Protein AF-0000000080306985 (afdb_homodimer)

Foldseek 3Di:
DDDDDDDDPDPDDPPDDPPPDPPDDPPPPPCPVPPVPCVLFAEEEEEELADSPVQVVVVVVVCVVPVPGDYHYHYHYNQADLVSLLVVLLVCLVSVYAYEYEFLAPVNVVSNVVSNVVSVHHYHYDCHVVQVVVCVVVVHHDPRDDPNPDDDDPQNVLLVVLLVLAVVQEANPDVVCVQVFQAEEEEAPPLCQSVLSNVVSNNRGNYHYYHQDPPDDTDPSVVVDPQLRYEYEAEDLVQLLVRQQVVCVVVVHDCPPLSNDSVSSVSSRVSSVVVCVVRVSHHYDYCYVHDSVVVNVVSVVSVVVVVVVVVVVVVVD/DDDDDDAPDDPPDPPDPPPPDPPDPPPPPPCPVPPVPVVLFAEEEQEELADSVVQVVVVVVVCVVPVPGDYHYHYHYNQADLVSLLVVLLVCLVSVYAYEYEFLAPVNVVSNVVSNVVSVHHYHYDCHVVQVVVCVVVVHHDPRDDPNPDDDDPLNVLLVVLLVLAVVQEANPDVVCVQVFQAEEEEAPPLCQSVLSNVVSNNRGNYHYYHQDPPDDTDPSVVVDPQLRYEYEAEDLVQLLVRQQVVCVVVVHDCPPLSNDSVSSVSSRVSSVVVCVVRVSHHYDYCYVHDSVVVNVVSVVSVVVVVVVVVVVVVVD

InterPro domains:
  IPR005177 Bifunctional kinase-pyrophosphorylase [NF003742] (39-308)
  IPR005177 Bifunctional kinase-pyrophosphorylase [PF03618] (44-300)
  IPR005177 Bifunctional kinase-pyrophosphorylase [PTHR31756] (35-315)
  IPR026565 Putative pyruvate, phosphate dikinase regulatory protein [MF_00921] (42-305)
  IPR027417 P-loop containing nucleoside triphosphate hydrolase [SSF52540] (83-305)

Secondary structure (DSSP, 8-state):
-----------------------------------------EEEEEEESS--HHHHHHHHHHHTT-TTS-EEEEEE----SHHHHHHHHHHHHHHT-EEEEE---HHHHHHHHHHHHHTT--EEESSHHHHHHHHHHHT-------GGGSPPPHHHHHHHHHHHHHHHTGGGS-GGGGGG-SEEEEE-TTSSHHHHHHHHHTTT--EEEEE--TT-PPPGGGGGS-GGGEEEEE--HHHHHHHHHHHHHHHT--TTSGGG-HHHHHHHHHHHHHHHHH-TTSEEEE-TT--HHHHHHHHHHHHHHHHHHHHHHHHH-/-----------------------------------------EEEEEEESS--HHHHHHHHHHHTT-TTS-EEEEEE----SHHHHHHHHHHHHHHT-EEEEE---HHHHHHHHHHHHHTT--EEESSHHHHHHHHHHHT-------GGGSPPPHHHHHHHHHHHHHHHTGGGS-GGGGGG-SEEEEE-TTSSHHHHHHHHHTTT--EEEEE--TT-PPPGGGGGS-GGGEEEEE--HHHHHHHHHHHHHHHT--TTSGGG-HHHHHHHHHHHHHHHHH-TTSEEEE-TT--HHHHHHHHHHHHHHHHHHHHHHHHH-

Radius of gyration: 35.48 Å; Cα contacts (8 Å, |Δi|>4): 913; chains: 2; bounding box: 152×94×137 Å

Solvent-accessible surface area (backbone atoms only — not comparable to full-atom values): 35718 Å² total; per-residue (Å²): 135,86,82,82,86,87,83,83,80,80,80,78,79,77,77,78,76,75,76,75,78,80,74,79,75,74,72,66,78,72,70,68,62,72,68,64,78,70,74,77,59,51,38,37,36,32,38,10,37,30,68,34,61,62,46,46,48,50,50,54,60,44,48,64,31,38,79,88,56,72,61,49,78,42,83,43,53,59,43,80,47,69,67,52,45,48,52,55,41,48,52,29,32,76,68,68,19,38,35,36,28,36,54,65,36,67,69,56,44,53,49,45,53,55,49,24,59,75,45,69,34,56,71,44,74,64,44,50,65,56,41,53,52,48,24,63,73,69,69,46,77,64,66,51,59,47,69,74,78,50,80,84,49,71,68,54,54,43,18,45,50,9,32,47,44,15,52,62,20,50,74,46,74,39,64,78,50,55,78,71,32,64,31,35,41,34,30,45,88,86,53,53,56,65,48,35,32,50,53,44,2,66,73,43,36,28,24,25,34,40,68,51,46,76,96,51,81,74,67,71,63,64,76,72,48,62,45,89,33,34,37,36,37,42,63,49,68,69,59,47,43,52,55,40,42,54,49,26,58,75,70,69,41,68,66,83,40,65,81,42,32,67,69,50,46,48,50,40,52,52,49,50,49,55,56,47,66,77,38,75,71,38,50,70,45,74,49,61,93,51,56,55,66,51,56,48,42,55,52,52,52,52,54,51,52,51,52,50,51,50,50,51,53,59,70,71,101,139,82,89,77,81,87,83,79,73,85,79,77,75,78,75,79,75,72,71,74,75,78,73,77,75,73,72,67,76,72,68,68,62,72,67,63,79,72,74,78,59,51,36,37,37,32,38,10,36,28,68,36,60,60,46,44,47,50,51,54,60,44,48,65,29,39,80,89,56,70,62,49,78,43,84,42,55,58,44,79,47,70,68,53,45,48,53,54,42,49,52,28,34,77,68,67,19,38,37,36,29,37,52,64,36,67,68,57,44,51,50,44,52,54,49,24,59,74,44,67,34,56,72,44,72,66,44,49,64,56,41,54,51,48,24,64,72,70,68,46,76,65,66,51,59,45,68,76,77,48,80,84,49,71,68,53,52,43,18,46,50,10,32,48,44,18,53,61,21,50,73,46,72,41,64,80,50,55,78,71,32,64,31,36,40,33,30,46,88,86,54,52,56,66,47,34,31,49,54,45,2,68,72,43,36,28,24,27,33,39,69,51,46,78,96,52,81,73,65,71,63,62,75,72,48,63,47,90,33,34,36,37,36,43,63,49,69,69,58,47,43,52,54,38,43,53,48,26,56,74,69,70,41,67,66,82,39,65,81,42,33,67,69,51,48,48,50,40,52,51,50,49,47,55,57,46,65,76,38,76,70,38,48,70,45,72,48,61,93,51,55,56,64,52,56,47,43,54,53,50,51,52,54,51,52,50,52,50,52,50,50,51,52,57,70,72,101

Sequence (634 aa):
MRRREPGCFLSRGRPGFVVPSRCGECREPSGRGRQKSTMDGHQIFVVSDSTGETAERVVRAALLQFPHHRVRVRLFTRVRDRDAVAEVLRKAGEAGAMVVFTLVSPELRESFHEIAQQEKVETVDVIGQLIHKVATYVEASPLNQPSATMPLSEEYFRRVEAIEFAVKSDDGKEPRNLRKADLVLVGVSRTSKTPLSTYLAGRGLRVANVPLVLGVSTPAELEDIPSERVVGLTIGIDQLLEIRKARLVQLGMPADTAYGLREHVRSELEYAESIFSRHPDWMVIDVSGRAIEETATIILESIKDREEKRFQQEMSLMRRREPGCFLSRGRPGFVVPSRCGECREPSGRGRQKSTMDGHQIFVVSDSTGETAERVVRAALLQFPHHRVRVRLFTRVRDRDAVAEVLRKAGEAGAMVVFTLVSPELRESFHEIAQQEKVETVDVIGQLIHKVATYVEASPLNQPSATMPLSEEYFRRVEAIEFAVKSDDGKEPRNLRKADLVLVGVSRTSKTPLSTYLAGRGLRVANVPLVLGVSTPAELEDIPSERVVGLTIGIDQLLEIRKARLVQLGMPADTAYGLREHVRSELEYAESIFSRHPDWMVIDVSGRAIEETATIILESIKDREEKRFQQEMSL

Nearest PDB structures (foldseek):
  5d0n-assembly1_A  TM=8.984E-01  e=8.514E-26  Zea mays
  4ru1-assembly3_C  TM=2.817E-01  e=1.064E-03  Acidothermus cellulolyticus 11B
  1jqa-assembly1_A  TM=5.621E-01  e=1.316E+00  Geobacillus stearothermophilus
  1edz-assembly1_A  TM=2.549E-01  e=7.282E-02  Saccharomyces cerevisiae
  5d0n-assembly1_A  TM=8.987E-01  e=7.107E-26  Zea mays

pLDDT: mean 85.28, std 24.12, range [16.62, 98.81]

Organism: NCBI:txid927083

Structure (mmCIF, N/CA/C/O backbone):
data_AF-0000000080306985-model_v1
#
loop_
_entity.id
_entity.type
_entity.pdbx_description
1 polymer 'Putative pyruvate, phosphate dikinase regulatory protein'
#
loop_
_atom_site.group_PDB
_atom_site.id
_atom_site.type_symbol
_atom_site.label_atom_id
_atom_site.label_alt_id
_atom_site.label_comp_id
_atom_site.label_asym_id
_atom_site.label_entity_id
_atom_site.label_seq_id
_atom_site.pdbx_PDB_ins_code
_atom_site.Cartn_x
_atom_site.Cartn_y
_atom_site.Cartn_z
_atom_site.occupancy
_atom_site.B_iso_or_equiv
_atom_site.auth_seq_id
_atom_site.auth_comp_id
_atom_site.auth_asym_id
_atom_site.auth_atom_id
_atom_site.pdbx_PDB_model_num
ATOM 1 N N . MET A 1 1 ? 65.062 -52.406 59.656 1 18.03 1 MET A N 1
ATOM 2 C CA . MET A 1 1 ? 66.062 -53.406 59.312 1 18.03 1 MET A CA 1
ATOM 3 C C . MET A 1 1 ? 65.812 -53.938 57.875 1 18.03 1 MET A C 1
ATOM 5 O O . MET A 1 1 ? 66.75 -54.219 57.156 1 18.03 1 MET A O 1
ATOM 9 N N . ARG A 1 2 ? 64.5 -54.5 57.625 1 16.67 2 ARG A N 1
ATOM 10 C CA . ARG A 1 2 ? 64.562 -55.75 56.906 1 16.67 2 ARG A CA 1
ATOM 11 C C . ARG A 1 2 ? 64.938 -55.562 55.469 1 16.67 2 ARG A C 1
ATOM 13 O O . ARG A 1 2 ? 64.875 -54.469 54.906 1 16.67 2 ARG A O 1
ATOM 20 N N . ARG A 1 3 ? 65 -56.656 54.562 1 16.91 3 ARG A N 1
ATOM 21 C CA . ARG A 1 3 ? 65.875 -57.375 53.625 1 16.91 3 ARG A CA 1
ATOM 22 C C . ARG A 1 3 ? 65.5 -57.031 52.188 1 16.91 3 ARG A C 1
ATOM 24 O O . ARG A 1 3 ? 66.25 -57.344 51.281 1 16.91 3 ARG A O 1
ATOM 31 N N . ARG A 1 4 ? 64.188 -56.562 51.75 1 19.38 4 ARG A N 1
ATOM 32 C CA . ARG A 1 4 ? 63.5 -57.406 50.781 1 19.38 4 ARG A CA 1
ATOM 33 C C . ARG A 1 4 ? 64.188 -57.406 49.438 1 19.38 4 ARG A C 1
ATOM 35 O O . ARG A 1 4 ? 64.688 -56.375 49 1 19.38 4 ARG A O 1
ATOM 42 N N . GLU A 1 5 ? 64.125 -58.469 48.812 1 18.7 5 GLU A N 1
ATOM 43 C CA . GLU A 1 5 ? 64.938 -59.125 47.781 1 18.7 5 GLU A CA 1
ATOM 44 C C . GLU A 1 5 ? 64.875 -58.375 46.469 1 18.7 5 GLU A C 1
ATOM 46 O O . GLU A 1 5 ? 63.969 -57.531 46.25 1 18.7 5 GLU A O 1
ATOM 51 N N . PRO A 1 6 ? 65.125 -59.094 45.25 1 22.31 6 PRO A N 1
ATOM 52 C CA . PRO A 1 6 ? 66.188 -59.188 44.281 1 22.31 6 PRO A CA 1
ATOM 53 C C . PRO A 1 6 ? 65.812 -58.594 42.906 1 22.31 6 PRO A C 1
ATOM 55 O O . PRO A 1 6 ? 66.562 -57.812 42.312 1 22.31 6 PRO A O 1
ATOM 58 N N . GLY A 1 7 ? 64.625 -59.219 42.25 1 19.44 7 GLY A N 1
ATOM 59 C CA . GLY A 1 7 ? 64.75 -59.969 41 1 19.44 7 GLY A CA 1
ATOM 60 C C . GLY A 1 7 ? 64.625 -59.094 39.75 1 19.44 7 GLY A C 1
ATOM 61 O O . GLY A 1 7 ? 64.188 -57.938 39.844 1 19.44 7 GLY A O 1
ATOM 62 N N . CYS A 1 8 ? 64.938 -59.594 38.406 1 20.17 8 CYS A N 1
ATOM 63 C CA . CYS A 1 8 ? 65.625 -59.219 37.156 1 20.17 8 CYS A CA 1
ATOM 64 C C . CYS A 1 8 ? 64.625 -58.656 36.188 1 20.17 8 CYS A C 1
ATOM 66 O O . CYS A 1 8 ? 64.938 -58.281 35.062 1 20.17 8 CYS A O 1
ATOM 68 N N . PHE A 1 9 ? 63.312 -58.125 36.531 1 21.38 9 PHE A N 1
ATOM 69 C CA . PHE A 1 9 ? 62.219 -58.406 35.594 1 21.38 9 PHE A CA 1
ATOM 70 C C . PHE A 1 9 ? 62.531 -57.844 34.219 1 21.38 9 PHE A C 1
ATOM 72 O O . PHE A 1 9 ? 63.031 -56.719 34.125 1 21.38 9 PHE A O 1
ATOM 79 N N . LEU A 1 10 ? 62.469 -58.719 33.125 1 19.22 10 LEU A N 1
ATOM 80 C CA . LEU A 1 10 ? 62.844 -58.812 31.719 1 19.22 10 LEU A CA 1
ATOM 81 C C . LEU A 1 10 ? 62.156 -57.719 30.891 1 19.22 10 LEU A C 1
ATOM 83 O O . LEU A 1 10 ? 60.938 -57.625 30.875 1 19.22 10 LEU A O 1
ATOM 87 N N . SER A 1 11 ? 62.719 -56.469 30.766 1 19.2 11 SER A N 1
ATOM 88 C CA . SER A 1 11 ? 62.219 -55.25 30.125 1 19.2 11 SER A CA 1
ATOM 89 C C . SER A 1 11 ? 62.062 -55.438 28.625 1 19.2 11 SER A C 1
ATOM 91 O O . SER A 1 11 ? 63.031 -55.719 27.906 1 19.2 11 SER A O 1
ATOM 93 N N . ARG A 1 12 ? 60.938 -56.281 28.297 1 21.08 12 ARG A N 1
ATOM 94 C CA . ARG A 1 12 ? 60.594 -56.688 26.953 1 21.08 12 ARG A CA 1
ATOM 95 C C . ARG A 1 12 ? 60.812 -55.562 25.938 1 21.08 12 ARG A C 1
ATOM 97 O O . ARG A 1 12 ? 60.75 -54.406 26.297 1 21.08 12 ARG A O 1
ATOM 104 N N . GLY A 1 13 ? 61.281 -55.969 24.688 1 18.88 13 GLY A N 1
ATOM 105 C CA . GLY A 1 13 ? 62.094 -55.531 23.562 1 18.88 13 GLY A CA 1
ATOM 106 C C . GLY A 1 13 ? 61.406 -54.469 22.719 1 18.88 13 GLY A C 1
ATOM 107 O O . GLY A 1 13 ? 60.188 -54.531 22.484 1 18.88 13 GLY A O 1
ATOM 108 N N . ARG A 1 14 ? 61.75 -53.219 22.797 1 20.59 14 ARG A N 1
ATOM 109 C CA . ARG A 1 14 ? 61.281 -51.938 22.266 1 20.59 14 ARG A CA 1
ATOM 110 C C . ARG A 1 14 ? 61.344 -51.938 20.75 1 20.59 14 ARG A C 1
ATOM 112 O O . ARG A 1 14 ? 62.406 -51.812 20.156 1 20.59 14 ARG A O 1
ATOM 119 N N . PRO A 1 15 ? 60.594 -52.969 20.078 1 22.94 15 PRO A N 1
ATOM 120 C CA . PRO A 1 15 ? 60.938 -53.062 18.656 1 22.94 15 PRO A CA 1
ATOM 121 C C . PRO A 1 15 ? 60.844 -51.719 17.953 1 22.94 15 PRO A C 1
ATOM 123 O O . PRO A 1 15 ? 60.062 -50.875 18.328 1 22.94 15 PRO A O 1
ATOM 126 N N . GLY A 1 16 ? 61.969 -51.125 17.547 1 20.33 16 GLY A N 1
ATOM 127 C CA . GLY A 1 16 ? 62.25 -49.844 16.938 1 20.33 16 GLY A CA 1
ATOM 128 C C . GLY A 1 16 ? 61.531 -49.656 15.609 1 20.33 16 GLY A C 1
ATOM 129 O O . GLY A 1 16 ? 61.562 -50.531 14.75 1 20.33 16 GLY A O 1
ATOM 130 N N . PHE A 1 17 ? 60.375 -49 15.672 1 21.3 17 PHE A N 1
ATOM 131 C CA . PHE A 1 17 ? 59.344 -48.594 14.734 1 21.3 17 PHE A CA 1
ATOM 132 C C . PHE A 1 17 ? 59.969 -47.906 13.516 1 21.3 17 PHE A C 1
ATOM 134 O O . PHE A 1 17 ? 60.719 -46.938 13.664 1 21.3 17 PHE A O 1
ATOM 141 N N . VAL A 1 18 ? 60.281 -48.75 12.555 1 21.12 18 VAL A N 1
ATOM 142 C CA . VAL A 1 18 ? 60.906 -48.406 11.281 1 21.12 18 VAL A CA 1
ATOM 143 C C . VAL A 1 18 ? 60.156 -47.188 10.68 1 21.12 18 VAL A C 1
ATOM 145 O O . VAL A 1 18 ? 58.938 -47.156 10.656 1 21.12 18 VAL A O 1
ATOM 148 N N . VAL A 1 19 ? 60.812 -46.094 10.594 1 22.16 19 VAL A N 1
ATOM 149 C CA . VAL A 1 19 ? 60.406 -44.75 10.164 1 22.16 19 VAL A CA 1
ATOM 150 C C . VAL A 1 19 ? 60.094 -44.781 8.664 1 22.16 19 VAL A C 1
ATOM 152 O O . VAL A 1 19 ? 60.969 -45.062 7.852 1 22.16 19 VAL A O 1
ATOM 155 N N . PRO A 1 20 ? 59.031 -45.5 8.289 1 21.25 20 PRO A N 1
ATOM 156 C CA . PRO A 1 20 ? 58.875 -45.625 6.836 1 21.25 20 PRO A CA 1
ATOM 157 C C . PRO A 1 20 ? 59.125 -44.281 6.109 1 21.25 20 PRO A C 1
ATOM 159 O O . PRO A 1 20 ? 59 -43.219 6.707 1 21.25 20 PRO A O 1
ATOM 162 N N . SER A 1 21 ? 59.781 -44.438 4.996 1 20.78 21 SER A N 1
ATOM 163 C CA . SER A 1 21 ? 60.312 -43.5 3.994 1 20.78 21 SER A CA 1
ATOM 164 C C . SER A 1 21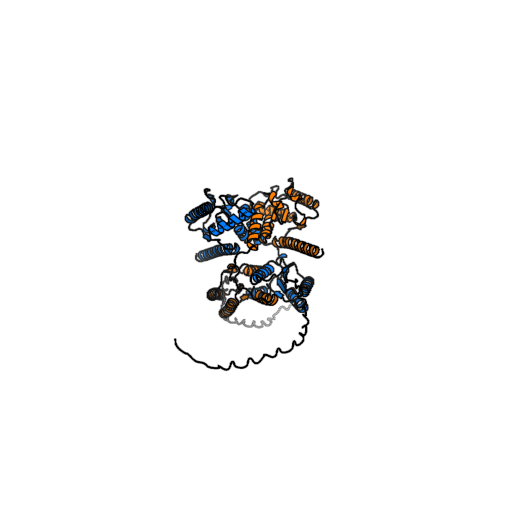 ? 59.25 -42.5 3.547 1 20.78 21 SER A C 1
ATOM 166 O O . SER A 1 21 ? 58.031 -42.812 3.617 1 20.78 21 SER A O 1
ATOM 168 N N . ARG A 1 22 ? 59.656 -41.219 3.408 1 22.86 22 ARG A N 1
ATOM 169 C CA . ARG A 1 22 ? 59.125 -39.875 3.074 1 22.86 22 ARG A CA 1
ATOM 170 C C . ARG A 1 22 ? 58.5 -39.875 1.691 1 22.86 22 ARG A C 1
ATOM 172 O O . ARG A 1 22 ? 59.188 -39.75 0.679 1 22.86 22 ARG A O 1
ATOM 179 N N . CYS A 1 23 ? 57.781 -40.969 1.356 1 20.58 23 CYS A N 1
ATOM 180 C CA . CYS A 1 23 ? 57.375 -40.906 -0.038 1 20.58 23 CYS A CA 1
ATOM 181 C C . CYS A 1 23 ? 56.844 -39.531 -0.38 1 20.58 23 CYS A C 1
ATOM 183 O O . CYS A 1 23 ? 56.25 -38.844 0.463 1 20.58 23 CYS A O 1
ATOM 185 N N . GLY A 1 24 ? 57.406 -38.906 -1.482 1 23.36 24 GLY A N 1
ATOM 186 C CA . GLY A 1 24 ? 57.281 -37.625 -2.189 1 23.36 24 GLY A CA 1
ATOM 187 C C . GLY A 1 24 ? 55.844 -37.219 -2.402 1 23.36 24 GLY A C 1
ATOM 188 O O . GLY A 1 24 ? 55 -38 -2.795 1 23.36 24 GLY A O 1
ATOM 189 N N . GLU A 1 25 ? 55.406 -36.281 -1.606 1 23.97 25 GLU A N 1
ATOM 190 C CA . GLU A 1 25 ? 54.125 -35.625 -1.547 1 23.97 25 GLU A CA 1
ATOM 191 C C . GLU A 1 25 ? 53.688 -35.125 -2.92 1 23.97 25 GLU A C 1
ATOM 193 O O . GLU A 1 25 ? 54.375 -34.281 -3.525 1 23.97 25 GLU A O 1
ATOM 198 N N . CYS A 1 26 ? 53.25 -36 -3.814 1 23.91 26 CYS A N 1
ATOM 199 C CA . CYS A 1 26 ? 52.656 -35.469 -5.039 1 23.91 26 CYS A CA 1
ATOM 200 C C . CYS A 1 26 ? 51.781 -34.25 -4.746 1 23.91 26 CYS A C 1
ATOM 202 O O . CYS A 1 26 ? 50.906 -34.312 -3.871 1 23.91 26 CYS A O 1
ATOM 204 N N . ARG A 1 27 ? 52.312 -33.094 -5 1 23.97 27 ARG A N 1
ATOM 205 C CA . ARG A 1 27 ? 51.656 -31.797 -4.996 1 23.97 27 ARG A CA 1
ATOM 206 C C . ARG A 1 27 ? 50.312 -31.875 -5.711 1 23.97 27 ARG A C 1
ATOM 208 O O . ARG A 1 27 ? 50.25 -32.156 -6.906 1 23.97 27 ARG A O 1
ATOM 215 N N . GLU A 1 28 ? 49.438 -32.531 -5.098 1 24.92 28 GLU A N 1
ATOM 216 C CA . GLU A 1 28 ? 48.125 -32.469 -5.766 1 24.92 28 GLU A CA 1
ATOM 217 C C . GLU A 1 28 ? 47.844 -31.062 -6.238 1 24.92 28 GLU A C 1
ATOM 219 O O . GLU A 1 28 ? 48.062 -30.094 -5.504 1 24.92 28 GLU A O 1
ATOM 224 N N . PRO A 1 29 ? 47.938 -30.859 -7.617 1 29.94 29 PRO A N 1
ATOM 225 C CA . PRO A 1 29 ? 47.625 -29.531 -8.164 1 29.94 29 PRO A CA 1
ATOM 226 C C . PRO A 1 29 ? 46.438 -28.891 -7.465 1 29.94 29 PRO A C 1
ATOM 228 O O . PRO A 1 29 ? 45.469 -29.578 -7.086 1 29.94 29 PRO A O 1
ATOM 231 N N . SER A 1 30 ? 46.844 -28.031 -6.57 1 28.12 30 SER A N 1
ATOM 232 C CA . SER A 1 30 ? 45.875 -27.141 -5.953 1 28.12 30 SER A CA 1
ATOM 233 C C . SER A 1 30 ? 44.938 -26.547 -6.988 1 28.12 30 SER A C 1
ATOM 235 O O . SER A 1 30 ? 45.312 -25.703 -7.801 1 28.12 30 SER A O 1
ATOM 237 N N . GLY A 1 31 ? 44.375 -27.391 -7.828 1 25.81 31 GLY A N 1
ATOM 238 C CA . GLY A 1 31 ? 43.375 -26.766 -8.672 1 25.81 31 GLY A CA 1
ATOM 239 C C . GLY A 1 31 ? 42.594 -25.688 -7.953 1 25.81 31 GLY A C 1
ATOM 240 O O . GLY A 1 31 ? 41.844 -25.984 -7.02 1 25.81 31 GLY A O 1
ATOM 241 N N . ARG A 1 32 ? 43.281 -24.578 -7.645 1 27.25 32 ARG A N 1
ATOM 242 C CA . ARG A 1 32 ? 42.531 -23.375 -7.27 1 27.25 32 ARG A CA 1
ATOM 243 C C . ARG A 1 32 ? 41.25 -23.25 -8.094 1 27.25 32 ARG A C 1
ATOM 245 O O . ARG A 1 32 ? 41.312 -22.938 -9.281 1 27.25 32 ARG A O 1
ATOM 252 N N . GLY A 1 33 ? 40.562 -24.297 -8.125 1 26.39 33 GLY A N 1
ATOM 253 C CA . GLY A 1 33 ? 39.281 -23.969 -8.734 1 26.39 33 GLY A CA 1
ATOM 254 C C . GLY A 1 33 ? 38.844 -22.547 -8.492 1 26.39 33 GLY A C 1
ATOM 255 O O . GLY A 1 33 ? 39 -22.016 -7.379 1 26.39 33 GLY A O 1
ATOM 256 N N . ARG A 1 34 ? 39.125 -21.672 -9.477 1 29.09 34 ARG A N 1
ATOM 257 C CA . ARG A 1 34 ? 38.562 -20.328 -9.516 1 29.09 34 ARG A CA 1
ATOM 258 C C . ARG A 1 34 ? 37.25 -20.266 -8.758 1 29.09 34 ARG A C 1
ATOM 260 O O . ARG A 1 34 ? 36.312 -20.984 -9.094 1 29.09 34 ARG A O 1
ATOM 267 N N . GLN A 1 35 ? 37.406 -20.328 -7.496 1 25.56 35 GLN A N 1
ATOM 268 C CA . GLN A 1 35 ? 36.25 -19.719 -6.852 1 25.56 35 GLN A CA 1
ATOM 269 C C . GLN A 1 35 ? 35.719 -18.547 -7.672 1 25.56 35 GLN A C 1
ATOM 271 O O . GLN A 1 35 ? 36.375 -17.516 -7.793 1 25.56 35 GLN A O 1
ATOM 276 N N . LYS A 1 36 ? 35.375 -18.828 -8.922 1 31.41 36 LYS A N 1
ATOM 277 C CA . LYS A 1 36 ? 34.594 -17.75 -9.516 1 31.41 36 LYS A CA 1
ATOM 278 C C . LYS A 1 36 ? 34.031 -16.828 -8.445 1 31.41 36 LYS A C 1
ATOM 280 O O . LYS A 1 36 ? 33.375 -17.312 -7.516 1 31.41 36 LYS A O 1
ATOM 285 N N . SER A 1 37 ? 34.75 -15.977 -7.836 1 34.5 37 SER A N 1
ATOM 286 C CA . SER A 1 37 ? 34.188 -14.781 -7.211 1 34.5 37 SER A CA 1
ATOM 287 C C . SER A 1 37 ? 32.75 -14.555 -7.652 1 34.5 37 SER A C 1
ATOM 289 O O . SER A 1 37 ? 32.5 -14.008 -8.727 1 34.5 37 SER A O 1
ATOM 291 N N . THR A 1 38 ? 31.984 -15.477 -7.789 1 37.12 38 THR A N 1
ATOM 292 C CA . THR A 1 38 ? 30.562 -15.492 -8.156 1 37.12 38 THR A CA 1
ATOM 293 C C . THR A 1 38 ? 29.828 -14.32 -7.527 1 37.12 38 THR A C 1
ATOM 295 O O . THR A 1 38 ? 29.391 -14.398 -6.375 1 37.12 38 THR A O 1
ATOM 298 N N . MET A 1 39 ? 30.281 -13.281 -7.469 1 40.25 39 MET A N 1
ATOM 299 C CA . MET A 1 39 ? 29.656 -11.977 -7.258 1 40.25 39 MET A CA 1
ATOM 300 C C . MET A 1 39 ? 28.188 -12 -7.684 1 40.25 39 MET A C 1
ATOM 302 O O . MET A 1 39 ? 27.5 -10.984 -7.594 1 40.25 39 MET A O 1
ATOM 306 N N . ASP A 1 40 ? 27.781 -12.719 -8.852 1 53.12 40 ASP A N 1
ATOM 307 C CA . ASP A 1 40 ? 26.547 -12.609 -9.609 1 53.12 40 ASP A CA 1
ATOM 308 C C . ASP A 1 40 ? 25.344 -13.086 -8.789 1 53.12 40 ASP A C 1
ATOM 310 O O . ASP A 1 40 ? 25.125 -14.289 -8.648 1 53.12 40 ASP A O 1
ATOM 314 N N . GLY A 1 41 ? 25.062 -12.5 -7.742 1 77.5 41 GLY A N 1
ATOM 315 C CA . GLY A 1 41 ? 23.969 -12.773 -6.828 1 77.5 41 GLY A CA 1
ATOM 316 C C . GLY A 1 41 ? 22.688 -13.148 -7.535 1 77.5 41 GLY A C 1
ATOM 317 O O . GLY A 1 41 ? 22.562 -12.984 -8.75 1 77.5 41 GLY A O 1
ATOM 318 N N . HIS A 1 42 ? 21.906 -14.047 -7.023 1 94.69 42 HIS A N 1
ATOM 319 C CA . HIS A 1 42 ? 20.625 -14.492 -7.535 1 94.69 42 HIS A CA 1
ATOM 320 C C . HIS A 1 42 ? 19.734 -13.305 -7.895 1 94.69 42 HIS A C 1
ATOM 322 O O . HIS A 1 42 ? 19.719 -12.297 -7.18 1 94.69 42 HIS A O 1
ATOM 328 N N . GLN A 1 43 ? 19.188 -13.383 -9.141 1 97.31 43 GLN A N 1
ATOM 329 C CA . GLN A 1 43 ? 18.266 -12.328 -9.578 1 97.31 43 GLN A CA 1
ATOM 330 C C . GLN A 1 43 ? 16.891 -12.891 -9.914 1 97.31 43 GLN A C 1
ATOM 332 O O . GLN A 1 43 ? 16.781 -13.969 -10.5 1 97.31 43 GLN A O 1
ATOM 337 N N . ILE A 1 44 ? 15.945 -12.172 -9.516 1 98.44 44 ILE A N 1
ATOM 338 C CA . ILE A 1 44 ? 14.578 -12.453 -9.945 1 98.44 44 ILE A CA 1
ATOM 339 C C . ILE A 1 44 ? 14.039 -11.273 -10.758 1 98.44 44 ILE A C 1
ATOM 341 O O . ILE A 1 44 ? 14.031 -10.141 -10.281 1 98.44 44 ILE A O 1
ATOM 345 N N . PHE A 1 45 ? 13.695 -11.539 -12.008 1 98.62 45 PHE A N 1
ATOM 346 C CA . PHE A 1 45 ? 13.008 -10.555 -12.828 1 98.62 45 PHE A CA 1
ATOM 347 C C . PHE A 1 45 ? 11.5 -10.625 -12.602 1 98.62 45 PHE A C 1
ATOM 349 O O . PHE A 1 45 ? 10.898 -11.695 -12.703 1 98.62 45 PHE A O 1
ATOM 356 N N . VAL A 1 46 ? 10.953 -9.531 -12.234 1 98.69 46 VAL A N 1
ATOM 357 C CA . VAL A 1 46 ? 9.508 -9.391 -12.156 1 98.69 46 VAL A CA 1
ATOM 358 C C . VAL A 1 46 ? 8.984 -8.734 -13.43 1 98.69 46 VAL A C 1
ATOM 360 O O . VAL A 1 46 ? 9.336 -7.594 -13.742 1 98.69 46 VAL A O 1
ATOM 363 N N . VAL A 1 47 ? 8.125 -9.469 -14.172 1 98.81 47 VAL A N 1
ATOM 364 C CA . VAL A 1 47 ? 7.645 -9.008 -15.469 1 98.81 47 VAL A CA 1
ATOM 365 C C . VAL A 1 47 ? 6.129 -8.82 -15.422 1 98.81 47 VAL A C 1
ATOM 367 O O . VAL A 1 47 ? 5.402 -9.711 -14.969 1 98.81 47 VAL A O 1
ATOM 370 N N . SER A 1 48 ? 5.66 -7.68 -15.898 1 98.62 48 SER A N 1
ATOM 371 C CA . SER A 1 48 ? 4.23 -7.395 -15.844 1 98.62 48 SER A CA 1
ATOM 372 C C . SER A 1 48 ? 3.791 -6.559 -17.047 1 98.62 48 SER A C 1
ATOM 374 O O . SER A 1 48 ? 4.582 -5.789 -17.594 1 98.62 48 SER A O 1
ATOM 376 N N . ASP A 1 49 ? 2.6 -6.715 -17.453 1 98.38 49 ASP A N 1
ATOM 377 C CA . ASP A 1 49 ? 2.021 -5.887 -18.5 1 98.38 49 ASP A CA 1
ATOM 378 C C . ASP A 1 49 ? 1.472 -4.582 -17.938 1 98.38 49 ASP A C 1
ATOM 380 O O . ASP A 1 49 ? 0.979 -3.73 -18.672 1 98.38 49 ASP A O 1
ATOM 384 N N . SER A 1 50 ? 1.551 -4.383 -16.641 1 97.19 50 SER A N 1
ATOM 385 C CA . SER A 1 50 ? 1.094 -3.174 -15.969 1 97.19 50 SER A CA 1
ATOM 386 C C . SER A 1 50 ? 2.188 -2.588 -15.078 1 97.19 50 SER A C 1
ATOM 388 O O . SER A 1 50 ? 3.303 -2.338 -15.539 1 97.19 50 SER A O 1
ATOM 390 N N . THR A 1 51 ? 1.947 -2.395 -13.789 1 96.06 51 THR A N 1
ATOM 391 C CA . THR A 1 51 ? 2.916 -1.758 -12.898 1 96.06 51 THR A CA 1
ATOM 392 C C . THR A 1 51 ? 3.84 -2.799 -12.273 1 96.06 51 THR A C 1
ATOM 394 O O . THR A 1 51 ? 4.914 -2.461 -11.773 1 96.06 51 THR A O 1
ATOM 397 N N . GLY A 1 52 ? 3.434 -4.055 -12.188 1 97.06 52 GLY A N 1
ATOM 398 C CA . GLY A 1 52 ? 4.246 -5.113 -11.609 1 97.06 52 GLY A CA 1
ATOM 399 C C . GLY A 1 52 ? 4.086 -5.242 -10.109 1 97.06 52 GLY A C 1
ATOM 400 O O . GLY A 1 52 ? 4.734 -6.082 -9.484 1 97.06 52 GLY A O 1
ATOM 401 N N . GLU A 1 53 ? 3.217 -4.496 -9.484 1 95.31 53 GLU A N 1
ATOM 402 C CA . GLU A 1 53 ? 3.066 -4.449 -8.031 1 95.31 53 GLU A CA 1
ATOM 403 C C . GLU A 1 53 ? 2.619 -5.801 -7.48 1 95.31 53 GLU A C 1
ATOM 405 O O . GLU A 1 53 ? 3.1 -6.238 -6.434 1 95.31 53 GLU A O 1
ATOM 410 N N . THR A 1 54 ? 1.695 -6.43 -8.148 1 97.12 54 THR A N 1
ATOM 411 C CA . THR A 1 54 ? 1.172 -7.715 -7.703 1 97.12 54 THR A CA 1
ATOM 412 C C . THR A 1 54 ? 2.273 -8.773 -7.684 1 97.12 54 THR A C 1
ATOM 414 O O . THR A 1 54 ? 2.512 -9.406 -6.652 1 97.12 54 THR A O 1
ATOM 417 N N . ALA A 1 55 ? 2.955 -8.906 -8.773 1 98.06 55 ALA A N 1
ATOM 418 C CA . ALA A 1 55 ? 4.023 -9.898 -8.852 1 98.06 55 ALA A CA 1
ATOM 419 C C . ALA A 1 55 ? 5.141 -9.586 -7.859 1 98.06 55 ALA A C 1
ATOM 421 O O . ALA A 1 55 ? 5.684 -10.492 -7.223 1 98.06 55 ALA A O 1
ATOM 422 N N . GLU A 1 56 ? 5.484 -8.336 -7.777 1 97.31 56 GLU A N 1
ATOM 423 C CA . GLU A 1 56 ? 6.547 -7.945 -6.859 1 97.31 56 GLU A CA 1
ATOM 424 C C . GLU A 1 56 ? 6.195 -8.312 -5.418 1 97.31 56 GLU A C 1
ATOM 426 O O . GLU A 1 56 ? 7.051 -8.766 -4.66 1 97.31 56 GLU A O 1
ATOM 431 N N . ARG A 1 57 ? 4.988 -8.062 -5.043 1 96.25 57 ARG A N 1
ATOM 432 C CA . ARG A 1 57 ? 4.543 -8.398 -3.693 1 96.25 57 ARG A CA 1
ATOM 433 C C . ARG A 1 57 ? 4.68 -9.891 -3.422 1 96.25 57 ARG A C 1
ATOM 435 O O . ARG A 1 57 ? 5.098 -10.289 -2.334 1 96.25 57 ARG A O 1
ATOM 442 N N . VAL A 1 58 ? 4.312 -10.695 -4.34 1 98.25 58 VAL A N 1
ATOM 443 C CA . VAL A 1 58 ? 4.418 -12.141 -4.199 1 98.25 58 VAL A CA 1
ATOM 444 C C . VAL A 1 58 ? 5.883 -12.547 -4.051 1 98.25 58 VAL A C 1
ATOM 446 O O . VAL A 1 58 ? 6.23 -13.344 -3.18 1 98.25 58 VAL A O 1
ATOM 449 N N . VAL A 1 59 ? 6.738 -11.945 -4.848 1 98.31 59 VAL A N 1
ATOM 450 C CA . VAL A 1 59 ? 8.164 -12.242 -4.824 1 98.31 59 VAL A CA 1
ATOM 451 C C . VAL A 1 59 ? 8.75 -11.867 -3.465 1 98.31 59 VAL A C 1
ATOM 453 O O . VAL A 1 59 ? 9.469 -12.656 -2.852 1 98.31 59 VAL A O 1
ATOM 456 N N . ARG A 1 60 ? 8.414 -10.695 -3.021 1 95.94 60 ARG A N 1
ATOM 457 C CA . ARG A 1 60 ? 8.953 -10.227 -1.749 1 95.94 60 ARG A CA 1
ATOM 458 C C . ARG A 1 60 ? 8.484 -11.109 -0.597 1 95.94 60 ARG A C 1
ATOM 460 O O . ARG A 1 60 ? 9.242 -11.391 0.328 1 95.94 60 ARG A O 1
ATOM 467 N N . ALA A 1 61 ? 7.219 -11.453 -0.629 1 96.44 61 ALA A N 1
ATOM 468 C CA . ALA A 1 61 ? 6.699 -12.359 0.391 1 96.44 61 ALA A CA 1
ATOM 469 C C . ALA A 1 61 ? 7.465 -13.68 0.39 1 96.44 61 ALA A C 1
ATOM 471 O O . ALA A 1 61 ? 7.824 -14.203 1.45 1 96.44 61 ALA A O 1
ATOM 472 N N . ALA A 1 62 ? 7.734 -14.25 -0.761 1 97.88 62 ALA A N 1
ATOM 473 C CA . ALA A 1 62 ? 8.469 -15.508 -0.877 1 97.88 62 ALA A CA 1
ATOM 474 C C . ALA A 1 62 ? 9.898 -15.359 -0.364 1 97.88 62 ALA A C 1
ATOM 476 O O . ALA A 1 62 ? 10.414 -16.25 0.326 1 97.88 62 ALA A O 1
ATOM 477 N N . LEU A 1 63 ? 10.539 -14.25 -0.662 1 96.81 63 LEU A N 1
ATOM 478 C CA . LEU A 1 63 ? 11.945 -14.047 -0.338 1 96.81 63 LEU A CA 1
ATOM 479 C C . LEU A 1 63 ? 12.141 -13.898 1.167 1 96.81 63 LEU A C 1
ATOM 481 O O . LEU A 1 63 ? 13.25 -14.094 1.674 1 96.81 63 LEU A O 1
ATOM 485 N N . LEU A 1 64 ? 11.094 -13.523 1.87 1 95.19 64 LEU A N 1
ATOM 486 C CA . LEU A 1 64 ? 11.18 -13.477 3.326 1 95.19 64 LEU A CA 1
ATOM 487 C C . LEU A 1 64 ? 11.539 -14.844 3.893 1 95.19 64 LEU A C 1
ATOM 489 O O . LEU A 1 64 ? 12.055 -14.945 5.008 1 95.19 64 LEU A O 1
ATOM 493 N N . GLN A 1 65 ? 11.258 -15.945 3.152 1 97.25 65 GLN A N 1
ATOM 494 C CA . GLN A 1 65 ? 11.531 -17.312 3.598 1 97.25 65 GLN A CA 1
ATOM 495 C C . GLN A 1 65 ? 13.008 -17.656 3.439 1 97.25 65 GLN A C 1
ATOM 497 O O . GLN A 1 65 ? 13.461 -18.703 3.908 1 97.25 65 GLN A O 1
ATOM 502 N N . PHE A 1 66 ? 13.836 -16.734 2.842 1 96.56 66 PHE A N 1
ATOM 503 C CA . PHE A 1 66 ? 15.25 -16.969 2.594 1 96.56 66 PHE A CA 1
ATOM 504 C C . PHE A 1 66 ? 16.078 -15.766 3.041 1 96.56 66 PHE A C 1
ATOM 506 O O . PHE A 1 66 ? 16.797 -15.164 2.236 1 96.56 66 PHE A O 1
ATOM 513 N N . PRO A 1 67 ? 16.094 -15.531 4.328 1 91.44 67 PRO A N 1
ATOM 514 C CA . PRO A 1 67 ? 16.672 -14.281 4.828 1 91.44 67 PRO A CA 1
ATOM 515 C C . PRO A 1 67 ? 18.188 -14.219 4.645 1 91.44 67 PRO A C 1
ATOM 517 O O . PRO A 1 67 ? 18.766 -13.133 4.633 1 91.44 67 PRO A O 1
ATOM 520 N N . HIS A 1 68 ? 18.859 -15.281 4.402 1 91.81 68 HIS A N 1
ATOM 521 C CA . HIS A 1 68 ? 20.312 -15.289 4.336 1 91.81 68 HIS A CA 1
ATOM 522 C C . HIS A 1 68 ? 20.797 -15.297 2.893 1 91.81 68 HIS A C 1
ATOM 524 O O . HIS A 1 68 ? 22 -15.461 2.639 1 91.81 68 HIS A O 1
ATOM 530 N N . HIS A 1 69 ? 19.922 -15.18 2.027 1 92 69 HIS A N 1
ATOM 531 C CA . HIS A 1 69 ? 20.281 -15.156 0.614 1 92 69 HIS A CA 1
ATOM 532 C C . HIS A 1 69 ? 19.906 -13.82 -0.026 1 92 69 HIS A C 1
ATOM 534 O O . HIS A 1 69 ? 18.734 -13.422 0.011 1 92 69 HIS A O 1
ATOM 540 N N . ARG A 1 70 ? 20.828 -13.211 -0.521 1 90.31 70 ARG A N 1
ATOM 541 C CA . ARG A 1 70 ? 20.594 -11.938 -1.192 1 90.31 70 ARG A CA 1
ATOM 542 C C . ARG A 1 70 ? 20.125 -12.156 -2.625 1 90.31 70 ARG A C 1
ATOM 544 O O . ARG A 1 70 ? 20.844 -12.742 -3.441 1 90.31 70 ARG A O 1
ATOM 551 N N . VAL A 1 71 ? 18.984 -11.82 -2.881 1 95.31 71 VAL A N 1
ATOM 552 C CA . VAL A 1 71 ? 18.406 -11.922 -4.219 1 95.31 71 VAL A CA 1
ATOM 553 C C . VAL A 1 71 ? 18.047 -10.531 -4.73 1 95.31 71 VAL A C 1
ATOM 555 O O . VAL A 1 71 ? 17.312 -9.789 -4.062 1 95.31 71 VAL A O 1
ATOM 558 N N . ARG A 1 72 ? 18.562 -10.141 -5.812 1 94.19 72 ARG A N 1
ATOM 559 C CA . ARG A 1 72 ? 18.234 -8.867 -6.43 1 94.19 72 ARG A CA 1
ATOM 560 C C . ARG A 1 72 ? 16.953 -8.984 -7.254 1 94.19 72 ARG A C 1
ATOM 562 O O . ARG A 1 72 ? 16.828 -9.875 -8.094 1 94.19 72 ARG A O 1
ATOM 569 N N . VAL A 1 73 ? 16.016 -8.094 -7.008 1 95.69 73 VAL A N 1
ATOM 570 C CA . VAL A 1 73 ? 14.758 -8.078 -7.738 1 95.69 73 VAL A CA 1
ATOM 571 C C . VAL A 1 73 ? 14.766 -6.949 -8.766 1 95.69 73 VAL A C 1
ATOM 573 O O . VAL A 1 73 ? 15.016 -5.793 -8.414 1 95.69 73 VAL A O 1
ATOM 576 N N . ARG A 1 74 ? 14.523 -7.285 -10 1 95.5 74 ARG A N 1
ATOM 577 C CA . ARG A 1 74 ? 14.438 -6.297 -11.078 1 95.5 74 ARG A CA 1
ATOM 578 C C . ARG A 1 74 ? 13.047 -6.277 -11.695 1 95.5 74 ARG A C 1
ATOM 580 O O . ARG A 1 74 ? 12.492 -7.328 -12.016 1 95.5 74 ARG A O 1
ATOM 587 N N . LEU A 1 75 ? 12.562 -5.074 -11.922 1 96.44 75 LEU A N 1
ATOM 588 C CA . LEU A 1 75 ? 11.195 -4.898 -12.414 1 96.44 75 LEU A CA 1
ATOM 589 C C . LEU A 1 75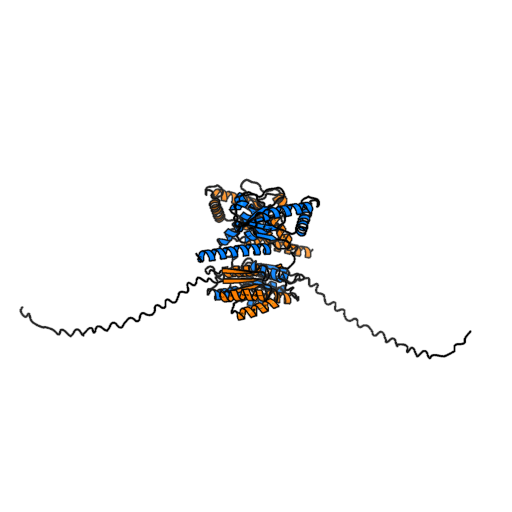 ? 11.203 -4.523 -13.891 1 96.44 75 LEU A C 1
ATOM 591 O O . LEU A 1 75 ? 11.961 -3.65 -14.312 1 96.44 75 LEU A O 1
ATOM 595 N N . PHE A 1 76 ? 10.422 -5.195 -14.664 1 97.88 76 PHE A N 1
ATOM 596 C CA . PHE A 1 76 ? 10.133 -4.895 -16.062 1 97.88 76 PHE A CA 1
ATOM 597 C C . PHE A 1 76 ? 8.633 -4.695 -16.281 1 97.88 76 PHE A C 1
ATOM 599 O O . PHE A 1 76 ? 7.871 -5.66 -16.297 1 97.88 76 PHE A O 1
ATOM 606 N N . THR A 1 77 ? 8.258 -3.459 -16.516 1 97.88 77 THR A N 1
ATOM 607 C CA . THR A 1 77 ? 6.844 -3.119 -16.547 1 97.88 77 THR A CA 1
ATOM 608 C C . THR A 1 77 ? 6.398 -2.785 -17.969 1 97.88 77 THR A C 1
ATOM 610 O O . THR A 1 77 ? 7.23 -2.611 -18.859 1 97.88 77 THR A O 1
ATOM 613 N N . ARG A 1 78 ? 5.09 -2.832 -18.188 1 97.06 78 ARG A N 1
ATOM 614 C CA . ARG A 1 78 ? 4.477 -2.475 -19.453 1 97.06 78 ARG A CA 1
ATOM 615 C C . ARG A 1 78 ? 4.984 -3.375 -20.578 1 97.06 78 ARG A C 1
ATOM 617 O O . ARG A 1 78 ? 5.297 -2.896 -21.672 1 97.06 78 ARG A O 1
ATOM 624 N N . VAL A 1 79 ? 5.219 -4.609 -20.25 1 98.38 79 VAL A N 1
ATOM 625 C CA . VAL A 1 79 ? 5.531 -5.621 -21.266 1 98.38 79 VAL A CA 1
ATOM 626 C C . VAL A 1 79 ? 4.246 -6.129 -21.906 1 98.38 79 VAL A C 1
ATOM 628 O O . VAL A 1 79 ? 3.525 -6.938 -21.312 1 98.38 79 VAL A O 1
ATOM 631 N N . ARG A 1 80 ? 4.016 -5.715 -23.172 1 97.94 80 ARG A N 1
ATOM 632 C CA . ARG A 1 80 ? 2.658 -5.91 -23.672 1 97.94 80 ARG A CA 1
ATOM 633 C C . ARG A 1 80 ? 2.668 -6.551 -25.047 1 97.94 80 ARG A C 1
ATOM 635 O O . ARG A 1 80 ? 1.62 -6.691 -25.688 1 97.94 80 ARG A O 1
ATOM 642 N N . ASP A 1 81 ? 3.844 -6.859 -25.547 1 97.88 81 ASP A N 1
ATOM 643 C CA . ASP A 1 81 ? 3.912 -7.551 -26.828 1 97.88 81 ASP A CA 1
ATOM 644 C C . ASP A 1 81 ? 5.043 -8.57 -26.844 1 97.88 81 ASP A C 1
ATOM 646 O O . ASP A 1 81 ? 5.871 -8.602 -25.938 1 97.88 81 ASP A O 1
ATOM 650 N N . ARG A 1 82 ? 5.039 -9.359 -27.875 1 98.25 82 ARG A N 1
ATOM 651 C CA . ARG A 1 82 ? 5.941 -10.5 -27.984 1 98.25 82 ARG A CA 1
ATOM 652 C C . ARG A 1 82 ? 7.395 -10.047 -28.031 1 98.25 82 ARG A C 1
ATOM 654 O O . ARG A 1 82 ? 8.281 -10.703 -27.484 1 98.25 82 ARG A O 1
ATOM 661 N N . ASP A 1 83 ? 7.688 -8.961 -28.672 1 98.5 83 ASP A N 1
ATOM 662 C CA . ASP A 1 83 ? 9.055 -8.453 -28.766 1 98.5 83 ASP A CA 1
ATOM 663 C C . ASP A 1 83 ? 9.602 -8.062 -27.406 1 98.5 83 ASP A C 1
ATOM 665 O O . ASP A 1 83 ? 10.742 -8.367 -27.062 1 98.5 83 ASP A O 1
ATOM 669 N N . ALA A 1 84 ? 8.781 -7.367 -26.656 1 98.44 84 ALA A N 1
ATOM 670 C CA . ALA A 1 84 ? 9.18 -6.973 -25.312 1 98.44 84 ALA A CA 1
ATOM 671 C C . ALA A 1 84 ? 9.422 -8.195 -24.438 1 98.44 84 ALA A C 1
ATOM 673 O O . ALA A 1 84 ? 10.375 -8.227 -23.656 1 98.44 84 ALA A O 1
ATOM 674 N N . VAL A 1 85 ? 8.555 -9.172 -24.578 1 98.75 85 VAL A N 1
ATOM 675 C CA . VAL A 1 85 ? 8.703 -10.422 -23.859 1 98.75 85 VAL A CA 1
ATOM 676 C C . VAL A 1 85 ? 10.031 -11.078 -24.219 1 98.75 85 VAL A C 1
ATOM 678 O O . VAL A 1 85 ? 10.797 -11.477 -23.328 1 98.75 85 VAL A O 1
ATOM 681 N N . ALA A 1 86 ? 10.305 -11.133 -25.453 1 98.69 86 ALA A N 1
ATOM 682 C CA . ALA A 1 86 ? 11.531 -11.766 -25.938 1 98.69 86 ALA A CA 1
ATOM 683 C C . ALA A 1 86 ? 12.766 -11.047 -25.391 1 98.69 86 ALA A C 1
ATOM 685 O O . ALA A 1 86 ? 13.742 -11.688 -25 1 98.69 86 ALA A O 1
ATOM 686 N N . GLU A 1 87 ? 12.719 -9.805 -25.391 1 98.5 87 GLU A N 1
ATOM 687 C CA . GLU A 1 87 ? 13.844 -9.008 -24.922 1 98.5 87 GLU A CA 1
ATOM 688 C C . GLU A 1 87 ? 14.133 -9.297 -23.453 1 98.5 87 GLU A C 1
ATOM 690 O O . GLU A 1 87 ? 15.289 -9.523 -23.062 1 98.5 87 GLU A O 1
ATOM 695 N N . VAL A 1 88 ? 13.125 -9.25 -22.609 1 98.56 88 VAL A N 1
ATOM 696 C CA . VAL A 1 88 ? 13.297 -9.438 -21.172 1 98.56 88 VAL A CA 1
ATOM 697 C C . VAL A 1 88 ? 13.766 -10.859 -20.891 1 98.56 88 VAL A C 1
ATOM 699 O O . VAL A 1 88 ? 14.633 -11.07 -20.031 1 98.56 88 VAL A O 1
ATOM 702 N N . LEU A 1 89 ? 13.211 -11.828 -21.578 1 98.75 89 LEU A N 1
ATOM 703 C CA . LEU A 1 89 ? 13.555 -13.227 -21.328 1 98.75 89 LEU A CA 1
ATOM 704 C C . LEU A 1 89 ? 14.961 -13.531 -21.828 1 98.75 89 LEU A C 1
ATOM 706 O O . LEU A 1 89 ? 15.664 -14.352 -21.219 1 98.75 89 LEU A O 1
ATOM 710 N N . ARG A 1 90 ? 15.367 -12.906 -22.891 1 98.5 90 ARG A N 1
ATOM 711 C CA . ARG A 1 90 ? 16.75 -13.031 -23.312 1 98.5 90 ARG A CA 1
ATOM 712 C C . ARG A 1 90 ? 17.703 -12.523 -22.234 1 98.5 90 ARG A C 1
ATOM 714 O O . ARG A 1 90 ? 18.688 -13.188 -21.906 1 98.5 90 ARG A O 1
ATOM 721 N N . LYS A 1 91 ? 17.422 -11.367 -21.688 1 97.75 91 LYS A N 1
ATOM 722 C CA . LYS A 1 91 ? 18.219 -10.797 -20.594 1 97.75 91 LYS A CA 1
ATOM 723 C C . LYS A 1 91 ? 18.234 -11.734 -19.391 1 97.75 91 LYS A C 1
ATOM 725 O O . LYS A 1 91 ? 19.281 -11.906 -18.75 1 97.75 91 LYS A O 1
ATOM 730 N N . ALA A 1 92 ? 17.094 -12.281 -19.062 1 98.38 92 ALA A N 1
ATOM 731 C CA . ALA A 1 92 ? 17 -13.195 -17.938 1 98.38 92 ALA A CA 1
ATOM 732 C C . ALA A 1 92 ? 17.859 -14.438 -18.156 1 98.38 92 ALA A C 1
ATOM 734 O O . ALA A 1 92 ? 18.562 -14.891 -17.25 1 98.38 92 ALA A O 1
ATOM 735 N N . GLY A 1 93 ? 17.797 -14.961 -19.344 1 97.88 93 GLY A N 1
ATOM 736 C CA . GLY A 1 93 ? 18.625 -16.109 -19.688 1 97.88 93 GLY A CA 1
ATOM 737 C C . GLY A 1 93 ? 20.109 -15.828 -19.547 1 97.88 93 GLY A C 1
ATOM 738 O O . GLY A 1 93 ? 20.844 -16.641 -18.984 1 97.88 93 GLY A O 1
ATOM 739 N N . GLU A 1 94 ? 20.531 -14.711 -20.016 1 97.06 94 GLU A N 1
ATOM 740 C CA . GLU A 1 94 ? 21.938 -14.305 -19.953 1 97.06 94 GLU A CA 1
ATOM 741 C C . GLU A 1 94 ? 22.391 -14.141 -18.5 1 97.06 94 GLU A C 1
ATOM 743 O O . GLU A 1 94 ? 23.516 -14.484 -18.156 1 97.06 94 GLU A O 1
ATOM 748 N N . ALA A 1 95 ? 21.484 -13.711 -17.672 1 95.5 95 ALA A N 1
ATOM 749 C CA . ALA A 1 95 ? 21.828 -13.406 -16.281 1 95.5 95 ALA A CA 1
ATOM 750 C C . ALA A 1 95 ? 21.625 -14.633 -15.398 1 95.5 95 ALA A C 1
ATOM 752 O O . ALA A 1 95 ? 22.031 -14.633 -14.227 1 95.5 95 ALA A O 1
ATOM 753 N N . GLY A 1 96 ? 20.969 -15.68 -16 1 96.56 96 GLY A N 1
ATOM 754 C CA . GLY A 1 96 ? 20.609 -16.812 -15.164 1 96.56 96 GLY A CA 1
ATOM 755 C C . GLY A 1 96 ? 19.547 -16.484 -14.141 1 96.56 96 GLY A C 1
ATOM 756 O O . GLY A 1 96 ? 19.531 -17.047 -13.047 1 96.56 96 GLY A O 1
ATOM 757 N N . ALA A 1 97 ? 18.688 -15.516 -14.461 1 97.88 97 ALA A N 1
ATOM 758 C CA . ALA A 1 97 ? 17.656 -15.047 -13.547 1 97.88 97 ALA A CA 1
ATOM 759 C C . ALA A 1 97 ? 16.406 -15.914 -13.633 1 97.88 97 ALA A C 1
ATOM 761 O O . ALA A 1 97 ? 16.109 -16.5 -14.68 1 97.88 97 ALA A O 1
ATOM 762 N N . MET A 1 98 ? 15.734 -16.047 -12.562 1 98.12 98 MET A N 1
ATOM 763 C CA . MET A 1 98 ? 14.367 -16.547 -12.555 1 98.12 98 MET A CA 1
ATOM 764 C C . MET A 1 98 ? 13.367 -15.438 -12.859 1 98.12 98 MET A C 1
ATOM 766 O O . MET A 1 98 ? 13.625 -14.266 -12.578 1 98.12 98 MET A O 1
ATOM 770 N N . VAL A 1 99 ? 12.219 -15.797 -13.438 1 98.81 99 VAL A N 1
ATOM 771 C CA . VAL A 1 99 ? 11.266 -14.766 -13.82 1 98.81 99 VAL A CA 1
ATOM 772 C C . VAL A 1 99 ? 9.906 -15.047 -13.188 1 98.81 99 VAL A C 1
ATOM 774 O O . VAL A 1 99 ? 9.406 -16.172 -13.258 1 98.81 99 VAL A O 1
ATOM 777 N N . VAL A 1 100 ? 9.367 -14.125 -12.5 1 98.81 100 VAL A N 1
ATOM 778 C CA . VAL A 1 100 ? 8 -14.133 -12 1 98.81 100 VAL A CA 1
ATOM 779 C C . VAL A 1 100 ? 7.168 -13.102 -12.758 1 98.81 100 VAL A C 1
ATOM 781 O O . VAL A 1 100 ? 7.578 -11.945 -12.891 1 98.81 100 VAL A O 1
ATOM 784 N N . PHE A 1 101 ? 5.984 -13.516 -13.297 1 98.75 101 PHE A N 1
ATOM 785 C CA . PHE A 1 101 ? 5.352 -12.555 -14.188 1 98.75 101 PHE A CA 1
ATOM 786 C C . PHE A 1 101 ? 3.84 -12.547 -13.984 1 98.75 101 PHE A C 1
ATOM 788 O O . PHE A 1 101 ? 3.275 -13.5 -13.445 1 98.75 101 PHE A O 1
ATOM 795 N N . THR A 1 102 ? 3.195 -11.477 -14.273 1 98.44 102 THR A N 1
ATOM 796 C CA . THR A 1 102 ? 1.754 -11.289 -14.398 1 98.44 102 THR A CA 1
ATOM 797 C C . THR A 1 102 ? 1.396 -10.727 -15.773 1 98.44 102 THR A C 1
ATOM 799 O O . THR A 1 102 ? 1.712 -9.578 -16.078 1 98.44 102 THR A O 1
ATOM 802 N N . LEU A 1 103 ? 0.817 -11.547 -16.609 1 98.38 103 LEU A N 1
ATOM 803 C CA . LEU A 1 103 ? 0.293 -11.18 -17.906 1 98.38 103 LEU A CA 1
ATOM 804 C C . LEU A 1 103 ? -1.146 -11.648 -18.078 1 98.38 103 LEU A C 1
ATOM 806 O O . LEU A 1 103 ? -1.441 -12.836 -17.875 1 98.38 103 LEU A O 1
ATOM 810 N N . VAL A 1 104 ? -2.049 -10.742 -18.484 1 97.62 104 VAL A N 1
ATOM 811 C CA . VAL A 1 104 ? -3.461 -11.109 -18.516 1 97.62 104 VAL A CA 1
ATOM 812 C C . VAL A 1 104 ? -3.805 -11.711 -19.875 1 97.62 104 VAL A C 1
ATOM 814 O O . VAL A 1 104 ? -4.746 -12.5 -20 1 97.62 104 VAL A O 1
ATOM 817 N N . SER A 1 105 ? -3.076 -11.367 -20.938 1 97.25 105 SER A N 1
ATOM 818 C CA . SER A 1 105 ? -3.346 -11.891 -22.266 1 97.25 105 SER A CA 1
ATOM 819 C C . SER A 1 105 ? -2.93 -13.352 -22.391 1 97.25 105 SER A C 1
ATOM 821 O O . SER A 1 105 ? -1.754 -13.68 -22.219 1 97.25 105 SER A O 1
ATOM 823 N N . PRO A 1 106 ? -3.879 -14.211 -22.766 1 96.75 106 PRO A N 1
ATOM 824 C CA . PRO A 1 106 ? -3.508 -15.617 -22.938 1 96.75 106 PRO A CA 1
ATOM 825 C C . PRO A 1 106 ? -2.49 -15.82 -24.062 1 96.75 106 PRO A C 1
ATOM 827 O O . PRO A 1 106 ? -1.599 -16.672 -23.938 1 96.75 106 PRO A O 1
ATOM 830 N N . GLU A 1 107 ? -2.654 -15.07 -25.078 1 97.38 107 GLU A N 1
ATOM 831 C CA . GLU A 1 107 ? -1.725 -15.164 -26.203 1 97.38 107 GLU A CA 1
ATOM 832 C C . GLU A 1 107 ? -0.312 -14.766 -25.781 1 97.38 107 GLU A C 1
ATOM 834 O O . GLU A 1 107 ? 0.661 -15.422 -26.156 1 97.38 107 GLU A O 1
ATOM 839 N N . LEU A 1 108 ? -0.207 -13.688 -25.031 1 98.19 108 LEU A N 1
ATOM 840 C CA . LEU A 1 108 ? 1.102 -13.227 -24.562 1 98.19 108 LEU A CA 1
ATOM 841 C C . LEU A 1 108 ? 1.713 -14.219 -23.594 1 98.19 108 LEU A C 1
ATOM 843 O O . LEU A 1 108 ? 2.93 -14.43 -23.578 1 98.19 108 LEU A O 1
ATOM 847 N N . ARG A 1 109 ? 0.903 -14.805 -22.75 1 98.06 109 ARG A N 1
ATOM 848 C CA . ARG A 1 109 ? 1.392 -15.82 -21.812 1 98.06 109 ARG A CA 1
ATOM 849 C C . ARG A 1 109 ? 1.945 -17.031 -22.562 1 98.06 109 ARG A C 1
ATOM 851 O O . ARG A 1 109 ? 2.971 -17.594 -22.188 1 98.06 109 ARG A O 1
ATOM 858 N N . GLU A 1 110 ? 1.231 -17.422 -23.609 1 97.56 110 GLU A N 1
ATOM 859 C CA . GLU A 1 110 ? 1.712 -18.531 -24.422 1 97.56 110 GLU A CA 1
ATOM 860 C C . GLU A 1 110 ? 3.076 -18.219 -25.031 1 97.56 110 GLU A C 1
ATOM 862 O O . GLU A 1 110 ? 3.988 -19.047 -24.984 1 97.56 110 GLU A O 1
ATOM 867 N N . SER A 1 111 ? 3.145 -17.016 -25.578 1 97.94 111 SER A N 1
ATOM 868 C CA . SER A 1 111 ? 4.426 -16.562 -26.109 1 97.94 111 SER A CA 1
ATOM 869 C C . SER A 1 111 ? 5.508 -16.562 -25.031 1 97.94 111 SER A C 1
ATOM 871 O O . SER A 1 111 ? 6.648 -16.938 -25.281 1 97.94 111 SER A O 1
ATOM 873 N N . PHE A 1 112 ? 5.133 -16.062 -23.922 1 98.62 112 PHE A N 1
ATOM 874 C CA . PHE A 1 112 ? 6.055 -15.969 -22.797 1 98.62 112 PHE A CA 1
ATOM 875 C C . PHE A 1 112 ? 6.629 -17.344 -22.453 1 98.62 112 PHE A C 1
ATOM 877 O O . PHE A 1 112 ? 7.844 -17.484 -22.297 1 98.62 112 PHE A O 1
ATOM 884 N N . HIS A 1 113 ? 5.793 -18.328 -22.391 1 97.81 113 HIS A N 1
ATOM 885 C CA . HIS A 1 113 ? 6.215 -19.688 -22.047 1 97.81 113 HIS A CA 1
ATOM 886 C C . HIS A 1 113 ? 7.105 -20.266 -23.141 1 97.81 113 HIS A C 1
ATOM 888 O O . HIS A 1 113 ? 8.125 -20.906 -22.844 1 97.81 113 HIS A O 1
ATOM 894 N N . GLU A 1 114 ? 6.723 -20.062 -24.312 1 98.19 114 GLU A N 1
ATOM 895 C CA . GLU A 1 114 ? 7.496 -20.562 -25.453 1 98.19 114 GLU A CA 1
ATOM 896 C C . GLU A 1 114 ? 8.914 -20 -25.438 1 98.19 114 GLU A C 1
ATOM 898 O O . GLU A 1 114 ? 9.891 -20.75 -25.547 1 98.19 114 GLU A O 1
ATOM 903 N N . ILE A 1 115 ? 8.992 -18.734 -25.297 1 98.62 115 ILE A N 1
ATOM 904 C CA . ILE A 1 115 ? 10.281 -18.047 -25.344 1 98.62 115 ILE A CA 1
ATOM 905 C C . ILE A 1 115 ? 11.109 -18.406 -24.109 1 98.62 115 ILE A C 1
ATOM 907 O O . ILE A 1 115 ? 12.328 -18.578 -24.203 1 98.62 115 ILE A O 1
ATOM 911 N N . ALA A 1 116 ? 10.461 -18.438 -22.984 1 98.69 116 ALA A N 1
ATOM 912 C CA . ALA A 1 116 ? 11.156 -18.812 -21.75 1 98.69 116 ALA A CA 1
ATOM 913 C C . ALA A 1 116 ? 11.82 -20.172 -21.875 1 98.69 116 ALA A C 1
ATOM 915 O O . ALA A 1 116 ? 12.938 -20.375 -21.406 1 98.69 116 ALA A O 1
ATOM 916 N N . GLN A 1 117 ? 11.117 -21.125 -22.5 1 98.06 117 GLN A N 1
ATOM 917 C CA . GLN A 1 117 ? 11.664 -22.453 -22.734 1 98.06 117 GLN A CA 1
ATOM 918 C C . GLN A 1 117 ? 12.883 -22.406 -23.656 1 98.06 117 GLN A C 1
ATOM 920 O O . GLN A 1 117 ? 13.891 -23.062 -23.406 1 98.06 117 GLN A O 1
ATOM 925 N N . GLN A 1 118 ? 12.781 -21.641 -24.656 1 97.94 118 GLN A N 1
ATOM 926 C CA . GLN A 1 118 ? 13.883 -21.484 -25.609 1 97.94 118 GLN A CA 1
ATOM 927 C C . GLN A 1 118 ? 15.109 -20.891 -24.922 1 97.94 118 GLN A C 1
ATOM 929 O O . GLN A 1 118 ? 16.234 -21.312 -25.203 1 97.94 118 GLN A O 1
ATOM 934 N N . GLU A 1 119 ? 14.883 -19.953 -24.031 1 97.94 119 GLU A N 1
ATOM 935 C CA . GLU A 1 119 ? 15.977 -19.25 -23.359 1 97.94 119 GLU A CA 1
ATOM 936 C C . GLU A 1 119 ? 16.406 -19.984 -22.094 1 97.94 119 GLU A C 1
ATOM 938 O O . GLU A 1 119 ? 17.312 -19.547 -21.391 1 97.94 119 GLU A O 1
ATOM 943 N N . LYS A 1 120 ? 15.703 -21.109 -21.75 1 97.44 120 LYS A N 1
ATOM 944 C CA . LYS A 1 120 ? 15.984 -21.922 -20.562 1 97.44 120 LYS A CA 1
ATOM 945 C C . LYS A 1 120 ? 15.859 -21.109 -19.281 1 97.44 120 LYS A C 1
ATOM 947 O O . LYS A 1 120 ? 16.75 -21.141 -18.438 1 97.44 120 LYS A O 1
ATOM 952 N N . VAL A 1 121 ? 14.797 -20.328 -19.188 1 98.25 121 VAL A N 1
ATOM 953 C CA . VAL A 1 121 ? 14.516 -19.5 -18.031 1 98.25 121 VAL A CA 1
ATOM 954 C C . VAL A 1 121 ? 13.406 -20.125 -17.203 1 98.25 121 VAL A C 1
ATOM 956 O O . VAL A 1 121 ? 12.359 -20.5 -17.734 1 98.25 121 VAL A O 1
ATOM 959 N N . GLU A 1 122 ? 13.625 -20.266 -15.938 1 97.69 122 GLU A N 1
ATOM 960 C CA . GLU A 1 122 ? 12.586 -20.719 -15.016 1 97.69 122 GLU A CA 1
ATOM 961 C C . GLU A 1 122 ? 11.57 -19.594 -14.758 1 97.69 122 GLU A C 1
ATOM 963 O O . GLU A 1 122 ? 11.953 -18.469 -14.461 1 97.69 122 GLU A O 1
ATOM 968 N N . THR A 1 123 ? 10.305 -19.922 -14.898 1 98.25 123 THR A N 1
ATOM 969 C CA . THR A 1 123 ? 9.289 -18.875 -14.766 1 98.25 123 THR A CA 1
ATOM 970 C C . THR A 1 123 ? 8.188 -19.312 -13.805 1 98.25 123 THR A C 1
ATOM 972 O O . THR A 1 123 ? 7.98 -20.5 -13.586 1 98.25 123 THR A O 1
ATOM 975 N N . VAL A 1 124 ? 7.535 -18.359 -13.172 1 98.19 124 VAL A N 1
ATOM 976 C CA . VAL A 1 124 ? 6.336 -18.562 -12.375 1 98.19 124 VAL A CA 1
ATOM 977 C C . VAL A 1 124 ? 5.246 -17.594 -12.82 1 98.19 124 VAL A C 1
ATOM 979 O O . VAL A 1 124 ? 5.457 -16.375 -12.828 1 98.19 124 VAL A O 1
ATOM 982 N N . ASP A 1 125 ? 4.152 -18.109 -13.242 1 98 125 ASP A N 1
ATOM 983 C CA . ASP A 1 125 ? 2.965 -17.328 -13.602 1 98 125 ASP A CA 1
ATOM 984 C C . ASP A 1 125 ? 2.082 -17.078 -12.383 1 98 125 ASP A C 1
ATOM 986 O O . ASP A 1 125 ? 1.446 -18 -11.867 1 98 125 ASP A O 1
ATOM 990 N N . VAL A 1 126 ? 1.934 -15.852 -11.969 1 97.88 126 VAL A N 1
ATOM 991 C CA . VAL A 1 126 ? 1.29 -15.523 -10.703 1 97.88 126 VAL A CA 1
ATOM 992 C C . VAL A 1 126 ? -0.223 -15.453 -10.891 1 97.88 126 VAL A C 1
ATOM 994 O O . VAL A 1 126 ? -0.985 -15.789 -9.984 1 97.88 126 VAL A O 1
ATOM 997 N N . ILE A 1 127 ? -0.663 -15.023 -12.047 1 97.25 127 ILE A N 1
ATOM 998 C CA . ILE A 1 127 ? -2.066 -14.633 -12.094 1 97.25 127 ILE A CA 1
ATOM 999 C C . ILE A 1 127 ? -2.811 -15.508 -13.102 1 97.25 127 ILE A C 1
ATOM 1001 O O . ILE A 1 127 ? -4.039 -15.602 -13.062 1 97.25 127 ILE A O 1
ATOM 1005 N N . GLY A 1 128 ? -2.125 -16.172 -14.062 1 96.5 128 GLY A N 1
ATOM 1006 C CA . GLY A 1 128 ? -2.742 -16.875 -15.18 1 96.5 128 GLY A CA 1
ATOM 1007 C C . GLY A 1 128 ? -3.73 -17.938 -14.734 1 96.5 128 GLY A C 1
ATOM 1008 O O . GLY A 1 128 ? -4.875 -17.953 -15.188 1 96.5 128 GLY A O 1
ATOM 1009 N N . GLN A 1 129 ? -3.256 -18.781 -13.844 1 95.5 129 GLN A N 1
ATOM 1010 C CA . GLN A 1 129 ? -4.102 -19.859 -13.352 1 95.5 129 GLN A CA 1
ATOM 1011 C C . GLN A 1 129 ? -5.355 -19.312 -12.672 1 95.5 129 GLN A C 1
ATOM 1013 O O . GLN A 1 129 ? -6.449 -19.844 -12.859 1 95.5 129 GLN A O 1
ATOM 1018 N N . LEU A 1 130 ? -5.168 -18.297 -11.867 1 98.12 130 LEU A N 1
ATOM 1019 C CA . LEU A 1 130 ? -6.301 -17.734 -11.141 1 98.12 130 LEU A CA 1
ATOM 1020 C C . LEU A 1 130 ? -7.328 -17.156 -12.102 1 98.12 130 LEU A C 1
ATOM 1022 O O . LEU A 1 130 ? -8.531 -17.375 -11.945 1 98.12 130 LEU A O 1
ATOM 1026 N N . ILE A 1 131 ? -6.859 -16.406 -13.125 1 98.06 131 ILE A N 1
ATOM 1027 C CA . ILE A 1 131 ? -7.777 -15.836 -14.102 1 98.06 131 ILE A CA 1
ATOM 1028 C C . ILE A 1 131 ? -8.578 -16.953 -14.773 1 98.06 131 ILE A C 1
ATOM 1030 O O . ILE A 1 131 ? -9.797 -16.828 -14.938 1 98.06 131 ILE A O 1
ATOM 1034 N N . HIS A 1 132 ? -7.934 -18.031 -15.141 1 97.31 132 HIS A N 1
ATOM 1035 C CA . HIS A 1 132 ? -8.594 -19.156 -15.789 1 97.31 132 HIS A CA 1
ATOM 1036 C C . HIS A 1 132 ? -9.648 -19.781 -14.875 1 97.31 132 HIS A C 1
ATOM 1038 O O . HIS A 1 132 ? -10.773 -20.031 -15.305 1 97.31 132 HIS A O 1
ATOM 1044 N N . LYS A 1 133 ? -9.336 -20 -13.648 1 97.81 133 LYS A N 1
ATOM 1045 C CA . LYS A 1 133 ? -10.258 -20.625 -12.703 1 97.81 133 LYS A CA 1
ATOM 1046 C C . LYS A 1 133 ? -11.438 -19.719 -12.391 1 97.81 133 LYS A C 1
ATOM 1048 O O . LYS A 1 133 ? -12.57 -20.172 -12.242 1 97.81 133 LYS A O 1
ATOM 1053 N N . VAL A 1 134 ? -11.188 -18.422 -12.273 1 98 134 VAL A N 1
ATOM 1054 C CA . VAL A 1 134 ? -12.273 -17.484 -12.031 1 98 134 VAL A CA 1
ATOM 1055 C C . VAL A 1 134 ? -13.219 -17.453 -13.227 1 98 134 VAL A C 1
ATOM 1057 O O . VAL A 1 134 ? -14.438 -17.406 -13.07 1 98 134 VAL A O 1
ATOM 1060 N N . ALA A 1 135 ? -12.633 -17.453 -14.414 1 97.75 135 ALA A N 1
ATOM 1061 C CA . ALA A 1 135 ? -13.453 -17.469 -15.625 1 97.75 135 ALA A CA 1
ATOM 1062 C C . ALA A 1 135 ? -14.438 -18.641 -15.594 1 97.75 135 ALA A C 1
ATOM 1064 O O . ALA A 1 135 ? -15.625 -18.469 -15.898 1 97.75 135 ALA A O 1
ATOM 1065 N N . THR A 1 136 ? -13.945 -19.781 -15.242 1 97.25 136 THR A N 1
ATOM 1066 C CA . THR A 1 136 ? -14.781 -20.969 -15.133 1 97.25 136 THR A CA 1
ATOM 1067 C C . THR A 1 136 ? -15.797 -20.828 -14.008 1 97.25 136 THR A C 1
ATOM 1069 O O . THR A 1 136 ? -16.969 -21.156 -14.172 1 97.25 136 THR A O 1
ATOM 1072 N N . TYR A 1 137 ? -15.352 -20.266 -12.93 1 96.62 137 TYR A N 1
ATOM 1073 C CA . TYR A 1 137 ? -16.141 -20.141 -11.711 1 96.62 137 TYR A CA 1
ATOM 1074 C C . TYR A 1 137 ? -17.328 -19.203 -11.922 1 96.62 137 TYR A C 1
ATOM 1076 O O . TYR A 1 137 ? -18.438 -19.5 -11.484 1 96.62 137 TYR A O 1
ATOM 1084 N N . VAL A 1 138 ? -17.094 -18.109 -12.633 1 96.5 138 VAL A N 1
ATOM 1085 C CA . VAL A 1 138 ? -18.156 -17.141 -12.828 1 96.5 138 VAL A CA 1
ATOM 1086 C C . VAL A 1 138 ? -18.781 -17.328 -14.203 1 96.5 138 VAL A C 1
ATOM 1088 O O . VAL A 1 138 ? -19.703 -16.609 -14.578 1 96.5 138 VAL A O 1
ATOM 1091 N N . GLU A 1 139 ? -18.266 -18.266 -14.984 1 96 139 GLU A N 1
ATOM 1092 C CA . GLU A 1 139 ? -18.75 -18.609 -16.312 1 96 139 GLU A CA 1
ATOM 1093 C C . GLU A 1 139 ? -18.75 -17.375 -17.234 1 96 139 GLU A C 1
ATOM 1095 O O . GLU A 1 139 ? -19.766 -17.047 -17.844 1 96 139 GLU A O 1
ATOM 1100 N N . ALA A 1 140 ? -17.656 -16.781 -17.25 1 97.12 140 ALA A N 1
ATOM 1101 C CA . ALA A 1 140 ? -17.469 -15.594 -18.078 1 97.12 140 ALA A CA 1
ATOM 1102 C C . ALA A 1 140 ? -16.062 -15.539 -18.656 1 97.12 140 ALA A C 1
ATOM 1104 O O . ALA A 1 140 ? -15.125 -16.125 -18.094 1 97.12 140 ALA A O 1
ATOM 1105 N N . SER A 1 141 ? -15.906 -14.852 -19.734 1 97.25 141 SER A N 1
ATOM 1106 C CA . SER A 1 141 ? -14.594 -14.633 -20.328 1 97.25 141 SER A CA 1
ATOM 1107 C C . SER A 1 141 ? -13.922 -13.391 -19.75 1 97.25 141 SER A C 1
ATOM 1109 O O . SER A 1 141 ? -14.578 -12.375 -19.5 1 97.25 141 SER A O 1
ATOM 1111 N N . PRO A 1 142 ? -12.609 -13.469 -19.484 1 97.62 142 PRO A N 1
ATOM 1112 C CA . PRO A 1 142 ? -11.898 -12.289 -19 1 97.62 142 PRO A CA 1
ATOM 1113 C C . PRO A 1 142 ? -11.766 -11.195 -20.062 1 97.62 142 PRO A C 1
ATOM 1115 O O . PRO A 1 142 ? -11.844 -11.477 -21.25 1 97.62 142 PRO A O 1
ATOM 1118 N N . LEU A 1 143 ? -11.516 -10.008 -19.609 1 97.06 143 LEU A N 1
ATOM 1119 C CA . LEU A 1 143 ? -11.32 -8.852 -20.484 1 97.06 143 LEU A CA 1
ATOM 1120 C C . LEU A 1 143 ? -9.984 -8.953 -21.219 1 97.06 143 LEU A C 1
ATOM 1122 O O . LEU A 1 143 ? -9.844 -8.438 -22.328 1 97.06 143 LEU A O 1
ATOM 1126 N N . ASN A 1 144 ? -9.008 -9.555 -20.547 1 97 144 ASN A N 1
ATOM 1127 C CA . ASN A 1 144 ? -7.637 -9.641 -21.047 1 97 144 ASN A CA 1
ATOM 1128 C C . ASN A 1 144 ? -7.027 -8.258 -21.25 1 97 144 ASN A C 1
ATOM 1130 O O . ASN A 1 144 ? -6.363 -8.008 -22.25 1 97 144 ASN A O 1
ATOM 1134 N N . GLN A 1 145 ? -7.27 -7.348 -20.344 1 96.25 145 GLN A N 1
ATOM 1135 C CA . GLN A 1 145 ? -6.742 -5.988 -20.406 1 96.25 145 GLN A CA 1
ATOM 1136 C C . GLN A 1 145 ? -5.902 -5.68 -19.156 1 96.25 145 GLN A C 1
ATOM 1138 O O . GLN A 1 145 ? -6.363 -5.855 -18.031 1 96.25 145 GLN A O 1
ATOM 1143 N N . PRO A 1 146 ? -4.668 -5.234 -19.469 1 95.75 146 PRO A N 1
ATOM 1144 C CA . PRO A 1 146 ? -3.869 -4.812 -18.312 1 95.75 146 PRO A CA 1
ATOM 1145 C C . PRO A 1 146 ? -4.535 -3.701 -17.5 1 95.75 146 PRO A C 1
ATOM 1147 O O . PRO A 1 146 ? -5.156 -2.803 -18.078 1 95.75 146 PRO A O 1
ATOM 1150 N N . SER A 1 147 ? -4.395 -3.771 -16.234 1 91.62 147 SER A N 1
ATOM 1151 C CA . SER A 1 147 ? -5.074 -2.84 -15.336 1 91.62 147 SER A CA 1
ATOM 1152 C C . SER A 1 147 ? -4.656 -1.4 -15.617 1 91.62 147 SER A C 1
ATOM 1154 O O . SER A 1 147 ? -5.469 -0.479 -15.5 1 91.62 147 SER A O 1
ATOM 1156 N N . ALA A 1 148 ? -3.412 -1.147 -15.984 1 89.44 148 ALA A N 1
ATOM 1157 C CA . ALA A 1 148 ? -2.883 0.195 -16.203 1 89.44 148 ALA A CA 1
ATOM 1158 C C . ALA A 1 148 ? -3.559 0.859 -17.406 1 89.44 148 ALA A C 1
ATOM 1160 O O . ALA A 1 148 ? -3.445 2.072 -17.594 1 89.44 148 ALA A O 1
ATOM 1161 N N . THR A 1 149 ? -4.18 0.102 -18.234 1 90.94 149 THR A N 1
ATOM 1162 C CA . THR A 1 149 ? -4.824 0.634 -19.422 1 90.94 149 THR A CA 1
ATOM 1163 C C . THR A 1 149 ? -6.312 0.86 -19.188 1 90.94 149 THR A C 1
ATOM 1165 O O . THR A 1 149 ? -7.012 1.4 -20.047 1 90.94 149 THR A O 1
ATOM 1168 N N . MET A 1 150 ? -6.777 0.436 -18.047 1 91.31 150 MET A N 1
ATOM 1169 C CA . MET A 1 150 ? -8.188 0.606 -17.688 1 91.31 150 MET A CA 1
ATOM 1170 C C . MET A 1 150 ? -8.445 2.004 -17.141 1 91.31 150 MET A C 1
ATOM 1172 O O . MET A 1 150 ? -7.547 2.621 -16.562 1 91.31 150 MET A O 1
ATOM 1176 N N . PRO A 1 151 ? -9.656 2.51 -17.391 1 90.12 151 PRO A N 1
ATOM 1177 C CA . PRO A 1 151 ? -9.992 3.793 -16.766 1 90.12 151 PRO A CA 1
ATOM 1178 C C . PRO A 1 151 ? -9.984 3.727 -15.234 1 90.12 151 PRO A C 1
ATOM 1180 O O . PRO A 1 151 ? -10.242 2.668 -14.656 1 90.12 151 PRO A O 1
ATOM 1183 N N . LEU A 1 152 ? -9.664 4.848 -14.664 1 89.81 152 LEU A N 1
ATOM 1184 C CA . LEU A 1 152 ? -9.688 4.93 -13.203 1 89.81 152 LEU A CA 1
ATOM 1185 C C . LEU A 1 152 ? -11.117 4.809 -12.68 1 89.81 152 LEU A C 1
ATOM 1187 O O . LEU A 1 152 ? -12.031 5.426 -13.219 1 89.81 152 LEU A O 1
ATOM 1191 N N . SER A 1 153 ? -11.336 4.008 -11.719 1 88.31 153 SER A N 1
ATOM 1192 C CA . SER A 1 153 ? -12.656 3.713 -11.188 1 88.31 153 SER A CA 1
ATOM 1193 C C . SER A 1 153 ? -13.039 4.688 -10.078 1 88.31 153 SER A C 1
ATOM 1195 O O . SER A 1 153 ? -12.211 5.484 -9.633 1 88.31 153 SER A O 1
ATOM 1197 N N . GLU A 1 154 ? -14.281 4.609 -9.664 1 88 154 GLU A N 1
ATOM 1198 C CA . GLU A 1 154 ? -14.758 5.375 -8.516 1 88 154 GLU A CA 1
ATOM 1199 C C . GLU A 1 154 ? -14.016 4.969 -7.246 1 88 154 GLU A C 1
ATOM 1201 O O . GLU A 1 154 ? -13.719 5.816 -6.398 1 88 154 GLU A O 1
ATOM 1206 N N . GLU A 1 155 ? -13.734 3.717 -7.176 1 89.69 155 GLU A N 1
ATOM 1207 C CA . GLU A 1 155 ? -13 3.209 -6.023 1 89.69 155 GLU A CA 1
ATOM 1208 C C . GLU A 1 155 ? -11.617 3.84 -5.93 1 89.69 155 GLU A C 1
ATOM 1210 O O . GLU A 1 155 ? -11.125 4.121 -4.836 1 89.69 155 GLU A O 1
ATOM 1215 N N . TYR A 1 156 ? -11.023 4.043 -7.059 1 90.38 156 TYR A N 1
ATOM 1216 C CA . TYR A 1 156 ? -9.719 4.688 -7.078 1 90.38 156 TYR A CA 1
ATOM 1217 C C . TYR A 1 156 ? -9.797 6.102 -6.516 1 90.38 156 TYR A C 1
ATOM 1219 O O . TYR A 1 156 ? -8.984 6.484 -5.668 1 90.38 156 TYR A O 1
ATOM 1227 N N . PHE A 1 157 ? -10.719 6.871 -6.906 1 90.38 157 PHE A N 1
ATOM 1228 C CA . PHE A 1 157 ? -10.844 8.258 -6.465 1 90.38 157 PHE A CA 1
ATOM 1229 C C . PHE A 1 157 ? -11.219 8.32 -4.992 1 90.38 157 PHE A C 1
ATOM 1231 O O . PHE A 1 157 ? -10.781 9.227 -4.273 1 90.38 157 PHE A O 1
ATOM 1238 N N . ARG A 1 158 ? -12 7.348 -4.582 1 92.5 158 ARG A N 1
ATOM 1239 C CA . ARG A 1 158 ? -12.312 7.262 -3.158 1 92.5 158 ARG A CA 1
ATOM 1240 C C . ARG A 1 158 ? -11.055 7.043 -2.332 1 92.5 158 ARG A C 1
ATOM 1242 O O . ARG A 1 158 ? -10.898 7.633 -1.259 1 92.5 158 ARG A O 1
ATOM 1249 N N . ARG A 1 159 ? -10.234 6.223 -2.799 1 95.38 159 ARG A N 1
ATOM 1250 C CA . ARG A 1 159 ? -8.969 5.969 -2.113 1 95.38 159 ARG A CA 1
ATOM 1251 C C . ARG A 1 159 ? -8.117 7.23 -2.055 1 95.38 159 ARG A C 1
ATOM 1253 O O . ARG A 1 159 ? -7.555 7.555 -1.007 1 95.38 159 ARG A O 1
ATOM 1260 N N . VAL A 1 160 ? -8.039 7.918 -3.162 1 95.12 160 VAL A N 1
ATOM 1261 C CA . VAL A 1 160 ? -7.258 9.148 -3.236 1 95.12 160 VAL A CA 1
ATOM 1262 C C . VAL A 1 160 ? -7.797 10.164 -2.23 1 95.12 160 VAL A C 1
ATOM 1264 O O . VAL A 1 160 ? -7.027 10.781 -1.491 1 95.12 160 VAL A O 1
ATOM 1267 N N . GLU A 1 161 ? -9.086 10.258 -2.195 1 94.06 161 GLU A N 1
ATOM 1268 C CA . GLU A 1 161 ? -9.719 11.172 -1.253 1 94.06 161 GLU A CA 1
ATOM 1269 C C . GLU A 1 161 ? -9.43 10.766 0.19 1 94.06 161 GLU A C 1
ATOM 1271 O O . GLU A 1 161 ? -9.172 11.617 1.042 1 94.06 161 GLU A O 1
ATOM 1276 N N . ALA A 1 162 ? -9.484 9.492 0.435 1 97.25 162 ALA A N 1
ATOM 1277 C CA . ALA A 1 162 ? -9.219 8.977 1.776 1 97.25 162 ALA A CA 1
ATOM 1278 C C . ALA A 1 162 ? -7.789 9.289 2.213 1 97.25 162 ALA A C 1
ATOM 1280 O O . ALA A 1 162 ? -7.555 9.664 3.363 1 97.25 162 ALA A O 1
ATOM 1281 N N . ILE A 1 163 ? -6.879 9.195 1.311 1 97.62 163 ILE A N 1
ATOM 1282 C CA . ILE A 1 163 ? -5.48 9.484 1.604 1 97.62 163 ILE A CA 1
ATOM 1283 C C . ILE A 1 163 ? -5.324 10.969 1.94 1 97.62 163 ILE A C 1
ATOM 1285 O O . ILE A 1 163 ? -4.691 11.32 2.938 1 97.62 163 ILE A O 1
ATOM 1289 N N . GLU A 1 164 ? -5.895 11.828 1.172 1 94.5 164 GLU A N 1
ATOM 1290 C CA . GLU A 1 164 ? -5.84 13.258 1.422 1 94.5 164 GLU A CA 1
ATOM 1291 C C . GLU A 1 164 ? -6.469 13.609 2.766 1 94.5 164 GLU A C 1
ATOM 1293 O O . GLU A 1 164 ? -5.93 14.43 3.518 1 94.5 164 GLU A O 1
ATOM 1298 N N . PHE A 1 165 ? -7.582 12.969 3.012 1 95.38 165 PHE A N 1
ATOM 1299 C CA . PHE A 1 165 ? -8.266 13.188 4.281 1 95.38 165 PHE A CA 1
ATOM 1300 C C . PHE A 1 165 ? -7.379 12.797 5.453 1 95.38 165 PHE A C 1
ATOM 1302 O O . PHE A 1 165 ? -7.266 13.539 6.43 1 95.38 165 PHE A O 1
ATOM 1309 N N . ALA A 1 166 ? -6.758 11.633 5.387 1 96.62 166 ALA A N 1
ATOM 1310 C CA . ALA A 1 166 ? -5.926 11.125 6.477 1 96.62 166 ALA A CA 1
ATOM 1311 C C . ALA A 1 166 ? -4.742 12.055 6.734 1 96.62 166 ALA A C 1
ATOM 1313 O O . ALA A 1 166 ? -4.406 12.336 7.887 1 96.62 166 ALA A O 1
ATOM 1314 N N . VAL A 1 167 ? -4.141 12.531 5.695 1 94.75 167 VAL A N 1
ATOM 1315 C CA . VAL A 1 167 ? -2.986 13.414 5.824 1 94.75 167 VAL A CA 1
ATOM 1316 C C . VAL A 1 167 ? -3.406 14.719 6.496 1 94.75 167 VAL A C 1
ATOM 1318 O O . VAL A 1 167 ? -2.705 15.227 7.375 1 94.75 167 VAL A O 1
ATOM 1321 N N . LYS A 1 168 ? -4.527 15.234 6.152 1 91.94 168 LYS A N 1
ATOM 1322 C CA . LYS A 1 168 ? -5.031 16.484 6.711 1 91.94 168 LYS A CA 1
ATOM 1323 C C . LYS A 1 168 ? -5.48 16.297 8.156 1 91.94 168 LYS A C 1
ATOM 1325 O O . LYS A 1 168 ? -5.555 17.266 8.914 1 91.94 168 LYS A O 1
ATOM 1330 N N . SER A 1 169 ? -5.82 15.141 8.438 1 93.31 169 SER A N 1
ATOM 1331 C CA . SER A 1 169 ? -6.402 14.875 9.75 1 93.31 169 SER A CA 1
ATOM 1332 C C . SER A 1 169 ? -5.398 14.203 10.672 1 93.31 169 SER A C 1
ATOM 1334 O O . SER A 1 169 ? -5.781 13.516 11.625 1 93.31 169 SER A O 1
ATOM 1336 N N . ASP A 1 170 ? -4.148 14.43 10.172 1 89.44 170 ASP A N 1
ATOM 1337 C CA . ASP A 1 170 ? -3.1 13.891 11.031 1 89.44 170 ASP A CA 1
ATOM 1338 C C . ASP A 1 170 ? -2.848 14.797 12.227 1 89.44 170 ASP A C 1
ATOM 1340 O O . ASP A 1 170 ? -2.826 16.016 12.094 1 89.44 170 ASP A O 1
ATOM 1344 N N . ASP A 1 171 ? -2.826 14.547 13.445 1 76.56 171 ASP A N 1
ATOM 1345 C CA . ASP A 1 171 ? -2.467 15.211 14.688 1 76.56 171 ASP A CA 1
ATOM 1346 C C . ASP A 1 171 ? -3.617 16.078 15.203 1 76.56 171 ASP A C 1
ATOM 1348 O O . ASP A 1 171 ? -3.391 17.141 15.773 1 76.56 171 ASP A O 1
ATOM 1352 N N . GLY A 1 172 ? -4.84 15.758 14.836 1 67.5 172 GLY A N 1
ATOM 1353 C CA . GLY A 1 172 ? -5.992 16.406 15.43 1 67.5 172 GLY A CA 1
ATOM 1354 C C . GLY A 1 172 ? -6.148 17.859 15.008 1 67.5 172 GLY A C 1
ATOM 1355 O O . GLY A 1 172 ? -6.82 18.641 15.688 1 67.5 172 GLY A O 1
ATOM 1356 N N . LYS A 1 173 ? -5.594 18.281 13.977 1 65.06 173 LYS A N 1
ATOM 1357 C CA . LYS A 1 173 ? -5.5 19.672 13.531 1 65.06 173 LYS A CA 1
ATOM 1358 C C . LYS A 1 173 ? -6.875 20.219 13.172 1 65.06 173 LYS A C 1
ATOM 1360 O O . LYS A 1 173 ? -7.102 21.438 13.258 1 65.06 173 LYS A O 1
ATOM 1365 N N . GLU A 1 174 ? -7.75 19.281 12.836 1 76.44 174 GLU A N 1
ATOM 1366 C CA . GLU A 1 174 ? -9.07 19.734 12.406 1 76.44 174 GLU A CA 1
ATOM 1367 C C . GLU A 1 174 ? -10.172 18.891 13.062 1 76.44 174 GLU A C 1
ATOM 1369 O O . GLU A 1 174 ? -10.625 17.891 12.5 1 76.44 174 GLU A O 1
ATOM 1374 N N . PRO A 1 175 ? -10.625 19.344 14.219 1 76.38 175 PRO A N 1
ATOM 1375 C CA . PRO A 1 175 ? -11.617 18.547 14.945 1 76.38 175 PRO A CA 1
ATOM 1376 C C . PRO A 1 175 ? -12.906 18.344 14.156 1 76.38 175 PRO A C 1
ATOM 1378 O O . PRO A 1 175 ? -13.602 17.344 14.359 1 76.38 175 PRO A O 1
ATOM 1381 N N . ARG A 1 176 ? -13.203 19.281 13.266 1 81 176 ARG A N 1
ATOM 1382 C CA . ARG A 1 176 ? -14.406 19.141 12.453 1 81 176 ARG A CA 1
ATOM 1383 C C . ARG A 1 176 ? -14.336 17.906 11.57 1 81 176 ARG A C 1
ATOM 1385 O O . ARG A 1 176 ? -15.367 17.344 11.188 1 81 176 ARG A O 1
ATOM 1392 N N . ASN A 1 177 ? -13.133 17.484 11.344 1 87.31 177 ASN A N 1
ATOM 1393 C CA . ASN A 1 177 ? -12.945 16.344 10.461 1 87.31 177 ASN A CA 1
ATOM 1394 C C . ASN A 1 177 ? -13.242 15.031 11.18 1 87.31 177 ASN A C 1
ATOM 1396 O O . ASN A 1 177 ? -13.445 14 10.531 1 87.31 177 ASN A O 1
ATOM 1400 N N . LEU A 1 178 ? -13.328 15.055 12.492 1 90.94 178 LEU A N 1
ATOM 1401 C CA . LEU A 1 178 ? -13.555 13.82 13.234 1 90.94 178 LEU A CA 1
ATOM 1402 C C . LEU A 1 178 ? -14.922 13.227 12.898 1 90.94 178 LEU A C 1
ATOM 1404 O O . LEU A 1 178 ? -15.047 12.008 12.719 1 90.94 178 LEU A O 1
ATOM 1408 N N . ARG A 1 179 ? -15.852 14.086 12.672 1 90.81 179 ARG A N 1
ATOM 1409 C CA . ARG A 1 179 ? -17.203 13.625 12.383 1 90.81 179 ARG A CA 1
ATOM 1410 C C . ARG A 1 179 ? -17.297 13.031 10.977 1 90.81 179 ARG A C 1
ATOM 1412 O O . ARG A 1 179 ? -18.156 12.203 10.703 1 90.81 179 ARG A O 1
ATOM 1419 N N . LYS A 1 180 ? -16.422 13.438 10.148 1 93.12 180 LYS A N 1
ATOM 1420 C CA . LYS A 1 180 ? -16.422 12.992 8.766 1 93.12 180 LYS A CA 1
ATOM 1421 C C . LYS A 1 180 ? -15.586 11.727 8.586 1 93.12 180 LYS A C 1
ATOM 1423 O O . LYS A 1 180 ? -15.578 11.125 7.508 1 93.12 180 LYS A O 1
ATOM 1428 N N . ALA A 1 181 ? -14.93 11.297 9.641 1 96.69 181 ALA A N 1
ATOM 1429 C CA . ALA A 1 181 ? -14.023 10.156 9.547 1 96.69 181 ALA A CA 1
ATOM 1430 C C . ALA A 1 181 ? -14.797 8.844 9.578 1 96.69 181 ALA A C 1
ATOM 1432 O O . ALA A 1 181 ? -15.773 8.703 10.312 1 96.69 181 ALA A O 1
ATOM 1433 N N . ASP A 1 182 ? -14.352 7.887 8.727 1 97.12 182 ASP A N 1
ATOM 1434 C CA . ASP A 1 182 ? -14.852 6.516 8.805 1 97.12 182 ASP A CA 1
ATOM 1435 C C . ASP A 1 182 ? -14.297 5.797 10.031 1 97.12 182 ASP A C 1
ATOM 1437 O O . ASP A 1 182 ? -14.922 4.863 10.539 1 97.12 182 ASP A O 1
ATOM 1441 N N . LEU A 1 183 ? -13.148 6.199 10.484 1 98 183 LEU A N 1
ATOM 1442 C CA . LEU A 1 183 ? -12.438 5.621 11.617 1 98 183 LEU A CA 1
ATOM 1443 C C . LEU A 1 183 ? -11.586 6.676 12.32 1 98 183 LEU A C 1
ATOM 1445 O O . LEU A 1 183 ? -10.992 7.535 11.672 1 98 183 LEU A O 1
ATOM 1449 N N . VAL A 1 184 ? -11.578 6.609 13.648 1 97.75 184 VAL A N 1
ATOM 1450 C CA . VAL A 1 184 ? -10.742 7.5 14.453 1 97.75 184 VAL A CA 1
ATOM 1451 C C . VAL A 1 184 ? -9.766 6.68 15.289 1 97.75 184 VAL A C 1
ATOM 1453 O O . VAL A 1 184 ? -10.18 5.789 16.031 1 97.75 184 VAL A O 1
ATOM 1456 N N . LEU A 1 185 ? -8.5 6.934 15.117 1 98.38 185 LEU A N 1
ATOM 1457 C CA . LEU A 1 185 ? -7.469 6.289 15.93 1 98.38 185 LEU A CA 1
ATOM 1458 C C . LEU A 1 185 ? -7.059 7.176 17.094 1 98.38 185 LEU A C 1
ATOM 1460 O O . LEU A 1 185 ? -6.781 8.367 16.922 1 98.38 185 LEU A O 1
ATOM 1464 N N . VAL A 1 186 ? -7.023 6.621 18.266 1 97.94 186 VAL A N 1
ATOM 1465 C CA . VAL A 1 186 ? -6.668 7.34 19.484 1 97.94 186 VAL A CA 1
ATOM 1466 C C . VAL A 1 186 ? -5.504 6.637 20.172 1 97.94 186 VAL A C 1
ATOM 1468 O O . VAL A 1 186 ? -5.5 5.41 20.312 1 97.94 186 VAL A O 1
ATOM 1471 N N . GLY A 1 187 ? -4.492 7.367 20.562 1 97.88 187 GLY A N 1
ATOM 1472 C CA . GLY A 1 187 ? -3.361 6.766 21.25 1 97.88 187 GLY A CA 1
ATOM 1473 C C . GLY A 1 187 ? -2.252 7.758 21.547 1 97.88 187 GLY A C 1
ATOM 1474 O O . GLY A 1 187 ? -2.268 8.883 21.047 1 97.88 187 GLY A O 1
ATOM 1475 N N . VAL A 1 188 ? -1.289 7.348 22.391 1 97.38 188 VAL A N 1
ATOM 1476 C CA . VAL A 1 188 ? -0.156 8.195 22.75 1 97.38 188 VAL A CA 1
ATOM 1477 C C . VAL A 1 188 ? 0.827 8.266 21.578 1 97.38 188 VAL A C 1
ATOM 1479 O O . VAL A 1 188 ? 0.703 7.508 20.609 1 97.38 188 VAL A O 1
ATOM 1482 N N . SER A 1 189 ? 1.742 9.203 21.641 1 95.31 189 SER A N 1
ATOM 1483 C CA . SER A 1 189 ? 2.768 9.367 20.609 1 95.31 189 SER A CA 1
ATOM 1484 C C . SER A 1 189 ? 3.607 8.102 20.469 1 95.31 189 SER A C 1
ATOM 1486 O O . SER A 1 189 ? 4 7.496 21.469 1 95.31 189 SER A O 1
ATOM 1488 N N . ARG A 1 190 ? 3.828 7.641 19.266 1 94.25 190 ARG A N 1
ATOM 1489 C CA . ARG A 1 190 ? 4.648 6.496 18.891 1 94.25 190 ARG A CA 1
ATOM 1490 C C . ARG A 1 190 ? 3.865 5.191 19.016 1 94.25 190 ARG A C 1
ATOM 1492 O O . ARG A 1 190 ? 4.449 4.125 19.203 1 94.25 190 ARG A O 1
ATOM 1499 N N . THR A 1 191 ? 2.533 5.312 18.906 1 96.25 191 THR A N 1
ATOM 1500 C CA . THR A 1 191 ? 1.7 4.117 18.812 1 96.25 191 THR A CA 1
ATOM 1501 C C . THR A 1 191 ? 1.278 3.859 17.375 1 96.25 191 THR A C 1
ATOM 1503 O O . THR A 1 191 ? 0.212 3.295 17.125 1 96.25 191 THR A O 1
ATOM 1506 N N . SER A 1 192 ? 1.905 4.418 16.391 1 95.56 192 SER A N 1
ATOM 1507 C CA . SER A 1 192 ? 1.851 4.133 14.961 1 95.56 192 SER A CA 1
ATOM 1508 C C . SER A 1 192 ? 0.555 4.648 14.344 1 95.56 192 SER A C 1
ATOM 1510 O O . SER A 1 192 ? 0.04 4.062 13.391 1 95.56 192 SER A O 1
ATOM 1512 N N . LYS A 1 193 ? -0.012 5.68 14.898 1 97.81 193 LYS A N 1
ATOM 1513 C CA . LYS A 1 193 ? -1.247 6.242 14.367 1 97.81 193 LYS A CA 1
ATOM 1514 C C . LYS A 1 193 ? -1.063 6.695 12.922 1 97.81 193 LYS A C 1
ATOM 1516 O O . LYS A 1 193 ? -1.833 6.309 12.039 1 97.81 193 LYS A O 1
ATOM 1521 N N . THR A 1 194 ? 0.035 7.473 12.664 1 97.44 194 THR A N 1
ATOM 1522 C CA . THR A 1 194 ? 0.253 8.094 11.359 1 97.44 194 THR A CA 1
ATOM 1523 C C . THR A 1 194 ? 0.453 7.027 10.281 1 97.44 194 THR A C 1
ATOM 1525 O O . THR A 1 194 ? -0.264 7.008 9.281 1 97.44 194 THR A O 1
ATOM 1528 N N . PRO A 1 195 ? 1.352 6.02 10.516 1 97.88 195 PRO A N 1
ATOM 1529 C CA . PRO A 1 195 ? 1.499 5.008 9.469 1 97.88 195 PRO A CA 1
ATOM 1530 C C . PRO A 1 195 ? 0.257 4.133 9.312 1 97.88 195 PRO A C 1
ATOM 1532 O O . PRO A 1 195 ? -0.087 3.734 8.195 1 97.88 195 PRO A O 1
ATOM 1535 N N . LEU A 1 196 ? -0.407 3.855 10.406 1 98.5 196 LEU A N 1
ATOM 1536 C CA . LEU A 1 196 ? -1.601 3.02 10.344 1 98.5 196 LEU A CA 1
ATOM 1537 C C . LEU A 1 196 ? -2.727 3.73 9.602 1 98.5 196 LEU A C 1
ATOM 1539 O O . LEU A 1 196 ? -3.389 3.131 8.75 1 98.5 196 LEU A O 1
ATOM 1543 N N . SER A 1 197 ? -2.961 4.98 9.922 1 98.38 197 SER A N 1
ATOM 1544 C CA . SER A 1 197 ? -4.012 5.738 9.25 1 98.38 197 SER A CA 1
ATOM 1545 C C . SER A 1 197 ? -3.725 5.871 7.758 1 98.38 197 SER A C 1
ATOM 1547 O O . SER A 1 197 ? -4.641 5.789 6.938 1 98.38 197 SER A O 1
ATOM 1549 N N . THR A 1 198 ? -2.455 6.121 7.469 1 97.81 198 THR A N 1
ATOM 1550 C CA . THR A 1 198 ? -2.043 6.219 6.074 1 97.81 198 THR A CA 1
ATOM 1551 C C . THR A 1 198 ? -2.311 4.91 5.336 1 97.81 198 THR A C 1
ATOM 1553 O O . THR A 1 198 ? -2.83 4.914 4.219 1 97.81 198 THR A O 1
ATOM 1556 N N . TYR A 1 199 ? -2.006 3.791 5.914 1 97.62 199 TYR A N 1
ATOM 1557 C CA . TYR A 1 199 ? -2.225 2.475 5.324 1 97.62 199 TYR A CA 1
ATOM 1558 C C . TYR A 1 199 ? -3.709 2.219 5.098 1 97.62 199 TYR A C 1
ATOM 1560 O O . TYR A 1 199 ? -4.113 1.803 4.012 1 97.62 199 TYR A O 1
ATOM 1568 N N . LEU A 1 200 ? -4.477 2.469 6.117 1 98.38 200 LEU A N 1
ATOM 1569 C CA . LEU A 1 200 ? -5.914 2.252 6.043 1 98.38 200 LEU A CA 1
ATOM 1570 C C . LEU A 1 200 ? -6.555 3.174 5.012 1 98.38 200 LEU A C 1
ATOM 1572 O O . LEU A 1 200 ? -7.512 2.787 4.336 1 98.38 200 LEU A O 1
ATOM 1576 N N . ALA A 1 201 ? -6.035 4.402 4.906 1 98.31 201 ALA A N 1
ATOM 1577 C CA . ALA A 1 201 ? -6.52 5.324 3.883 1 98.31 201 ALA A CA 1
ATOM 1578 C C . ALA A 1 201 ? -6.277 4.766 2.484 1 98.31 201 ALA A C 1
ATOM 1580 O O . ALA A 1 201 ? -7.102 4.945 1.587 1 98.31 201 ALA A O 1
ATOM 1581 N N . GLY A 1 202 ? -5.184 4.102 2.332 1 96.62 202 GLY A N 1
ATOM 1582 C CA . GLY A 1 202 ? -4.895 3.439 1.069 1 96.62 202 GLY A CA 1
ATOM 1583 C C . GLY A 1 202 ? -5.906 2.365 0.715 1 96.62 202 GLY A C 1
ATOM 1584 O O . GLY A 1 202 ? -5.969 1.92 -0.432 1 96.62 202 GLY A O 1
ATOM 1585 N N . ARG A 1 203 ? -6.648 1.988 1.678 1 95.06 203 ARG A N 1
ATOM 1586 C CA . ARG A 1 203 ? -7.711 1.01 1.46 1 95.06 203 ARG A CA 1
ATOM 1587 C C . ARG A 1 203 ? -9.062 1.694 1.321 1 95.06 203 ARG A C 1
ATOM 1589 O O . ARG A 1 203 ? -10.102 1.026 1.265 1 95.06 203 ARG A O 1
ATOM 1596 N N . GLY A 1 204 ? -9.094 3.002 1.36 1 96.31 204 GLY A N 1
ATOM 1597 C CA . GLY A 1 204 ? -10.305 3.746 1.056 1 96.31 204 GLY A CA 1
ATOM 1598 C C . GLY A 1 204 ? -11.016 4.254 2.295 1 96.31 204 GLY A C 1
ATOM 1599 O O . GLY A 1 204 ? -12.148 4.738 2.211 1 96.31 204 GLY A O 1
ATOM 1600 N N . LEU A 1 205 ? -10.375 4.168 3.479 1 97.88 205 LEU A N 1
ATOM 1601 C CA . LEU A 1 205 ? -11.016 4.617 4.711 1 97.88 205 LEU A CA 1
ATOM 1602 C C . LEU A 1 205 ? -10.531 6.012 5.094 1 97.88 205 LEU A C 1
ATOM 1604 O O . LEU A 1 205 ? -9.328 6.266 5.152 1 97.88 205 LEU A O 1
ATOM 1608 N N . ARG A 1 206 ? -11.461 6.918 5.316 1 97.38 206 ARG A N 1
ATOM 1609 C CA . ARG A 1 206 ? -11.109 8.211 5.895 1 97.38 206 ARG A CA 1
ATOM 1610 C C . ARG A 1 206 ? -10.773 8.078 7.375 1 97.38 206 ARG A C 1
ATOM 1612 O O . ARG A 1 206 ? -11.672 7.887 8.203 1 97.38 206 ARG A O 1
ATOM 1619 N N . VAL A 1 207 ? -9.516 8.25 7.707 1 98 207 VAL A N 1
ATOM 1620 C CA . VAL A 1 207 ? -9.078 8.008 9.078 1 98 207 VAL A CA 1
ATOM 1621 C C . VAL A 1 207 ? -8.555 9.305 9.688 1 98 207 VAL A C 1
ATOM 1623 O O . VAL A 1 207 ? -7.816 10.055 9.047 1 98 207 VAL A O 1
ATOM 1626 N N . ALA A 1 208 ? -8.992 9.617 10.883 1 97.12 208 ALA A N 1
ATOM 1627 C CA . ALA A 1 208 ? -8.484 10.75 11.664 1 97.12 208 ALA A CA 1
ATOM 1628 C C . ALA A 1 208 ? -7.746 10.258 12.906 1 97.12 208 ALA A C 1
ATOM 1630 O O . ALA A 1 208 ? -8.109 9.234 13.492 1 97.12 208 ALA A O 1
ATOM 1631 N N . ASN A 1 209 ? -6.758 10.992 13.25 1 96.69 209 ASN A N 1
ATOM 1632 C CA . ASN A 1 209 ? -5.977 10.648 14.438 1 96.69 209 ASN A CA 1
ATOM 1633 C C . ASN A 1 209 ? -6.207 11.648 15.57 1 96.69 209 ASN A C 1
ATOM 1635 O O . ASN A 1 209 ? -6.281 12.852 15.336 1 96.69 209 ASN A O 1
ATOM 1639 N N . VAL A 1 210 ? -6.324 11.164 16.734 1 96.31 210 VAL A N 1
ATOM 1640 C CA . VAL A 1 210 ? -6.391 11.984 17.953 1 96.31 210 VAL A CA 1
ATOM 1641 C C . VAL A 1 210 ? -5.277 11.57 18.906 1 96.31 210 VAL A C 1
ATOM 1643 O O . VAL A 1 210 ? -5.352 10.516 19.531 1 96.31 210 VAL A O 1
ATOM 1646 N N . PRO A 1 211 ? -4.293 12.375 19.031 1 96.31 211 PRO A N 1
ATOM 1647 C CA . PRO A 1 211 ? -3.238 12.062 20 1 96.31 211 PRO A CA 1
ATOM 1648 C C . PRO A 1 211 ? -3.688 12.258 21.453 1 96.31 211 PRO A C 1
ATOM 1650 O O . PRO A 1 211 ? -4.445 13.188 21.75 1 96.31 211 PRO A O 1
ATOM 1653 N N . LEU A 1 212 ? -3.309 11.367 22.266 1 96.69 212 LEU A N 1
ATOM 1654 C CA . LEU A 1 212 ? -3.516 11.523 23.703 1 96.69 212 LEU A CA 1
ATOM 1655 C C . LEU A 1 212 ? -2.275 12.109 24.359 1 96.69 212 LEU A C 1
ATOM 1657 O O . LEU A 1 212 ? -1.215 11.477 24.375 1 96.69 212 LEU A O 1
ATOM 1661 N N . VAL A 1 213 ? -2.484 13.25 24.875 1 94.62 213 VAL A N 1
ATOM 1662 C CA . VAL A 1 213 ? -1.4 13.969 25.531 1 94.62 213 VAL A CA 1
ATOM 1663 C C . VAL A 1 213 ? -1.738 14.172 27.016 1 94.62 213 VAL A C 1
ATOM 1665 O O . VAL A 1 213 ? -2.84 14.609 27.344 1 94.62 213 VAL A O 1
ATOM 1668 N N . LEU A 1 214 ? -0.693 13.859 27.812 1 94.44 214 LEU A N 1
ATOM 1669 C CA . LEU A 1 214 ? -0.891 13.977 29.25 1 94.44 214 LEU A CA 1
ATOM 1670 C C . LEU A 1 214 ? -1.297 15.398 29.625 1 94.44 214 LEU A C 1
ATOM 1672 O O . LEU A 1 214 ? -0.651 16.359 29.203 1 94.44 214 LEU A O 1
ATOM 1676 N N . GLY A 1 215 ? -2.379 15.469 30.344 1 91.56 215 GLY A N 1
ATOM 1677 C CA . GLY A 1 215 ? -2.836 16.766 30.844 1 91.56 215 GLY A CA 1
ATOM 1678 C C . GLY A 1 215 ? -3.678 17.516 29.844 1 91.56 215 GLY A C 1
ATOM 1679 O O . GLY A 1 215 ? -4.176 18.609 30.141 1 91.56 215 GLY A O 1
ATOM 1680 N N . VAL A 1 216 ? -3.855 17.094 28.625 1 92.44 216 VAL A N 1
ATOM 1681 C CA . VAL A 1 216 ? -4.664 17.734 27.594 1 92.44 216 VAL A CA 1
ATOM 1682 C C . VAL A 1 216 ? -5.926 16.922 27.344 1 92.44 216 VAL A C 1
ATOM 1684 O O . VAL A 1 216 ? -5.848 15.719 27.078 1 92.44 216 VAL A O 1
ATOM 1687 N N . SER A 1 217 ? -7.047 17.562 27.484 1 92.06 217 SER A N 1
ATOM 1688 C CA . SER A 1 217 ? -8.312 16.859 27.266 1 92.06 217 SER A CA 1
ATOM 1689 C C . SER A 1 217 ? -8.492 16.484 25.797 1 92.06 217 SER A C 1
ATOM 1691 O O . SER A 1 217 ? -8 17.188 24.906 1 92.06 217 SER A O 1
ATOM 1693 N N . THR A 1 218 ? -9.203 15.43 25.562 1 92.5 218 THR A N 1
ATOM 1694 C CA . THR A 1 218 ? -9.547 15.031 24.203 1 92.5 218 THR A CA 1
ATOM 1695 C C . THR A 1 218 ? -10.594 15.969 23.625 1 92.5 218 THR A C 1
ATOM 1697 O O . THR A 1 218 ? -11.359 16.594 24.359 1 92.5 218 THR A O 1
ATOM 1700 N N . PRO A 1 219 ? -10.625 16.109 22.281 1 92.44 219 PRO A N 1
ATOM 1701 C CA . PRO A 1 219 ? -11.664 16.938 21.672 1 92.44 219 PRO A CA 1
ATOM 1702 C C . PRO A 1 219 ? -13.078 16.453 22.016 1 92.44 219 PRO A C 1
ATOM 1704 O O . PRO A 1 219 ? -13.328 15.25 22.047 1 92.44 219 PRO A O 1
ATOM 1707 N N . ALA A 1 220 ? -13.984 17.375 22.219 1 91.38 220 ALA A N 1
ATOM 1708 C CA . ALA A 1 220 ? -15.367 17.062 22.562 1 91.38 220 ALA A CA 1
ATOM 1709 C C . ALA A 1 220 ? -16.031 16.234 21.453 1 91.38 220 ALA A C 1
ATOM 1711 O O . ALA A 1 220 ? -16.875 15.391 21.734 1 91.38 220 ALA A O 1
ATOM 1712 N N . GLU A 1 221 ? -15.648 16.5 20.25 1 92.38 221 GLU A N 1
ATOM 1713 C CA . GLU A 1 221 ? -16.203 15.828 19.078 1 92.38 221 GLU A CA 1
ATOM 1714 C C . GLU A 1 221 ? -16.031 14.312 19.172 1 92.38 221 GLU A C 1
ATOM 1716 O O . GLU A 1 221 ? -16.812 13.547 18.609 1 92.38 221 GLU A O 1
ATOM 1721 N N . LEU A 1 222 ? -15.047 13.875 19.875 1 93 222 LEU A N 1
ATOM 1722 C CA . LEU A 1 222 ? -14.758 12.453 20.016 1 93 222 LEU A CA 1
ATOM 1723 C C . LEU A 1 222 ? -15.898 11.727 20.719 1 93 222 LEU A C 1
ATOM 1725 O O . LEU A 1 222 ? -16.172 10.562 20.406 1 93 222 LEU A O 1
ATOM 1729 N N . GLU A 1 223 ? -16.625 12.445 21.562 1 91.06 223 GLU A N 1
ATOM 1730 C CA . GLU A 1 223 ? -17.703 11.852 22.328 1 91.06 223 GLU A CA 1
ATOM 1731 C C . GLU A 1 223 ? -18.938 11.625 21.469 1 91.06 223 GLU A C 1
ATOM 1733 O O . GLU A 1 223 ? -19.812 10.828 21.797 1 91.06 223 GLU A O 1
ATOM 1738 N N . ASP A 1 224 ? -18.969 12.289 20.344 1 91.81 224 ASP A N 1
ATOM 1739 C CA . ASP A 1 224 ? -20.125 12.211 19.469 1 91.81 224 ASP A CA 1
ATOM 1740 C C . ASP A 1 224 ? -19.953 11.125 18.422 1 91.81 224 ASP A C 1
ATOM 1742 O O . ASP A 1 224 ? -20.906 10.773 17.719 1 91.81 224 ASP A O 1
ATOM 1746 N N . ILE A 1 225 ? -18.797 10.617 18.328 1 95.19 225 ILE A N 1
ATOM 1747 C CA . ILE A 1 225 ? -18.516 9.609 17.312 1 95.19 225 ILE A CA 1
ATOM 1748 C C . ILE A 1 225 ? -19 8.242 17.797 1 95.19 225 ILE A C 1
ATOM 1750 O O . ILE A 1 225 ? -18.75 7.852 18.938 1 95.19 225 ILE A O 1
ATOM 1754 N N . PRO A 1 226 ? -19.75 7.516 16.891 1 95.31 226 PRO A N 1
ATOM 1755 C CA . PRO A 1 226 ? -20.094 6.148 17.281 1 95.31 226 PRO A CA 1
ATOM 1756 C C . PRO A 1 226 ? -18.891 5.332 17.734 1 95.31 226 PRO A C 1
ATOM 1758 O O . PRO A 1 226 ? -17.844 5.379 17.094 1 95.31 226 PRO A O 1
ATOM 1761 N N . SER A 1 227 ? -19.047 4.559 18.781 1 96.06 227 SER A N 1
ATOM 1762 C CA . SER A 1 227 ? -17.953 3.826 19.422 1 96.06 227 SER A CA 1
ATOM 1763 C C . SER A 1 227 ? -17.312 2.844 18.438 1 96.06 227 SER A C 1
ATOM 1765 O O . SER A 1 227 ? -16.109 2.574 18.516 1 96.06 227 SER A O 1
ATOM 1767 N N . GLU A 1 228 ? -18.062 2.344 17.484 1 95.62 228 GLU A N 1
ATOM 1768 C CA . GLU A 1 228 ? -17.578 1.342 16.547 1 95.62 228 GLU A CA 1
ATOM 1769 C C . GLU A 1 228 ? -16.562 1.945 15.578 1 95.62 228 GLU A C 1
ATOM 1771 O O . GLU A 1 228 ? -15.859 1.217 14.875 1 95.62 228 GLU A O 1
ATOM 1776 N N . ARG A 1 229 ? -16.516 3.236 15.57 1 97.25 229 ARG A N 1
ATOM 1777 C CA . ARG A 1 229 ? -15.609 3.916 14.648 1 97.25 229 ARG A CA 1
ATOM 1778 C C . ARG A 1 229 ? -14.344 4.387 15.367 1 97.25 229 ARG A C 1
ATOM 1780 O O . ARG A 1 229 ? -13.484 5.035 14.766 1 97.25 229 ARG A O 1
ATOM 1787 N N . VAL A 1 230 ? -14.242 4.16 16.656 1 98.12 230 VAL A N 1
ATOM 1788 C CA . VAL A 1 230 ? -13.086 4.605 17.422 1 98.12 230 VAL A CA 1
ATOM 1789 C C . VAL A 1 230 ? -12.227 3.404 17.797 1 98.12 230 VAL A C 1
ATOM 1791 O O . VAL A 1 230 ? -12.734 2.398 18.297 1 98.12 230 VAL A O 1
ATOM 1794 N N . VAL A 1 231 ? -10.977 3.479 17.516 1 98.69 231 VAL A N 1
ATOM 1795 C CA . VAL A 1 231 ? -10.023 2.434 17.875 1 98.69 231 VAL A CA 1
ATOM 1796 C C . VAL A 1 231 ? -8.906 3.029 18.734 1 98.69 231 VAL A C 1
ATOM 1798 O O . VAL A 1 231 ? -8.188 3.924 18.281 1 98.69 231 VAL A O 1
ATOM 1801 N N . GLY A 1 232 ? -8.781 2.543 19.922 1 98.69 232 GLY A N 1
ATOM 1802 C CA . GLY A 1 232 ? -7.648 2.887 20.766 1 98.69 232 GLY A CA 1
ATOM 1803 C C . GLY A 1 232 ? -6.426 2.033 20.5 1 98.69 232 GLY A C 1
ATOM 1804 O O . GLY A 1 232 ? -6.539 0.827 20.281 1 98.69 232 GLY A O 1
ATOM 1805 N N . LEU A 1 233 ? -5.281 2.641 20.484 1 98.81 233 LEU A N 1
ATOM 1806 C CA . LEU A 1 233 ? -4.012 1.943 20.312 1 98.81 233 LEU A CA 1
ATOM 1807 C C . LEU A 1 233 ? -3.176 2.035 21.594 1 98.81 233 LEU A C 1
ATOM 1809 O O . LEU A 1 233 ? -2.945 3.129 22.109 1 98.81 233 LEU A O 1
ATOM 1813 N N . THR A 1 234 ? -2.754 0.941 22.078 1 98.5 234 THR A N 1
ATOM 1814 C CA . THR A 1 234 ? -1.88 0.898 23.25 1 98.5 234 THR A CA 1
ATOM 1815 C C . THR A 1 234 ? -0.592 0.145 22.922 1 98.5 234 THR A C 1
ATOM 1817 O O . THR A 1 234 ? -0.455 -0.434 21.844 1 98.5 234 THR A O 1
ATOM 1820 N N . ILE A 1 235 ? 0.349 0.265 23.828 1 98.31 235 ILE A N 1
ATOM 1821 C CA . ILE A 1 235 ? 1.662 -0.331 23.609 1 98.31 235 ILE A CA 1
ATOM 1822 C C . ILE A 1 235 ? 2.346 -0.588 24.953 1 98.31 235 ILE A C 1
ATOM 1824 O O . ILE A 1 235 ? 2.107 0.132 25.922 1 98.31 235 ILE A O 1
ATOM 1828 N N . GLY A 1 236 ? 3.145 -1.587 24.984 1 97.81 236 GLY A N 1
ATOM 1829 C CA . GLY A 1 236 ? 3.924 -1.851 26.188 1 97.81 236 GLY A CA 1
ATOM 1830 C C . GLY A 1 236 ? 4.961 -0.78 26.469 1 97.81 236 GLY A C 1
ATOM 1831 O O . GLY A 1 236 ? 5.566 -0.231 25.547 1 97.81 236 GLY A O 1
ATOM 1832 N N . ILE A 1 237 ? 5.242 -0.564 27.75 1 97.69 237 ILE A N 1
ATOM 1833 C CA . ILE A 1 237 ? 6.082 0.55 28.172 1 97.69 237 ILE A CA 1
ATOM 1834 C C . ILE A 1 237 ? 7.504 0.346 27.656 1 97.69 237 ILE A C 1
ATOM 1836 O O . ILE A 1 237 ? 8.148 1.296 27.203 1 97.69 237 ILE A O 1
ATOM 1840 N N . ASP A 1 238 ? 8.023 -0.859 27.672 1 97 238 ASP A N 1
ATOM 1841 C CA . ASP A 1 238 ? 9.398 -1.113 27.234 1 97 238 ASP A CA 1
ATOM 1842 C C . ASP A 1 238 ? 9.562 -0.819 25.75 1 97 238 ASP A C 1
ATOM 1844 O O . ASP A 1 238 ? 10.547 -0.194 25.328 1 97 238 ASP A O 1
ATOM 1848 N N . GLN A 1 239 ? 8.602 -1.242 25.047 1 95.12 239 GLN A N 1
ATOM 1849 C CA . GLN A 1 239 ? 8.656 -1.001 23.609 1 95.12 239 GLN A CA 1
ATOM 1850 C C . GLN A 1 239 ? 8.523 0.487 23.297 1 95.12 239 GLN A C 1
ATOM 1852 O O . GLN A 1 239 ? 9.234 1.012 22.438 1 95.12 239 GLN A O 1
ATOM 1857 N N . LEU A 1 240 ? 7.625 1.15 23.969 1 96.19 240 LEU A N 1
ATOM 1858 C CA . LEU A 1 240 ? 7.445 2.582 23.75 1 96.19 240 LEU A CA 1
ATOM 1859 C C . LEU A 1 240 ? 8.727 3.346 24.078 1 96.19 240 LEU A C 1
ATOM 1861 O O . LEU A 1 240 ? 9.125 4.238 23.328 1 96.19 240 LEU A O 1
ATOM 1865 N N . LEU A 1 241 ? 9.383 2.934 25.125 1 95.25 241 LEU A N 1
ATOM 1866 C CA . LEU A 1 241 ? 10.641 3.57 25.531 1 95.25 241 LEU A CA 1
ATOM 1867 C C . LEU A 1 241 ? 11.703 3.385 24.453 1 95.25 241 LEU A C 1
ATOM 1869 O O . LEU A 1 241 ? 12.43 4.324 24.125 1 95.25 241 LEU A O 1
ATOM 1873 N N . GLU A 1 242 ? 11.727 2.209 23.906 1 92.88 242 GLU A N 1
ATOM 1874 C CA . GLU A 1 242 ? 12.703 1.908 22.859 1 92.88 242 GLU A CA 1
ATOM 1875 C C . GLU A 1 242 ? 12.469 2.77 21.625 1 92.88 242 GLU A C 1
ATOM 1877 O O . GLU A 1 242 ? 13.414 3.342 21.078 1 92.88 242 GLU A O 1
ATOM 1882 N N . ILE A 1 243 ? 11.273 2.873 21.219 1 91.38 243 ILE A N 1
ATOM 1883 C CA . ILE A 1 243 ? 10.914 3.623 20.031 1 91.38 243 ILE A CA 1
ATOM 1884 C C . ILE A 1 243 ? 11.195 5.109 20.25 1 91.38 243 ILE A C 1
ATOM 1886 O O . ILE A 1 243 ? 11.758 5.777 19.375 1 91.38 243 ILE A O 1
ATOM 1890 N N . ARG A 1 244 ? 10.875 5.688 21.438 1 92.88 244 ARG A N 1
ATOM 1891 C CA . ARG A 1 244 ? 11.047 7.105 21.719 1 92.88 244 ARG A CA 1
ATOM 1892 C C . ARG A 1 244 ? 12.531 7.453 21.859 1 92.88 244 ARG A C 1
ATOM 1894 O O . ARG A 1 244 ? 12.969 8.516 21.438 1 92.88 244 ARG A O 1
ATOM 1901 N N . LYS A 1 245 ? 13.258 6.539 22.438 1 91.12 245 LYS A N 1
ATOM 1902 C CA . LYS A 1 245 ? 14.695 6.762 22.531 1 91.12 245 LYS A CA 1
ATOM 1903 C C . LYS A 1 245 ? 15.344 6.801 21.156 1 91.12 245 LYS A C 1
ATOM 1905 O O . LYS A 1 245 ? 16.188 7.656 20.891 1 91.12 245 LYS A O 1
ATOM 1910 N N . ALA A 1 246 ? 14.938 5.883 20.328 1 87.31 246 ALA A N 1
ATOM 1911 C CA . ALA A 1 246 ? 15.445 5.871 18.953 1 87.31 246 ALA A CA 1
ATOM 1912 C C . ALA A 1 246 ? 15.102 7.172 18.234 1 87.31 246 ALA A C 1
ATOM 1914 O O . ALA A 1 246 ? 15.93 7.715 17.5 1 87.31 246 ALA A O 1
ATOM 1915 N N . ARG A 1 247 ? 13.953 7.707 18.484 1 86.38 247 ARG A N 1
ATOM 1916 C CA . ARG A 1 247 ? 13.516 8.961 17.875 1 86.38 247 ARG A CA 1
ATOM 1917 C C . ARG A 1 247 ? 14.352 10.133 18.375 1 86.38 247 ARG A C 1
ATOM 1919 O O . ARG A 1 247 ? 14.75 10.992 17.594 1 86.38 247 ARG A O 1
ATOM 1926 N N . LEU A 1 248 ? 14.609 10.125 19.641 1 89.31 248 LEU A N 1
ATOM 1927 C CA . LEU A 1 248 ? 15.406 11.195 20.234 1 89.31 248 LEU A CA 1
ATOM 1928 C C . LEU A 1 248 ? 16.812 11.211 19.656 1 89.31 248 LEU A C 1
ATOM 1930 O O . LEU A 1 248 ? 17.344 12.281 19.344 1 89.31 248 LEU A O 1
ATOM 1934 N N . VAL A 1 249 ? 17.328 10.039 19.422 1 86.94 249 VAL A N 1
ATOM 1935 C CA . VAL A 1 249 ? 18.641 9.922 18.812 1 86.94 249 VAL A CA 1
ATOM 1936 C C . VAL A 1 249 ? 18.609 10.477 17.391 1 86.94 249 VAL A C 1
ATOM 1938 O O . VAL A 1 249 ? 19.484 11.25 17 1 86.94 249 VAL A O 1
ATOM 1941 N N . GLN A 1 250 ? 17.641 10.148 16.672 1 81.31 250 GLN A N 1
ATOM 1942 C CA . GLN A 1 250 ? 17.5 10.586 15.297 1 81.31 250 GLN A CA 1
ATOM 1943 C C . GLN A 1 250 ? 17.344 12.102 15.211 1 81.31 250 GLN A C 1
ATOM 1945 O O . GLN A 1 250 ? 17.812 12.719 14.258 1 81.31 250 GLN A O 1
ATOM 1950 N N . LEU A 1 251 ? 16.672 12.695 16.188 1 83 251 LEU A N 1
ATOM 1951 C CA . LEU A 1 251 ? 16.391 14.125 16.188 1 83 251 LEU A CA 1
ATOM 1952 C C . LEU A 1 251 ? 17.562 14.898 16.797 1 83 251 LEU A C 1
ATOM 1954 O O . LEU A 1 251 ? 17.594 16.125 16.75 1 83 251 LEU A O 1
ATOM 1958 N N . GLY A 1 252 ? 18.453 14.18 17.25 1 84.38 252 GLY A N 1
ATOM 1959 C CA . GLY A 1 252 ? 19.578 14.828 17.906 1 84.38 252 GLY A CA 1
ATOM 1960 C C . GLY A 1 252 ? 19.219 15.461 19.234 1 84.38 252 GLY A C 1
ATOM 1961 O O . GLY A 1 252 ? 19.781 16.5 19.594 1 84.38 252 GLY A O 1
ATOM 1962 N N . MET A 1 253 ? 18.266 14.922 19.812 1 84.75 253 MET A N 1
ATOM 1963 C CA . MET A 1 253 ? 17.797 15.445 21.094 1 84.75 253 MET A CA 1
ATOM 1964 C C . MET A 1 253 ? 18.328 14.602 22.25 1 84.75 253 MET A C 1
ATOM 1966 O O . MET A 1 253 ? 18.562 13.406 22.078 1 84.75 253 MET A O 1
ATOM 1970 N N . PRO A 1 254 ? 18.516 15.266 23.344 1 84.62 254 PRO A N 1
ATOM 1971 C CA . PRO A 1 254 ? 19.031 14.508 24.5 1 84.62 254 PRO A CA 1
ATOM 1972 C C . PRO A 1 254 ? 18.047 13.43 24.969 1 84.62 254 PRO A C 1
ATOM 1974 O O . PRO A 1 254 ? 16.828 13.625 24.906 1 84.62 254 PRO A O 1
ATOM 1977 N N . ALA A 1 255 ? 18.641 12.422 25.5 1 77.88 255 ALA A N 1
ATOM 1978 C CA . ALA A 1 255 ? 17.875 11.266 25.953 1 77.88 255 ALA A CA 1
ATOM 1979 C C . ALA A 1 255 ? 17.078 11.602 27.219 1 77.88 255 ALA A C 1
ATOM 1981 O O . ALA A 1 255 ? 16.094 10.922 27.531 1 77.88 255 ALA A O 1
ATOM 1982 N N . ASP A 1 256 ? 17.469 12.578 27.891 1 78.25 256 ASP A N 1
ATOM 1983 C CA . ASP A 1 256 ? 16.875 12.852 29.188 1 78.25 256 ASP A CA 1
ATOM 1984 C C . ASP A 1 256 ? 15.688 13.805 29.062 1 78.25 256 ASP A C 1
ATOM 1986 O O . ASP A 1 256 ? 15.219 14.367 30.047 1 78.25 256 ASP A O 1
ATOM 1990 N N . THR A 1 257 ? 15.227 13.992 27.906 1 83.44 257 THR A N 1
ATOM 1991 C CA . THR A 1 257 ? 13.969 14.695 27.703 1 83.44 257 THR A CA 1
ATOM 1992 C C . THR A 1 257 ? 12.797 13.906 28.281 1 83.44 257 THR A C 1
ATOM 1994 O O . THR A 1 257 ? 12.805 12.672 28.266 1 83.44 257 THR A O 1
ATOM 1997 N N . ALA A 1 258 ? 11.836 14.602 28.938 1 81.38 258 ALA A N 1
ATOM 1998 C CA . ALA A 1 258 ? 10.664 13.961 29.547 1 81.38 258 ALA A CA 1
ATOM 1999 C C . ALA A 1 258 ? 10.07 12.922 28.594 1 81.38 258 ALA A C 1
ATOM 2001 O O . ALA A 1 258 ? 9.648 11.852 29.031 1 81.38 258 ALA A O 1
ATOM 2002 N N . TYR A 1 259 ? 10.188 13.125 27.391 1 84.19 259 TYR A N 1
ATOM 2003 C CA . TYR A 1 259 ? 9.633 12.312 26.312 1 84.19 259 TYR A CA 1
ATOM 2004 C C . TYR A 1 259 ? 10.234 10.906 26.328 1 84.19 259 TYR A C 1
ATOM 2006 O O . TYR A 1 259 ? 9.57 9.938 25.984 1 84.19 259 TYR A O 1
ATOM 2014 N N . GLY A 1 260 ? 11.391 10.773 26.891 1 87.25 260 GLY A N 1
ATOM 2015 C CA . GLY A 1 260 ? 12.094 9.5 26.875 1 87.25 260 GLY A CA 1
ATOM 2016 C C . GLY A 1 260 ? 12.266 8.906 28.266 1 87.25 260 GLY A C 1
ATOM 2017 O O . GLY A 1 260 ? 12.914 7.871 28.422 1 87.25 260 GLY A O 1
ATOM 2018 N N . LEU A 1 261 ? 11.672 9.523 29.25 1 91.31 261 LEU A N 1
ATOM 2019 C CA . LEU A 1 261 ? 11.812 9.055 30.625 1 91.31 261 LEU A CA 1
ATOM 2020 C C . LEU A 1 261 ? 10.711 8.062 30.984 1 91.31 261 LEU A C 1
ATOM 2022 O O . LEU A 1 261 ? 9.531 8.312 30.703 1 91.31 261 LEU A O 1
ATOM 2026 N N . ARG A 1 262 ? 11.07 7.023 31.625 1 94.38 262 ARG A N 1
ATOM 2027 C CA . ARG A 1 262 ? 10.164 5.922 31.922 1 94.38 262 ARG A CA 1
ATOM 2028 C C . ARG A 1 262 ? 8.961 6.41 32.75 1 94.38 262 ARG A C 1
ATOM 2030 O O . ARG A 1 262 ? 7.824 6.012 32.469 1 94.38 262 ARG A O 1
ATOM 2037 N N . GLU A 1 263 ? 9.211 7.273 33.719 1 94.88 263 GLU A N 1
ATOM 2038 C CA . GLU A 1 263 ? 8.133 7.754 34.594 1 94.88 263 GLU A CA 1
ATOM 2039 C C . GLU A 1 263 ? 7.117 8.57 33.781 1 94.88 263 GLU A C 1
ATOM 2041 O O . GLU A 1 263 ? 5.91 8.445 34.031 1 94.88 263 GLU A O 1
ATOM 2046 N N . HIS A 1 264 ? 7.582 9.398 32.969 1 95 264 HIS A N 1
ATOM 2047 C CA . HIS A 1 264 ? 6.691 10.195 32.156 1 95 264 HIS A CA 1
ATOM 2048 C C . HIS A 1 264 ? 5.891 9.312 31.188 1 95 264 HIS A C 1
ATOM 2050 O O . HIS A 1 264 ? 4.684 9.5 31.031 1 95 264 HIS A O 1
ATOM 2056 N N . VAL A 1 265 ? 6.617 8.398 30.562 1 96.12 265 VAL A N 1
ATOM 2057 C CA . VAL A 1 265 ? 5.973 7.477 29.641 1 96.12 265 VAL A CA 1
ATOM 2058 C C . VAL A 1 265 ? 4.902 6.668 30.375 1 96.12 265 VAL A C 1
ATOM 2060 O O . VAL A 1 265 ? 3.803 6.473 29.859 1 96.12 265 VAL A O 1
ATOM 2063 N N . ARG A 1 266 ? 5.215 6.25 31.531 1 97.44 266 ARG A N 1
ATOM 2064 C CA . ARG A 1 266 ? 4.25 5.527 32.344 1 97.44 266 ARG A CA 1
ATOM 2065 C C . ARG A 1 266 ? 3.012 6.375 32.625 1 97.44 266 ARG A C 1
ATOM 2067 O O . ARG A 1 266 ? 1.885 5.891 32.5 1 97.44 266 ARG A O 1
ATOM 2074 N N . SER A 1 267 ? 3.195 7.59 32.969 1 97.06 267 SER A N 1
ATOM 2075 C CA . SER A 1 267 ? 2.09 8.5 33.25 1 97.06 267 SER A CA 1
ATOM 2076 C C . SER A 1 267 ? 1.215 8.695 32 1 97.06 267 SER A C 1
ATOM 2078 O O . SER A 1 267 ? -0.013 8.75 32.094 1 97.06 267 SER A O 1
ATOM 2080 N N . GLU A 1 268 ? 1.811 8.828 30.844 1 97.19 268 GLU A N 1
ATOM 2081 C CA . GLU A 1 268 ? 1.066 8.977 29.594 1 97.19 268 GLU A CA 1
ATOM 2082 C C . GLU A 1 268 ? 0.225 7.734 29.297 1 97.19 268 GLU A C 1
ATOM 2084 O O . GLU A 1 268 ? -0.935 7.844 28.891 1 97.19 268 GLU A O 1
ATOM 2089 N N . LEU A 1 269 ? 0.871 6.605 29.531 1 98.06 269 LEU A N 1
ATOM 2090 C CA . LEU A 1 269 ? 0.166 5.355 29.281 1 98.06 269 LEU A CA 1
ATOM 2091 C C . LEU A 1 269 ? -0.993 5.18 30.266 1 98.06 269 LEU A C 1
ATOM 2093 O O . LEU A 1 269 ? -2.062 4.699 29.875 1 98.06 269 LEU A O 1
ATOM 2097 N N . GLU A 1 270 ? -0.767 5.539 31.516 1 97.94 270 GLU A N 1
ATOM 2098 C CA . GLU A 1 270 ? -1.833 5.484 32.5 1 97.94 270 GLU A CA 1
ATOM 2099 C C . GLU A 1 270 ? -2.969 6.441 32.156 1 97.94 270 GLU A C 1
ATOM 2101 O O . GLU A 1 270 ? -4.145 6.105 32.312 1 97.94 270 GLU A O 1
ATOM 2106 N N . TYR A 1 271 ? -2.582 7.559 31.734 1 97.81 271 TYR A N 1
ATOM 2107 C CA . TYR A 1 271 ? -3.574 8.531 31.281 1 97.81 271 TYR A CA 1
ATOM 2108 C C . TYR A 1 271 ? -4.406 7.965 30.141 1 97.81 271 TYR A C 1
ATOM 2110 O O . TYR A 1 271 ? -5.637 8.031 30.156 1 97.81 271 TYR A O 1
ATOM 2118 N N . ALA A 1 272 ? -3.791 7.422 29.141 1 98.19 272 ALA A N 1
ATOM 2119 C CA . ALA A 1 272 ? -4.484 6.809 28.016 1 98.19 272 ALA A CA 1
ATOM 2120 C C . ALA A 1 272 ? -5.418 5.695 28.484 1 98.19 272 ALA A C 1
ATOM 2122 O O . ALA A 1 272 ? -6.566 5.613 28.031 1 98.19 272 ALA A O 1
ATOM 2123 N N . GLU A 1 273 ? -4.898 4.91 29.359 1 97.75 273 GLU A N 1
ATOM 2124 C CA . GLU A 1 273 ? -5.695 3.814 29.891 1 97.75 273 GLU A CA 1
ATOM 2125 C C . GLU A 1 273 ? -6.949 4.332 30.594 1 97.75 273 GLU A C 1
ATOM 2127 O O . GLU A 1 273 ? -8.016 3.711 30.516 1 97.75 273 GLU A O 1
ATOM 2132 N N . SER A 1 274 ? -6.848 5.398 31.297 1 97.56 274 SER A N 1
ATOM 2133 C CA . SER A 1 274 ? -8 5.98 31.969 1 97.56 274 SER A CA 1
ATOM 2134 C C . SER A 1 274 ? -9.07 6.41 30.969 1 97.56 274 SER A C 1
ATOM 2136 O O . SER A 1 274 ? -10.266 6.297 31.25 1 97.56 274 SER A O 1
ATOM 2138 N N . ILE A 1 275 ? -8.711 6.891 29.828 1 97.31 275 ILE A N 1
ATOM 2139 C CA . ILE A 1 275 ? -9.633 7.293 28.766 1 97.31 275 ILE A CA 1
ATOM 2140 C C . ILE A 1 275 ? -10.289 6.059 28.156 1 97.31 275 ILE A C 1
ATOM 2142 O O . ILE A 1 275 ? -11.508 6.031 27.969 1 97.31 275 ILE A O 1
ATOM 2146 N N . PHE A 1 276 ? -9.469 5.02 27.938 1 98.06 276 PHE A N 1
ATOM 2147 C CA . PHE A 1 276 ? -10 3.787 27.359 1 98.06 276 PHE A CA 1
ATOM 2148 C C . PHE A 1 276 ? -11 3.137 28.312 1 98.06 276 PHE A C 1
ATOM 2150 O O . PHE A 1 276 ? -12.039 2.627 27.875 1 98.06 276 PHE A O 1
ATOM 2157 N N . SER A 1 277 ? -10.672 3.221 29.562 1 97.5 277 SER A N 1
ATOM 2158 C CA . SER A 1 277 ? -11.539 2.611 30.578 1 97.5 277 SER A CA 1
ATOM 2159 C C . SER A 1 277 ? -12.891 3.309 30.641 1 97.5 277 SER A C 1
ATOM 2161 O O . SER A 1 277 ? -13.898 2.686 30.969 1 97.5 277 SER A O 1
ATOM 2163 N N . ARG A 1 278 ? -12.984 4.57 30.359 1 95.94 278 ARG A N 1
ATOM 2164 C CA . ARG A 1 278 ? -14.227 5.336 30.328 1 95.94 278 ARG A CA 1
ATOM 2165 C C . ARG A 1 278 ? -15.047 5.027 29.078 1 95.94 278 ARG A C 1
ATOM 2167 O O . ARG A 1 278 ? -16.219 5.383 29 1 95.94 278 ARG A O 1
ATOM 2174 N N . HIS A 1 279 ? -14.422 4.387 28.109 1 96.88 279 HIS A N 1
ATOM 2175 C CA . HIS A 1 279 ? -15.07 4.008 26.859 1 96.88 279 HIS A CA 1
ATOM 2176 C C . HIS A 1 279 ? -14.906 2.514 26.578 1 96.88 279 HIS A C 1
ATOM 2178 O O . HIS A 1 279 ? -14.266 2.119 25.609 1 96.88 279 HIS A O 1
ATOM 2184 N N . PRO A 1 280 ? -15.594 1.677 27.312 1 95.81 280 PRO A N 1
ATOM 2185 C CA . PRO A 1 280 ? -15.398 0.229 27.219 1 95.81 280 PRO A CA 1
ATOM 2186 C C . PRO A 1 280 ? -15.844 -0.349 25.875 1 95.81 280 PRO A C 1
ATOM 2188 O O . PRO A 1 280 ? -15.461 -1.467 25.531 1 95.81 280 PRO A O 1
ATOM 2191 N N . ASP A 1 281 ? -16.547 0.396 25.125 1 96.38 281 ASP A N 1
ATOM 2192 C CA . ASP A 1 281 ? -17.062 -0.096 23.859 1 96.38 281 ASP A CA 1
ATOM 2193 C C . ASP A 1 281 ? -16.047 0.145 22.734 1 96.38 281 ASP A C 1
ATOM 2195 O O . ASP A 1 281 ? -16.219 -0.375 21.625 1 96.38 281 ASP A O 1
ATOM 2199 N N . TRP A 1 282 ? -15.047 0.923 23 1 97.81 282 TRP A N 1
ATOM 2200 C CA . TRP A 1 282 ? -13.992 1.114 22 1 97.81 282 TRP A CA 1
ATOM 2201 C C . TRP A 1 282 ? -13.164 -0.154 21.828 1 97.81 282 TRP A C 1
ATOM 2203 O O . TRP A 1 282 ? -12.844 -0.826 22.812 1 97.81 282 TRP A O 1
ATOM 2213 N N . MET A 1 283 ? -12.898 -0.458 20.609 1 97.75 283 MET A N 1
ATOM 2214 C CA . MET A 1 283 ? -11.852 -1.458 20.391 1 97.75 283 MET A CA 1
ATOM 2215 C C . MET A 1 283 ? -10.484 -0.905 20.766 1 97.75 283 MET A C 1
ATOM 2217 O O . MET A 1 283 ? -10.141 0.218 20.391 1 97.75 283 MET A O 1
ATOM 2221 N N . VAL A 1 284 ? -9.75 -1.62 21.562 1 98.56 284 VAL A N 1
ATOM 2222 C CA . VAL A 1 284 ? -8.391 -1.219 21.922 1 98.56 284 VAL A CA 1
ATOM 2223 C C . VAL A 1 284 ? -7.402 -2.289 21.469 1 98.56 284 VAL A C 1
ATOM 2225 O O . VAL A 1 284 ? -7.566 -3.471 21.781 1 98.56 284 VAL A O 1
ATOM 2228 N N . ILE A 1 285 ? -6.402 -1.901 20.688 1 98.44 285 ILE A N 1
ATOM 2229 C CA . ILE A 1 285 ? -5.449 -2.848 20.125 1 98.44 285 ILE A CA 1
ATOM 2230 C C . ILE A 1 285 ? -4.055 -2.572 20.688 1 98.44 285 ILE A C 1
ATOM 2232 O O . ILE A 1 285 ? -3.59 -1.429 20.672 1 98.44 285 ILE A O 1
ATOM 2236 N N . ASP A 1 286 ? -3.42 -3.553 21.234 1 98.38 286 ASP A N 1
ATOM 2237 C CA . ASP A 1 286 ? -2.01 -3.482 21.609 1 98.38 286 ASP A CA 1
ATOM 2238 C C . ASP A 1 286 ? -1.11 -3.664 20.375 1 98.38 286 ASP A C 1
ATOM 2240 O O . ASP A 1 286 ? -1.071 -4.742 19.781 1 98.38 286 ASP A O 1
ATOM 2244 N N . VAL A 1 287 ? -0.364 -2.627 20.062 1 97.62 287 VAL A N 1
ATOM 2245 C CA . VAL A 1 287 ? 0.402 -2.646 18.828 1 97.62 287 VAL A CA 1
ATOM 2246 C C . VAL A 1 287 ? 1.838 -3.08 19.109 1 97.62 287 VAL A C 1
ATOM 2248 O O . VAL A 1 287 ? 2.699 -3.012 18.234 1 97.62 287 VAL A O 1
ATOM 2251 N N . SER A 1 288 ? 2.164 -3.549 20.328 1 96.06 288 SER A N 1
ATOM 2252 C CA . SER A 1 288 ? 3.512 -3.965 20.703 1 96.06 288 SER A CA 1
ATOM 2253 C C . SER A 1 288 ? 4.031 -5.055 19.781 1 96.06 288 SER A C 1
ATOM 2255 O O . SER A 1 288 ? 3.445 -6.137 19.688 1 96.06 288 SER A O 1
ATOM 2257 N N . GLY A 1 289 ? 5.074 -4.734 19.078 1 92 289 GLY A N 1
ATOM 2258 C CA . GLY A 1 289 ? 5.723 -5.715 18.234 1 92 289 GLY A CA 1
ATOM 2259 C C . GLY A 1 289 ? 4.887 -6.105 17.031 1 92 289 GLY A C 1
ATOM 2260 O O . GLY A 1 289 ? 5.16 -7.117 16.375 1 92 289 GLY A O 1
ATOM 2261 N N . ARG A 1 290 ? 3.916 -5.344 16.734 1 93.88 290 ARG A N 1
ATOM 2262 C CA . ARG A 1 290 ? 3.008 -5.676 15.633 1 93.88 290 ARG A CA 1
ATOM 2263 C C . ARG A 1 290 ? 3.223 -4.75 14.445 1 93.88 290 ARG A C 1
ATOM 2265 O O . ARG A 1 290 ? 3.393 -3.539 14.617 1 93.88 290 ARG A O 1
ATOM 2272 N N . ALA A 1 291 ? 3.203 -5.359 13.227 1 95.06 291 ALA A N 1
ATOM 2273 C CA . ALA A 1 291 ? 3.271 -4.535 12.023 1 95.06 291 ALA A CA 1
ATOM 2274 C C . ALA A 1 291 ? 1.976 -3.756 11.812 1 95.06 291 ALA A C 1
ATOM 2276 O O . ALA A 1 291 ? 0.909 -4.18 12.266 1 95.06 291 ALA A O 1
ATOM 2277 N N . ILE A 1 292 ? 2.01 -2.656 11.172 1 97.12 292 ILE A N 1
ATOM 2278 C CA . ILE A 1 292 ? 0.82 -1.854 10.906 1 97.12 292 ILE A CA 1
ATOM 2279 C C . ILE A 1 292 ? -0.166 -2.66 10.062 1 97.12 292 ILE A C 1
ATOM 2281 O O . ILE A 1 292 ? -1.382 -2.529 10.227 1 97.12 292 ILE A O 1
ATOM 2285 N N . GLU A 1 293 ? 0.34 -3.475 9.141 1 96.25 293 GLU A N 1
ATOM 2286 C CA . GLU A 1 293 ? -0.511 -4.312 8.305 1 96.25 293 GLU A CA 1
ATOM 2287 C C . GLU A 1 293 ? -1.344 -5.273 9.148 1 96.25 293 GLU A C 1
ATOM 2289 O O . GLU A 1 293 ? -2.516 -5.516 8.852 1 96.25 293 GLU A O 1
ATOM 2294 N N . GLU A 1 294 ? -0.754 -5.816 10.18 1 96.44 294 GLU A N 1
ATOM 2295 C CA . GLU A 1 294 ? -1.465 -6.719 11.078 1 96.44 294 GLU A CA 1
ATOM 2296 C C . GLU A 1 294 ? -2.562 -5.984 11.844 1 96.44 294 GLU A C 1
ATOM 2298 O O . GLU A 1 294 ? -3.689 -6.477 11.945 1 96.44 294 GLU A O 1
ATOM 2303 N N . THR A 1 295 ? -2.17 -4.844 12.398 1 97.69 295 THR A N 1
ATOM 2304 C CA . THR A 1 295 ? -3.15 -4.031 13.117 1 97.69 295 THR A CA 1
ATOM 2305 C C . THR A 1 295 ? -4.297 -3.633 12.188 1 97.69 295 THR A C 1
ATOM 2307 O O . THR A 1 295 ? -5.465 -3.713 12.57 1 97.69 295 THR A O 1
ATOM 2310 N N . ALA A 1 296 ? -3.939 -3.238 10.953 1 98 296 ALA A N 1
ATOM 2311 C CA . ALA A 1 296 ? -4.949 -2.869 9.961 1 98 296 ALA A CA 1
ATOM 2312 C C . ALA A 1 296 ? -5.898 -4.031 9.688 1 98 296 ALA A C 1
ATOM 2314 O O . ALA A 1 296 ? -7.113 -3.84 9.578 1 98 296 ALA A O 1
ATOM 2315 N N . THR A 1 297 ? -5.352 -5.215 9.578 1 96.38 297 THR A N 1
ATOM 2316 C CA . THR A 1 297 ? -6.16 -6.398 9.305 1 96.38 297 THR A CA 1
ATOM 2317 C C . THR A 1 297 ? -7.176 -6.629 10.422 1 96.38 297 THR A C 1
ATOM 2319 O O . THR A 1 297 ? -8.344 -6.93 10.156 1 96.38 297 THR A O 1
ATOM 2322 N N . ILE A 1 298 ? -6.754 -6.445 11.641 1 96.5 298 ILE A N 1
ATOM 2323 C CA . ILE A 1 298 ? -7.641 -6.605 12.789 1 96.5 298 ILE A CA 1
ATOM 2324 C C . ILE A 1 298 ? -8.797 -5.613 12.688 1 96.5 298 ILE A C 1
ATOM 2326 O O . ILE A 1 298 ? -9.961 -5.984 12.859 1 96.5 298 ILE A O 1
ATOM 2330 N N . ILE A 1 299 ? -8.508 -4.41 12.383 1 97.94 299 ILE A N 1
ATOM 2331 C CA . ILE A 1 299 ? -9.5 -3.35 12.289 1 97.94 299 ILE A CA 1
ATOM 2332 C C . ILE A 1 299 ? -10.469 -3.648 11.141 1 97.94 299 ILE A C 1
ATOM 2334 O O . ILE A 1 299 ? -11.688 -3.588 11.32 1 97.94 299 ILE A O 1
ATOM 2338 N N . LEU A 1 300 ? -9.953 -4.004 10.016 1 96.5 300 LEU A N 1
ATOM 2339 C CA . LEU A 1 300 ? -10.773 -4.25 8.828 1 96.5 300 LEU A CA 1
ATOM 2340 C C . LEU A 1 300 ? -11.68 -5.453 9.031 1 96.5 300 LEU A C 1
ATOM 2342 O O . LEU A 1 300 ? -12.836 -5.449 8.594 1 96.5 300 LEU A O 1
ATOM 2346 N N . GLU A 1 301 ? -11.172 -6.512 9.672 1 94.25 301 GLU A N 1
ATOM 2347 C CA . GLU A 1 301 ? -11.992 -7.676 9.992 1 94.25 301 GLU A CA 1
ATOM 2348 C C . GLU A 1 301 ? -13.164 -7.289 10.891 1 94.25 301 GLU A C 1
ATOM 2350 O O . GLU A 1 301 ? -14.289 -7.758 10.695 1 94.25 301 GLU A O 1
ATOM 2355 N N . SER A 1 302 ? -12.859 -6.453 11.844 1 94.69 302 SER A N 1
ATOM 2356 C CA . SER A 1 302 ? -13.898 -6.008 12.766 1 94.69 302 SER A CA 1
ATOM 2357 C C . SER A 1 302 ? -14.984 -5.219 12.039 1 94.69 302 SER A C 1
ATOM 2359 O O . SER A 1 302 ? -16.172 -5.383 12.32 1 94.69 302 SER A O 1
ATOM 2361 N N . ILE A 1 303 ? -14.602 -4.371 11.141 1 93.56 303 ILE A N 1
ATOM 2362 C CA . ILE A 1 303 ? -15.539 -3.568 10.367 1 93.56 303 ILE A CA 1
ATOM 2363 C C . ILE A 1 303 ? -16.422 -4.484 9.516 1 93.56 303 ILE A C 1
ATOM 2365 O O . ILE A 1 303 ? -17.641 -4.316 9.477 1 93.56 303 ILE A O 1
ATOM 2369 N N . LYS A 1 304 ? -15.82 -5.453 8.883 1 89.69 304 LYS A N 1
ATOM 2370 C CA . LYS A 1 304 ? -16.562 -6.375 8.023 1 89.69 304 LYS A CA 1
ATOM 2371 C C . LYS A 1 304 ? -17.547 -7.207 8.828 1 89.69 304 LYS A C 1
ATOM 2373 O O . LYS A 1 304 ? -18.672 -7.438 8.391 1 89.69 304 LYS A O 1
ATOM 2378 N N . ASP A 1 305 ? -17.125 -7.641 9.961 1 89.81 305 ASP A N 1
ATOM 2379 C CA . ASP A 1 305 ? -17.984 -8.43 10.836 1 89.81 305 ASP A CA 1
ATOM 2380 C C . ASP A 1 305 ? -19.219 -7.633 11.242 1 89.81 305 ASP A C 1
ATOM 2382 O O . ASP A 1 305 ? -20.328 -8.172 11.273 1 89.81 305 ASP A O 1
ATOM 2386 N N . ARG A 1 306 ? -19.047 -6.461 11.477 1 88.94 306 ARG A N 1
ATOM 2387 C CA . ARG A 1 306 ? -20.156 -5.602 11.898 1 88.94 306 ARG A CA 1
ATOM 2388 C C . ARG A 1 306 ? -21.125 -5.359 10.742 1 88.94 306 ARG A C 1
ATOM 2390 O O . ARG A 1 306 ? -22.344 -5.32 10.945 1 88.94 306 ARG A O 1
ATOM 2397 N N . GLU A 1 307 ? -20.547 -5.172 9.594 1 86.19 307 GLU A N 1
ATOM 2398 C CA . GLU A 1 307 ? -21.391 -4.965 8.414 1 86.19 307 GLU A CA 1
ATOM 2399 C C . GLU A 1 307 ? -22.234 -6.199 8.117 1 86.19 307 GLU A C 1
ATOM 2401 O O . GLU A 1 307 ? -23.406 -6.082 7.742 1 86.19 307 GLU A O 1
ATOM 2406 N N . GLU A 1 308 ? -21.672 -7.324 8.281 1 83.56 308 GLU A N 1
ATOM 2407 C CA . GLU A 1 308 ? -22.391 -8.57 8.047 1 83.56 308 GLU A CA 1
ATOM 2408 C C . GLU A 1 308 ? -23.5 -8.766 9.07 1 83.56 308 GLU A C 1
ATOM 2410 O O . GLU A 1 308 ? -24.609 -9.195 8.727 1 83.56 308 GLU A O 1
ATOM 2415 N N . LYS A 1 309 ? -23.203 -8.414 10.242 1 83.94 309 LYS A N 1
ATOM 2416 C CA . LYS A 1 309 ? -24.203 -8.539 11.289 1 83.94 309 LYS A CA 1
ATOM 2417 C C . LYS A 1 309 ? -25.375 -7.574 11.055 1 83.94 309 LYS A C 1
ATOM 2419 O O . LYS A 1 309 ? -26.531 -7.934 11.25 1 83.94 309 LYS A O 1
ATOM 2424 N N . ARG A 1 310 ? -25.016 -6.453 10.562 1 81.5 310 ARG A N 1
ATOM 2425 C CA . ARG A 1 310 ? -26.047 -5.465 10.258 1 81.5 310 ARG A CA 1
ATOM 2426 C C . ARG A 1 310 ? -26.922 -5.918 9.094 1 81.5 310 ARG A C 1
ATOM 2428 O O . ARG A 1 310 ? -28.141 -5.742 9.109 1 81.5 310 ARG A O 1
ATOM 2435 N N . PHE A 1 311 ? -26.297 -6.477 8.156 1 76.06 311 PHE A N 1
ATOM 2436 C CA . PHE A 1 311 ? -27.016 -6.965 6.988 1 76.06 311 PHE A CA 1
ATOM 2437 C C . PHE A 1 311 ? -27.953 -8.102 7.363 1 76.06 311 PHE A C 1
ATOM 2439 O O . PHE A 1 311 ? -29.109 -8.141 6.922 1 76.06 311 PHE A O 1
ATOM 2446 N N . GLN A 1 312 ? -27.484 -8.961 8.164 1 75.75 312 GLN A N 1
ATOM 2447 C CA . GLN A 1 312 ? -28.297 -10.086 8.602 1 75.75 312 GLN A CA 1
ATOM 2448 C C . GLN A 1 312 ? -29.484 -9.609 9.43 1 75.75 312 GLN A C 1
ATOM 2450 O O . GLN A 1 312 ? -30.594 -10.133 9.297 1 75.75 312 GLN A O 1
ATOM 2455 N N . GLN A 1 313 ? -29.203 -8.664 10.211 1 76.06 313 GLN A N 1
ATOM 2456 C CA . GLN A 1 313 ? -30.266 -8.102 11.031 1 76.06 313 GLN A CA 1
ATOM 2457 C C . GLN A 1 313 ? -31.312 -7.398 10.172 1 76.06 313 GLN A C 1
ATOM 2459 O O . GLN A 1 313 ? -32.5 -7.488 10.445 1 76.06 313 GLN A O 1
ATOM 2464 N N . GLU A 1 314 ? -30.891 -6.77 9.18 1 72.25 314 GLU A N 1
ATOM 2465 C CA . GLU A 1 314 ? -31.797 -6.074 8.273 1 72.25 314 GLU A CA 1
ATOM 2466 C C . GLU A 1 314 ? -32.625 -7.059 7.441 1 72.25 314 GLU A C 1
ATOM 2468 O O . GLU A 1 314 ? -33.781 -6.797 7.117 1 72.25 314 GLU A O 1
ATOM 2473 N N . MET A 1 315 ? -32.031 -8.109 7.156 1 70.56 315 MET A N 1
ATOM 2474 C CA . MET A 1 315 ? -32.75 -9.125 6.387 1 70.56 315 MET A CA 1
ATOM 2475 C C . MET A 1 315 ? -33.75 -9.875 7.27 1 70.56 315 MET A C 1
ATOM 2477 O O . MET A 1 315 ? -34.719 -10.414 6.77 1 70.56 315 MET A O 1
ATOM 2481 N N . SER A 1 316 ? -33.375 -9.93 8.469 1 67.69 316 SER A N 1
ATOM 2482 C CA . SER A 1 316 ? -34.25 -10.633 9.391 1 67.69 316 SER A CA 1
ATOM 2483 C C . SER A 1 316 ? -35.438 -9.75 9.797 1 67.69 316 SER A C 1
ATOM 2485 O O . SER A 1 316 ? -36.438 -10.242 10.328 1 67.69 316 SER A O 1
ATOM 2487 N N . LEU A 1 317 ? -35.375 -8.531 9.492 1 60 317 LEU A N 1
ATOM 2488 C CA . LEU A 1 317 ? -36.5 -7.664 9.75 1 60 317 LEU A CA 1
ATOM 2489 C C . LEU A 1 317 ? -37.406 -7.562 8.508 1 60 317 LEU A C 1
ATOM 2491 O O . LEU A 1 317 ? -38.625 -7.484 8.625 1 60 317 LEU A O 1
ATOM 2495 N N . MET B 1 1 ? -83.812 -8.023 -77.75 1 18.28 1 MET B N 1
ATOM 2496 C CA . MET B 1 1 ? -84 -9.453 -78 1 18.28 1 MET B CA 1
ATOM 2497 C C . MET B 1 1 ? -84.125 -10.203 -76.688 1 18.28 1 MET B C 1
ATOM 2499 O O . MET B 1 1 ? -83.562 -9.781 -75.688 1 18.28 1 MET B O 1
ATOM 2503 N N . ARG B 1 2 ? -84.625 -11.422 -76.625 1 16.77 2 ARG B N 1
ATOM 2504 C CA . ARG B 1 2 ? -85.562 -12.164 -75.812 1 16.77 2 ARG B CA 1
ATOM 2505 C C . ARG B 1 2 ? -84.875 -12.664 -74.562 1 16.77 2 ARG B C 1
ATOM 2507 O O . ARG B 1 2 ? -85.312 -12.461 -73.438 1 16.77 2 ARG B O 1
ATOM 2514 N N . ARG B 1 3 ? -84 -13.781 -74.688 1 16.62 3 ARG B N 1
ATOM 2515 C CA . ARG B 1 3 ? -84.25 -15.047 -74 1 16.62 3 ARG B CA 1
ATOM 2516 C C . ARG B 1 3 ? -83.562 -15.102 -72.688 1 16.62 3 ARG B C 1
ATOM 2518 O O . ARG B 1 3 ? -82.312 -14.922 -72.625 1 16.62 3 ARG B O 1
ATOM 2525 N N . ARG B 1 4 ? -84.062 -15.023 -71.5 1 19.03 4 ARG B N 1
ATOM 2526 C CA . ARG B 1 4 ? -83.938 -14.641 -70.125 1 19.03 4 ARG B CA 1
ATOM 2527 C C . ARG B 1 4 ? -83.125 -15.703 -69.312 1 19.03 4 ARG B C 1
ATOM 2529 O O . ARG B 1 4 ? -82.438 -15.383 -68.375 1 19.03 4 ARG B O 1
ATOM 2536 N N . GLU B 1 5 ? -83.25 -17.062 -69.75 1 18.03 5 GLU B N 1
ATOM 2537 C CA . GLU B 1 5 ? -83.75 -17.844 -68.625 1 18.03 5 GLU B CA 1
ATOM 2538 C C . GLU B 1 5 ? -82.625 -18.188 -67.625 1 18.03 5 GLU B C 1
ATOM 2540 O O . GLU B 1 5 ? -81.438 -17.797 -67.875 1 18.03 5 GLU B O 1
ATOM 2545 N N . PRO B 1 6 ? -82.25 -19.594 -67.312 1 20.52 6 PRO B N 1
ATOM 2546 C CA . PRO B 1 6 ? -82.812 -20.359 -66.188 1 20.52 6 PRO B CA 1
ATOM 2547 C C . PRO B 1 6 ? -81.688 -20.656 -65.125 1 20.52 6 PRO B C 1
ATOM 2549 O O . PRO B 1 6 ? -82 -20.719 -63.938 1 20.52 6 PRO B O 1
ATOM 2552 N N . GLY B 1 7 ? -80.375 -20.891 -65.5 1 18.47 7 GLY B N 1
ATOM 2553 C CA . GLY B 1 7 ? -79.688 -22.125 -65.25 1 18.47 7 GLY B CA 1
ATOM 2554 C C . GLY B 1 7 ? -79 -22.141 -63.844 1 18.47 7 GLY B C 1
ATOM 2555 O O . GLY B 1 7 ? -78.25 -21.219 -63.5 1 18.47 7 GLY B O 1
ATOM 2556 N N . CYS B 1 8 ? -79.438 -23.031 -62.844 1 19.28 8 CYS B N 1
ATOM 2557 C CA . CYS B 1 8 ? -79.375 -23.188 -61.375 1 19.28 8 CYS B CA 1
ATOM 2558 C C . CYS B 1 8 ? -78 -23.625 -60.969 1 19.28 8 CYS B C 1
ATOM 2560 O O . CYS B 1 8 ? -77.812 -24.25 -59.906 1 19.28 8 CYS B O 1
ATOM 2562 N N . PHE B 1 9 ? -76.812 -23.375 -61.688 1 20.23 9 PHE B N 1
ATOM 2563 C CA . PHE B 1 9 ? -75.875 -24.438 -61.656 1 20.23 9 PHE B CA 1
ATOM 2564 C C . PHE B 1 9 ? -75.5 -24.766 -60.219 1 20.23 9 PHE B C 1
ATOM 2566 O O . PHE B 1 9 ? -75.562 -23.906 -59.312 1 20.23 9 PHE B O 1
ATOM 2573 N N . LEU B 1 10 ? -74.812 -25.984 -60.094 1 18.97 10 LEU B N 1
ATOM 2574 C CA . LEU B 1 10 ? -74.5 -27 -59.125 1 18.97 10 LEU B CA 1
ATOM 2575 C C . LEU B 1 10 ? -73.688 -26.422 -57.969 1 18.97 10 LEU B C 1
ATOM 2577 O O . LEU B 1 10 ? -72.688 -25.766 -58.188 1 18.97 10 LEU B O 1
ATOM 2581 N N . SER B 1 11 ? -74.375 -26.219 -56.75 1 18.31 11 SER B N 1
ATOM 2582 C CA . SER B 1 11 ? -74.25 -25.719 -55.375 1 18.31 11 SER B CA 1
ATOM 2583 C C . SER B 1 11 ? -73.25 -26.516 -54.562 1 18.31 11 SER B C 1
ATOM 2585 O O . SER B 1 11 ? -73.562 -27.031 -53.469 1 18.31 11 SER B O 1
ATOM 2587 N N . ARG B 1 12 ? -72.25 -27.047 -55.406 1 20.34 12 ARG B N 1
ATOM 2588 C CA . ARG B 1 12 ? -71.5 -28.188 -54.844 1 20.34 12 ARG B CA 1
ATOM 2589 C C . ARG B 1 12 ? -71.125 -27.922 -53.375 1 20.34 12 ARG B C 1
ATOM 2591 O O . ARG B 1 12 ? -70.875 -26.781 -53 1 20.34 12 ARG B O 1
ATOM 2598 N N . GLY B 1 13 ? -71.25 -28.953 -52.531 1 18.02 13 GLY B N 1
ATOM 2599 C CA . GLY B 1 13 ? -71.562 -29.328 -51.156 1 18.02 13 GLY B CA 1
ATOM 2600 C C . GLY B 1 13 ? -70.5 -28.938 -50.156 1 18.02 13 GLY B C 1
ATOM 2601 O O . GLY B 1 13 ? -69.312 -29.016 -50.469 1 18.02 13 GLY B O 1
ATOM 2602 N N . ARG B 1 14 ? -70.688 -28 -49.406 1 20.03 14 ARG B N 1
ATOM 2603 C CA . ARG B 1 14 ? -69.938 -27.297 -48.344 1 20.03 14 ARG B CA 1
ATOM 2604 C C . ARG B 1 14 ? -69.438 -28.266 -47.281 1 20.03 14 ARG B C 1
ATOM 2606 O O . ARG B 1 14 ? -70.25 -28.875 -46.562 1 20.03 14 ARG B O 1
ATOM 2613 N N . PRO B 1 15 ? -68.5 -29.156 -47.719 1 21.92 15 PRO B N 1
ATOM 2614 C CA . PRO B 1 15 ? -68.125 -30.234 -46.781 1 21.92 15 PRO B CA 1
ATOM 2615 C C . PRO B 1 15 ? -68 -29.734 -45.344 1 21.92 15 PRO B C 1
ATOM 2617 O O . PRO B 1 15 ? -67.812 -28.547 -45.125 1 21.92 15 PRO B O 1
ATOM 2620 N N . GLY B 1 16 ? -68.625 -30.484 -44.406 1 19.28 16 GLY B N 1
ATOM 2621 C CA . GLY B 1 16 ? -68.938 -30.375 -43 1 19.28 16 GLY B CA 1
ATOM 2622 C C . GLY B 1 16 ? -67.688 -30.188 -42.125 1 19.28 16 GLY B C 1
ATOM 2623 O O . GLY B 1 16 ? -66.625 -30.828 -42.375 1 19.28 16 GLY B O 1
ATOM 2624 N N . PHE B 1 17 ? -67.438 -29.016 -41.719 1 20.75 17 PHE B N 1
ATOM 2625 C CA . PHE B 1 17 ? -66.375 -28.406 -40.906 1 20.75 17 PHE B CA 1
ATOM 2626 C C . PHE B 1 17 ? -66.188 -29.125 -39.594 1 20.75 17 PHE B C 1
ATOM 2628 O O . PHE B 1 17 ? -67.062 -29 -38.688 1 20.75 17 PHE B O 1
ATOM 2635 N N . VAL B 1 18 ? -66.062 -30.5 -39.75 1 20 18 VAL B N 1
ATOM 2636 C CA . VAL B 1 18 ? -66.062 -31.172 -38.469 1 20 18 VAL B CA 1
ATOM 2637 C C . VAL B 1 18 ? -65.188 -30.406 -37.469 1 20 18 VAL B C 1
ATOM 2639 O O . VAL B 1 18 ? -64.062 -29.938 -37.844 1 20 18 VAL B O 1
ATOM 2642 N N . VAL B 1 19 ? -65.812 -29.922 -36.438 1 21.94 19 VAL B N 1
ATOM 2643 C CA . VAL B 1 19 ? -65.312 -29.078 -35.375 1 21.94 19 VAL B CA 1
ATOM 2644 C C . VAL B 1 19 ? -64.25 -29.844 -34.562 1 21.94 19 VAL B C 1
ATOM 2646 O O . VAL B 1 19 ? -64.562 -30.891 -34 1 21.94 19 VAL B O 1
ATOM 2649 N N . PRO B 1 20 ? -63.188 -30.141 -35.188 1 21.61 20 PRO B N 1
ATOM 2650 C CA . PRO B 1 20 ? -62.312 -31.031 -34.375 1 21.61 20 PRO B CA 1
ATOM 2651 C C . PRO B 1 20 ? -62.281 -30.625 -32.906 1 21.61 20 PRO B C 1
ATOM 2653 O O . PRO B 1 20 ? -62.5 -29.453 -32.594 1 21.61 20 PRO B O 1
ATOM 2656 N N . SER B 1 21 ? -62.625 -31.547 -32.094 1 20.03 21 SER B N 1
ATOM 2657 C CA . SER B 1 21 ? -62.688 -31.578 -30.641 1 20.03 21 SER B CA 1
ATOM 2658 C C . SER B 1 21 ? -61.469 -30.906 -30.016 1 20.03 21 SER B C 1
ATOM 2660 O O . SER B 1 21 ? -60.406 -30.906 -30.609 1 20.03 21 SER B O 1
ATOM 2662 N N . ARG B 1 22 ? -61.75 -30.016 -29.109 1 21.8 22 ARG B N 1
ATOM 2663 C CA . ARG B 1 22 ? -60.969 -29.141 -28.25 1 21.8 22 ARG B CA 1
ATOM 2664 C C . ARG B 1 22 ? -59.938 -29.922 -27.438 1 21.8 22 ARG B C 1
ATOM 2666 O O . ARG B 1 22 ? -60.25 -30.562 -26.438 1 21.8 22 ARG B O 1
ATOM 2673 N N . CYS B 1 23 ? -59.25 -30.828 -28.109 1 20.03 23 CYS B N 1
ATOM 2674 C CA . CYS B 1 23 ? -58.344 -31.562 -27.203 1 20.03 23 CYS B CA 1
ATOM 2675 C C . CYS B 1 23 ? -57.719 -30.641 -26.188 1 20.03 23 CYS B C 1
ATOM 2677 O O . CYS B 1 23 ? -57.344 -29.516 -26.531 1 20.03 23 CYS B O 1
ATOM 2679 N N . GLY B 1 24 ? -57.969 -30.875 -24.875 1 22.83 24 GLY B N 1
ATOM 2680 C CA . GLY B 1 24 ? -57.562 -30.297 -23.609 1 22.83 24 GLY B CA 1
ATOM 2681 C C . GLY B 1 24 ? -56.094 -29.938 -23.562 1 22.83 24 GLY B C 1
ATOM 2682 O O . GLY B 1 24 ? -55.25 -30.719 -24.031 1 22.83 24 GLY B O 1
ATOM 2683 N N . GLU B 1 25 ? -55.812 -28.688 -23.75 1 23.88 25 GLU B N 1
ATOM 2684 C CA . GLU B 1 25 ? -54.5 -28.031 -23.625 1 23.88 25 GLU B CA 1
ATOM 2685 C C . GLU B 1 25 ? -53.75 -28.547 -22.406 1 23.88 25 GLU B C 1
ATOM 2687 O O . GLU B 1 25 ? -54.219 -28.422 -21.281 1 23.88 25 GLU B O 1
ATOM 2692 N N . CYS B 1 26 ? -53.188 -29.703 -22.484 1 24.25 26 CYS B N 1
ATOM 2693 C CA . CYS B 1 26 ? -52.281 -30.062 -21.391 1 24.25 26 CYS B CA 1
ATOM 2694 C C . CYS B 1 26 ? -51.438 -28.875 -20.969 1 24.25 26 CYS B C 1
ATOM 2696 O O . CYS B 1 26 ? -50.75 -28.25 -21.797 1 24.25 26 CYS B O 1
ATOM 2698 N N . ARG B 1 27 ? -51.875 -28.172 -19.953 1 24.16 27 ARG B N 1
ATOM 2699 C CA . ARG B 1 27 ? -51.125 -27.141 -19.25 1 24.16 27 ARG B CA 1
ATOM 2700 C C . ARG B 1 27 ? -49.688 -27.578 -19.031 1 24.16 27 ARG B C 1
ATOM 2702 O O . ARG B 1 27 ? -49.438 -28.609 -18.406 1 24.16 27 ARG B O 1
ATOM 2709 N N . GLU B 1 28 ? -48.938 -27.406 -20.047 1 25.8 28 GLU B N 1
ATOM 2710 C CA . GLU B 1 28 ? -47.531 -27.609 -19.812 1 25.8 28 GLU B CA 1
ATOM 2711 C C . GLU B 1 28 ? -47.094 -27.047 -18.453 1 25.8 28 GLU B C 1
ATOM 2713 O O . GLU B 1 28 ? -47.438 -25.906 -18.125 1 25.8 28 GLU B O 1
ATOM 2718 N N . PRO B 1 29 ? -47.031 -27.984 -17.438 1 30.66 29 PRO B N 1
ATOM 2719 C CA . PRO B 1 29 ? -46.594 -27.453 -16.141 1 30.66 29 PRO B CA 1
ATOM 2720 C C . PRO B 1 29 ? -45.5 -26.406 -16.281 1 30.66 29 PRO B C 1
ATOM 2722 O O . PRO B 1 29 ? -44.625 -26.516 -17.141 1 30.66 29 PRO B O 1
ATOM 2725 N N . SER B 1 30 ? -46 -25.188 -16.266 1 28.55 30 SER B N 1
ATOM 2726 C CA . SER B 1 30 ? -45.062 -24.094 -16.109 1 28.55 30 SER B CA 1
ATOM 2727 C C . SER B 1 30 ? -44 -24.406 -15.047 1 28.55 30 SER B C 1
ATOM 2729 O O . SER B 1 30 ? -44.312 -24.469 -13.852 1 28.55 30 SER B O 1
ATOM 2731 N N . GLY B 1 31 ? -43.406 -25.531 -15.188 1 25.7 31 GLY B N 1
ATOM 2732 C CA . GLY B 1 31 ? -42.312 -25.688 -14.25 1 25.7 31 GLY B CA 1
ATOM 2733 C C . GLY B 1 31 ? -41.594 -24.375 -13.977 1 25.7 31 GLY B C 1
ATOM 2734 O O . GLY B 1 31 ? -40.938 -23.828 -14.867 1 25.7 31 GLY B O 1
ATOM 2735 N N . ARG B 1 32 ? -42.312 -23.469 -13.305 1 27.53 32 ARG B N 1
ATOM 2736 C CA . ARG B 1 32 ? -41.531 -22.391 -12.688 1 27.53 32 ARG B CA 1
ATOM 2737 C C . ARG B 1 32 ? -40.219 -22.891 -12.156 1 27.53 32 ARG B C 1
ATOM 2739 O O . ARG B 1 32 ? -40.156 -23.641 -11.172 1 27.53 32 ARG B O 1
ATOM 2746 N N . GLY B 1 33 ? -39.562 -23.547 -12.992 1 25.8 33 GLY B N 1
ATOM 2747 C CA . GLY B 1 33 ? -38.219 -23.703 -12.445 1 25.8 33 GLY B CA 1
ATOM 2748 C C . GLY B 1 33 ? -37.812 -22.578 -11.508 1 25.8 33 GLY B C 1
ATOM 2749 O O . GLY B 1 33 ? -38.062 -21.406 -11.789 1 25.8 33 GLY B O 1
ATOM 2750 N N . ARG B 1 34 ? -38.062 -22.812 -10.234 1 28.61 34 ARG B N 1
ATOM 2751 C CA . ARG B 1 34 ? -37.531 -21.906 -9.219 1 28.61 34 ARG B CA 1
ATOM 2752 C C . ARG B 1 34 ? -36.25 -21.203 -9.727 1 28.61 34 ARG B C 1
ATOM 2754 O O . ARG B 1 34 ? -35.281 -21.859 -10.102 1 28.61 34 ARG B O 1
ATOM 2761 N N . GLN B 1 35 ? -36.531 -20.281 -10.586 1 25.33 35 GLN B N 1
ATOM 2762 C CA . GLN B 1 35 ? -35.438 -19.312 -10.562 1 25.33 35 GLN B CA 1
ATOM 2763 C C . GLN B 1 35 ? -34.844 -19.203 -9.172 1 25.33 35 GLN B C 1
ATOM 2765 O O . GLN B 1 35 ? -35.5 -18.734 -8.234 1 25.33 35 GLN B O 1
ATOM 2770 N N . LYS B 1 36 ? -34.375 -20.328 -8.672 1 32.06 36 LYS B N 1
ATOM 2771 C CA . LYS B 1 36 ? -33.531 -20.062 -7.516 1 32.06 36 LYS B CA 1
ATOM 2772 C C . LYS B 1 36 ? -33.062 -18.609 -7.484 1 32.06 36 LYS B C 1
ATOM 2774 O O . LYS B 1 36 ? -32.531 -18.094 -8.477 1 32.06 36 LYS B O 1
ATOM 2779 N N . SER B 1 37 ? -33.875 -17.672 -7.109 1 34.81 37 SER B N 1
ATOM 2780 C CA . SER B 1 37 ? -33.406 -16.391 -6.602 1 34.81 37 SER B CA 1
ATOM 2781 C C . SER B 1 37 ? -31.906 -16.422 -6.312 1 34.81 37 SER B C 1
ATOM 2783 O O . SER B 1 37 ? -31.484 -17.016 -5.32 1 34.81 37 SER B O 1
ATOM 2785 N N . THR B 1 38 ? -31.094 -16.812 -7.121 1 37.69 38 THR B N 1
ATOM 2786 C CA . THR B 1 38 ? -29.641 -16.891 -7.246 1 37.69 38 THR B CA 1
ATOM 2787 C C . THR B 1 38 ? -28.984 -15.672 -6.598 1 37.69 38 THR B C 1
ATOM 2789 O O . THR B 1 38 ? -28.672 -14.695 -7.277 1 37.69 38 THR B O 1
ATOM 2792 N N . MET B 1 39 ? -29.516 -15.078 -5.777 1 40.34 39 MET B N 1
ATOM 2793 C CA . MET B 1 39 ? -28.953 -14.086 -4.859 1 40.34 39 MET B CA 1
ATOM 2794 C C . MET B 1 39 ? -27.5 -14.406 -4.535 1 40.34 39 MET B C 1
ATOM 2796 O O . MET B 1 39 ? -26.844 -13.664 -3.799 1 40.34 39 MET B O 1
ATOM 2800 N N . ASP B 1 40 ? -27.062 -15.734 -4.352 1 53.38 40 ASP B N 1
ATOM 2801 C CA . ASP B 1 40 ? -25.844 -16.219 -3.727 1 53.38 40 ASP B CA 1
ATOM 2802 C C . ASP B 1 40 ? -24.609 -15.875 -4.574 1 53.38 40 ASP B C 1
ATOM 2804 O O . ASP B 1 40 ? -24.344 -16.547 -5.578 1 53.38 40 ASP B O 1
ATOM 2808 N N . GLY B 1 41 ? -24.344 -14.703 -4.793 1 77.69 41 GLY B N 1
ATOM 2809 C CA . GLY B 1 41 ? -23.234 -14.148 -5.566 1 77.69 41 GLY B CA 1
ATOM 2810 C C . GLY B 1 41 ? -21.938 -14.898 -5.363 1 77.69 41 GLY B C 1
ATOM 2811 O O . GLY B 1 41 ? -21.812 -15.688 -4.43 1 77.69 41 GLY B O 1
ATOM 2812 N N . HIS B 1 42 ? -21.125 -15.102 -6.363 1 94.62 42 HIS B N 1
ATOM 2813 C CA . HIS B 1 42 ? -19.812 -15.742 -6.344 1 94.62 42 HIS B CA 1
ATOM 2814 C C . HIS B 1 42 ? -18.953 -15.211 -5.199 1 94.62 42 HIS B C 1
ATOM 2816 O O . HIS B 1 42 ? -18.984 -14.008 -4.91 1 94.62 42 HIS B O 1
ATOM 2822 N N . GLN B 1 43 ? -18.391 -16.188 -4.422 1 97.31 43 GLN B N 1
ATOM 2823 C CA . GLN B 1 43 ? -17.516 -15.789 -3.326 1 97.31 43 GLN B CA 1
ATOM 2824 C C . GLN B 1 43 ? -16.109 -16.375 -3.508 1 97.31 43 GLN B C 1
ATOM 2826 O O . GLN B 1 43 ? -15.961 -17.531 -3.93 1 97.31 43 GLN B O 1
ATOM 2831 N N . ILE B 1 44 ? -15.188 -15.586 -3.217 1 98.44 44 ILE B N 1
ATOM 2832 C CA . ILE B 1 44 ? -13.805 -16.047 -3.131 1 98.44 44 ILE B CA 1
ATOM 2833 C C . ILE B 1 44 ? -13.289 -15.867 -1.706 1 98.44 44 ILE B C 1
ATOM 2835 O O . ILE B 1 44 ? -13.312 -14.758 -1.164 1 98.44 44 ILE B O 1
ATOM 2839 N N . PHE B 1 45 ? -12.922 -16.969 -1.073 1 98.62 45 PHE B N 1
ATOM 2840 C CA . PHE B 1 45 ? -12.242 -16.922 0.218 1 98.62 45 PHE B CA 1
ATOM 2841 C C . PHE B 1 45 ? -10.742 -16.75 0.036 1 98.62 45 PHE B C 1
ATOM 2843 O O . PHE B 1 45 ? -10.102 -17.531 -0.69 1 98.62 45 PHE B O 1
ATOM 2850 N N . VAL B 1 46 ? -10.234 -15.75 0.62 1 98.69 46 VAL B N 1
ATOM 2851 C CA . VAL B 1 46 ? -8.789 -15.547 0.696 1 98.69 46 VAL B CA 1
ATOM 2852 C C . VAL B 1 46 ? -8.266 -16.062 2.035 1 98.69 46 VAL B C 1
ATOM 2854 O O . VAL B 1 46 ? -8.656 -15.562 3.094 1 98.69 46 VAL B O 1
ATOM 2857 N N . VAL B 1 47 ? -7.379 -17.078 1.971 1 98.81 47 VAL B N 1
ATOM 2858 C CA . VAL B 1 47 ? -6.898 -17.734 3.18 1 98.81 47 VAL B CA 1
ATOM 2859 C C . VAL B 1 47 ? -5.387 -17.531 3.309 1 98.81 47 VAL B C 1
ATOM 2861 O O . VAL B 1 47 ? -4.641 -17.75 2.352 1 98.81 47 VAL B O 1
ATOM 2864 N N . SER B 1 48 ? -4.949 -17.141 4.496 1 98.62 48 SER B N 1
ATOM 2865 C CA . SER B 1 48 ? -3.527 -16.875 4.695 1 98.62 48 SER B CA 1
ATOM 2866 C C . SER B 1 48 ? -3.094 -17.203 6.117 1 98.62 48 SER B C 1
ATOM 2868 O O . SER B 1 48 ? -3.898 -17.141 7.051 1 98.62 48 SER B O 1
ATOM 2870 N N . ASP B 1 49 ? -1.892 -17.578 6.27 1 98.38 49 ASP B N 1
ATOM 2871 C CA . ASP B 1 49 ? -1.322 -17.812 7.594 1 98.38 49 ASP B CA 1
ATOM 2872 C C . ASP B 1 49 ? -0.819 -16.516 8.211 1 98.38 49 ASP B C 1
ATOM 2874 O O . ASP B 1 49 ? -0.344 -16.5 9.344 1 98.38 49 ASP B O 1
ATOM 2878 N N . SER B 1 50 ? -0.921 -15.414 7.527 1 97.19 50 SER B N 1
ATOM 2879 C CA . SER B 1 50 ? -0.509 -14.094 7.996 1 97.19 50 SER B CA 1
ATOM 2880 C C . SER B 1 50 ? -1.632 -13.078 7.836 1 97.19 50 SER B C 1
ATOM 2882 O O . SER B 1 50 ? -2.748 -13.297 8.312 1 97.19 50 SER B O 1
ATOM 2884 N N . THR B 1 51 ? -1.415 -11.969 7.137 1 96.06 51 THR B N 1
ATOM 2885 C CA . THR B 1 51 ? -2.412 -10.914 7.02 1 96.06 51 THR B CA 1
ATOM 2886 C C . THR B 1 51 ? -3.314 -11.148 5.812 1 96.06 51 THR B C 1
ATOM 2888 O O . THR B 1 51 ? -4.402 -10.578 5.723 1 96.06 51 THR B O 1
ATOM 2891 N N . GLY B 1 52 ? -2.867 -11.891 4.816 1 97.12 52 GLY B N 1
ATOM 2892 C CA . GLY B 1 52 ? -3.656 -12.18 3.631 1 97.12 52 GLY B CA 1
ATOM 2893 C C . GLY B 1 52 ? -3.51 -11.125 2.547 1 97.12 52 GLY B C 1
ATOM 2894 O O . GLY B 1 52 ? -4.137 -11.227 1.49 1 97.12 52 GLY B O 1
ATOM 2895 N N . GLU B 1 53 ? -2.67 -10.141 2.713 1 95.31 53 GLU B 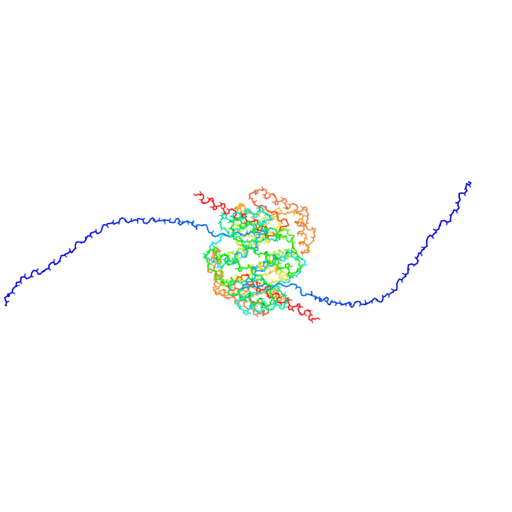N 1
ATOM 2896 C CA . GLU B 1 53 ? -2.533 -9.008 1.796 1 95.31 53 GLU B CA 1
ATOM 2897 C C . GLU B 1 53 ? -2.059 -9.469 0.421 1 95.31 53 GLU B C 1
ATOM 2899 O O . GLU B 1 53 ? -2.541 -8.984 -0.604 1 95.31 53 GLU B O 1
ATOM 2904 N N . THR B 1 54 ? -1.116 -10.359 0.4 1 97.12 54 THR B N 1
ATOM 2905 C CA . THR B 1 54 ? -0.562 -10.859 -0.855 1 97.12 54 THR B CA 1
ATOM 2906 C C . THR B 1 54 ? -1.634 -11.57 -1.677 1 97.12 54 THR B C 1
ATOM 2908 O O . THR B 1 54 ? -1.867 -11.219 -2.836 1 97.12 54 THR B O 1
ATOM 2911 N N . ALA B 1 55 ? -2.297 -12.492 -1.077 1 98.06 55 ALA B N 1
ATOM 2912 C CA . ALA B 1 55 ? -3.334 -13.242 -1.782 1 98.06 55 ALA B CA 1
ATOM 2913 C C . ALA B 1 55 ? -4.473 -12.32 -2.215 1 98.06 55 ALA B C 1
ATOM 2915 O O . ALA B 1 55 ? -5 -12.453 -3.324 1 98.06 55 ALA B O 1
ATOM 2916 N N . GLU B 1 56 ? -4.855 -11.445 -1.334 1 97.25 56 GLU B N 1
ATOM 2917 C CA . GLU B 1 56 ? -5.941 -10.531 -1.659 1 97.25 56 GLU B CA 1
ATOM 2918 C C . GLU B 1 56 ? -5.598 -9.68 -2.877 1 97.25 56 GLU B C 1
ATOM 2920 O O . GLU B 1 56 ? -6.453 -9.43 -3.73 1 97.25 56 GLU B O 1
ATOM 2925 N N . ARG B 1 57 ? -4.402 -9.195 -2.92 1 96.25 57 ARG B N 1
ATOM 2926 C CA . ARG B 1 57 ? -3.965 -8.383 -4.051 1 96.25 57 ARG B CA 1
ATOM 2927 C C . ARG B 1 57 ? -4.062 -9.164 -5.355 1 96.25 57 ARG B C 1
ATOM 2929 O O . ARG B 1 57 ? -4.484 -8.625 -6.379 1 96.25 57 ARG B O 1
ATOM 2936 N N . VAL B 1 58 ? -3.666 -10.383 -5.355 1 98.25 58 VAL B N 1
ATOM 2937 C CA . VAL B 1 58 ? -3.729 -11.227 -6.543 1 98.25 58 VAL B CA 1
ATOM 2938 C C . VAL B 1 58 ? -5.184 -11.422 -6.961 1 98.25 58 VAL B C 1
ATOM 2940 O O . VAL B 1 58 ? -5.52 -11.305 -8.141 1 98.25 58 VAL B O 1
ATOM 2943 N N . VAL B 1 59 ? -6.047 -11.648 -5.996 1 98.31 59 VAL B N 1
ATOM 2944 C CA . VAL B 1 59 ? -7.465 -11.875 -6.262 1 98.31 59 VAL B CA 1
ATOM 2945 C C . VAL B 1 59 ? -8.078 -10.617 -6.875 1 98.31 59 VAL B C 1
ATOM 2947 O O . VAL B 1 59 ? -8.781 -10.695 -7.887 1 98.31 59 VAL B O 1
ATOM 2950 N N . ARG B 1 60 ? -7.785 -9.508 -6.281 1 96 60 ARG B N 1
ATOM 2951 C CA . ARG B 1 60 ? -8.352 -8.258 -6.77 1 96 60 ARG B CA 1
ATOM 2952 C C . ARG B 1 60 ? -7.871 -7.949 -8.188 1 96 60 ARG B C 1
ATOM 2954 O O . ARG B 1 60 ? -8.641 -7.461 -9.016 1 96 60 ARG B O 1
ATOM 2961 N N . ALA B 1 61 ? -6.602 -8.172 -8.414 1 96.44 61 ALA B N 1
ATOM 2962 C CA . ALA B 1 61 ? -6.074 -7.977 -9.758 1 96.44 61 ALA B CA 1
ATOM 2963 C C . ALA B 1 61 ? -6.797 -8.867 -10.766 1 96.44 61 ALA B C 1
ATOM 2965 O O . ALA B 1 61 ? -7.152 -8.422 -11.859 1 96.44 61 ALA B O 1
ATOM 2966 N N . ALA B 1 62 ? -7.031 -10.117 -10.438 1 97.88 62 ALA B N 1
ATOM 2967 C CA . ALA B 1 62 ? -7.723 -11.055 -11.32 1 97.88 62 ALA B CA 1
ATOM 2968 C C . ALA B 1 62 ? -9.164 -10.609 -11.562 1 97.88 62 ALA B C 1
ATOM 2970 O O . ALA B 1 62 ? -9.656 -10.688 -12.695 1 97.88 62 ALA B O 1
ATOM 2971 N N . LEU B 1 63 ? -9.828 -10.117 -10.547 1 96.81 63 LEU B N 1
ATOM 2972 C CA . LEU B 1 63 ? -11.242 -9.781 -10.625 1 96.81 63 LEU B CA 1
ATOM 2973 C C . LEU B 1 63 ? -11.469 -8.562 -11.508 1 96.81 63 LEU B C 1
ATOM 2975 O O . LEU B 1 63 ? -12.578 -8.344 -12.008 1 96.81 63 LEU B O 1
ATOM 2979 N N . LEU B 1 64 ? -10.438 -7.754 -11.672 1 95.25 64 LEU B N 1
ATOM 2980 C CA . LEU B 1 64 ? -10.547 -6.633 -12.594 1 95.25 64 LEU B CA 1
ATOM 2981 C C . LEU B 1 64 ? -10.867 -7.117 -14.008 1 95.25 64 LEU B C 1
ATOM 2983 O O . LEU B 1 64 ? -11.398 -6.359 -14.82 1 95.25 64 LEU B O 1
ATOM 2987 N N . GLN B 1 65 ? -10.562 -8.391 -14.344 1 97.25 65 GLN B N 1
ATOM 2988 C CA . GLN B 1 65 ? -10.797 -8.961 -15.664 1 97.25 65 GLN B CA 1
ATOM 2989 C C . GLN B 1 65 ? -12.266 -9.352 -15.844 1 97.25 65 GLN B C 1
ATOM 2991 O O . GLN B 1 65 ? -12.695 -9.695 -16.938 1 97.25 65 GLN B O 1
ATOM 2996 N N . PHE B 1 66 ? -13.102 -9.219 -14.773 1 96.5 66 PHE B N 1
ATOM 2997 C CA . PHE B 1 66 ? -14.508 -9.594 -14.805 1 96.5 66 PHE B CA 1
ATOM 2998 C C . PHE B 1 66 ? -15.375 -8.492 -14.203 1 96.5 66 PHE B C 1
ATOM 3000 O O . PHE B 1 66 ? -16.094 -8.727 -13.234 1 96.5 66 PHE B O 1
ATOM 3007 N N . PRO B 1 67 ? -15.414 -7.371 -14.875 1 91.44 67 PRO B N 1
ATOM 3008 C CA . PRO B 1 67 ? -16.031 -6.188 -14.273 1 91.44 67 PRO B CA 1
ATOM 3009 C C . PRO B 1 67 ? -17.547 -6.324 -14.117 1 91.44 67 PRO B C 1
ATOM 3011 O O . PRO B 1 67 ? -18.156 -5.633 -13.297 1 91.44 67 PRO B O 1
ATOM 3014 N N . HIS B 1 68 ? -18.188 -7.207 -14.766 1 91.81 68 HIS B N 1
ATOM 3015 C CA . HIS B 1 68 ? -19.641 -7.301 -14.742 1 91.81 68 HIS B CA 1
ATOM 3016 C C . HIS B 1 68 ? -20.109 -8.406 -13.805 1 91.81 68 HIS B C 1
ATOM 3018 O O . HIS B 1 68 ? -21.297 -8.742 -13.773 1 91.81 68 HIS B O 1
ATOM 3024 N N . HIS B 1 69 ? -19.219 -8.961 -13.148 1 92 69 HIS B N 1
ATOM 3025 C CA . HIS B 1 69 ? -19.562 -10.016 -12.203 1 92 69 HIS B CA 1
ATOM 3026 C C . HIS B 1 69 ? -19.219 -9.609 -10.773 1 92 69 HIS B C 1
ATOM 3028 O O . HIS B 1 69 ? -18.062 -9.281 -10.477 1 92 69 HIS B O 1
ATOM 3034 N N . ARG B 1 70 ? -20.141 -9.625 -10 1 90.31 70 ARG B N 1
ATOM 3035 C CA . ARG B 1 70 ? -19.938 -9.289 -8.594 1 90.31 70 ARG B CA 1
ATOM 3036 C C . ARG B 1 70 ? -19.438 -10.492 -7.805 1 90.31 70 ARG B C 1
ATOM 3038 O O . ARG B 1 70 ? -20.125 -11.516 -7.719 1 90.31 70 ARG B O 1
ATOM 3045 N N . VAL B 1 71 ? -18.312 -10.43 -7.371 1 95.31 71 VAL B N 1
ATOM 3046 C CA . VAL B 1 71 ? -17.719 -11.492 -6.559 1 95.31 71 VAL B CA 1
ATOM 3047 C C . VAL B 1 71 ? -17.391 -10.953 -5.172 1 95.31 71 VAL B C 1
ATOM 3049 O O . VAL B 1 71 ? -16.688 -9.945 -5.039 1 95.31 71 VAL B O 1
ATOM 3052 N N . ARG B 1 72 ? -17.922 -11.531 -4.172 1 94.12 72 ARG B N 1
ATOM 3053 C CA . ARG B 1 72 ? -17.609 -11.141 -2.799 1 94.12 72 ARG B CA 1
ATOM 3054 C C . ARG B 1 72 ? -16.312 -11.805 -2.324 1 94.12 72 ARG B C 1
ATOM 3056 O O . ARG B 1 72 ? -16.156 -13.016 -2.447 1 94.12 72 ARG B O 1
ATOM 3063 N N . VAL B 1 73 ? -15.406 -11.008 -1.804 1 95.62 73 VAL B N 1
ATOM 3064 C CA . VAL B 1 73 ? -14.133 -11.516 -1.296 1 95.62 73 VAL B CA 1
ATOM 3065 C C . VAL B 1 73 ? -14.164 -11.547 0.231 1 95.62 73 VAL B C 1
ATOM 3067 O O . VAL B 1 73 ? -14.461 -10.531 0.874 1 95.62 73 VAL B O 1
ATOM 3070 N N . ARG B 1 74 ? -13.891 -12.688 0.794 1 95.44 74 ARG B N 1
ATOM 3071 C CA . ARG B 1 74 ? -13.828 -12.852 2.244 1 95.44 74 ARG B CA 1
ATOM 3072 C C . ARG B 1 74 ? -12.43 -13.258 2.686 1 95.44 74 ARG B C 1
ATOM 3074 O O . ARG B 1 74 ? -11.836 -14.172 2.107 1 95.44 74 ARG B O 1
ATOM 3081 N N . LEU B 1 75 ? -11.969 -12.633 3.746 1 96.44 75 LEU B N 1
ATOM 3082 C CA . LEU B 1 75 ? -10.609 -12.844 4.223 1 96.44 75 LEU B CA 1
ATOM 3083 C C . LEU B 1 75 ? -10.602 -13.711 5.477 1 96.44 75 LEU B C 1
ATOM 3085 O O . LEU B 1 75 ? -11.383 -13.477 6.402 1 96.44 75 LEU B O 1
ATOM 3089 N N . PHE B 1 76 ? -9.781 -14.711 5.48 1 97.81 76 PHE B N 1
ATOM 3090 C CA . PHE B 1 76 ? -9.484 -15.555 6.629 1 97.81 76 PHE B CA 1
ATOM 3091 C C . PHE B 1 76 ? -7.992 -15.547 6.941 1 97.81 76 PHE B C 1
ATOM 3093 O O . PHE B 1 76 ? -7.203 -16.188 6.242 1 97.81 76 PHE B O 1
ATOM 3100 N N . THR B 1 77 ? -7.656 -14.891 8.031 1 97.81 77 THR B N 1
ATOM 3101 C CA . THR B 1 77 ? -6.25 -14.648 8.336 1 97.81 77 THR B CA 1
ATOM 3102 C C . THR B 1 77 ? -5.801 -15.492 9.523 1 97.81 77 THR B C 1
ATOM 3104 O O . THR B 1 77 ? -6.625 -16.062 10.227 1 97.81 77 THR B O 1
ATOM 3107 N N . ARG B 1 78 ? -4.488 -15.648 9.648 1 97.06 78 ARG B N 1
ATOM 3108 C CA . ARG B 1 78 ? -3.869 -16.359 10.766 1 97.06 78 ARG B CA 1
ATOM 3109 C C . ARG B 1 78 ? -4.332 -17.812 10.82 1 97.06 78 ARG B C 1
ATOM 3111 O O . ARG B 1 78 ? -4.641 -18.328 11.891 1 97.06 78 ARG B O 1
ATOM 3118 N N . VAL B 1 79 ? -4.535 -18.391 9.672 1 98.38 79 VAL B N 1
ATOM 3119 C CA . VAL B 1 79 ? -4.809 -19.828 9.562 1 98.38 79 VAL B CA 1
ATOM 3120 C C . VAL B 1 79 ? -3.496 -20.609 9.625 1 98.38 79 VAL B C 1
ATOM 3122 O O . VAL B 1 79 ? -2.764 -20.672 8.633 1 98.38 79 VAL B O 1
ATOM 3125 N N . ARG B 1 80 ? -3.262 -21.266 10.773 1 97.94 80 ARG B N 1
ATOM 3126 C CA . ARG B 1 80 ? -1.893 -21.734 10.977 1 97.94 80 ARG B CA 1
ATOM 3127 C C . ARG B 1 80 ? -1.864 -23.188 11.406 1 97.94 80 ARG B C 1
ATOM 3129 O O . ARG B 1 80 ? -0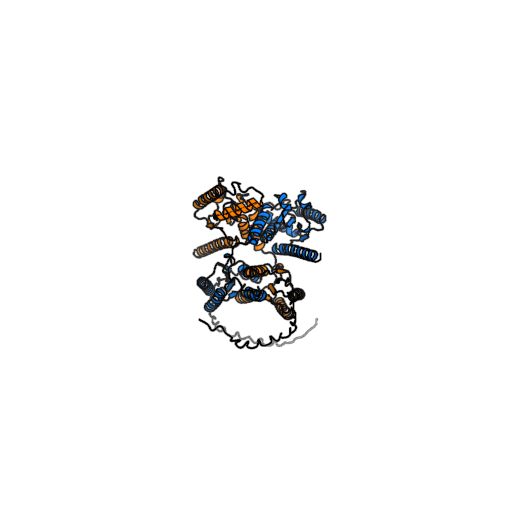.803 -23.734 11.727 1 97.94 80 ARG B O 1
ATOM 3136 N N . ASP B 1 81 ? -3.027 -23.812 11.477 1 97.88 81 ASP B N 1
ATOM 3137 C CA . ASP B 1 81 ? -3.059 -25.234 11.805 1 97.88 81 ASP B CA 1
ATOM 3138 C C . ASP B 1 81 ? -4.16 -25.953 11.031 1 97.88 81 ASP B C 1
ATOM 3140 O O . ASP B 1 81 ? -4.996 -25.312 10.391 1 97.88 81 ASP B O 1
ATOM 3144 N N . ARG B 1 82 ? -4.117 -27.234 11.125 1 98.25 82 ARG B N 1
ATOM 3145 C CA . ARG B 1 82 ? -4.988 -28.094 10.312 1 98.25 82 ARG B CA 1
ATOM 3146 C C . ARG B 1 82 ? -6.453 -27.875 10.68 1 98.25 82 ARG B C 1
ATOM 3148 O O . ARG B 1 82 ? -7.328 -27.922 9.812 1 98.25 82 ARG B O 1
ATOM 3155 N N . ASP B 1 83 ? -6.762 -27.641 11.898 1 98.5 83 ASP B N 1
ATOM 3156 C CA . ASP B 1 83 ? -8.141 -27.422 12.328 1 98.5 83 ASP B CA 1
ATOM 3157 C C . ASP B 1 83 ? -8.711 -26.141 11.719 1 98.5 83 ASP B C 1
ATOM 3159 O O . ASP B 1 83 ? -9.852 -26.125 11.25 1 98.5 83 ASP B O 1
ATOM 3163 N N . ALA B 1 84 ? -7.93 -25.109 11.773 1 98.44 84 ALA B N 1
ATOM 3164 C CA . ALA B 1 84 ? -8.352 -23.844 11.172 1 98.44 84 ALA B CA 1
ATOM 3165 C C . ALA B 1 84 ? -8.57 -24 9.672 1 98.44 84 ALA B C 1
ATOM 3167 O O . ALA B 1 84 ? -9.531 -23.453 9.117 1 98.44 84 ALA B O 1
ATOM 3168 N N . VAL B 1 85 ? -7.676 -24.719 9.047 1 98.75 85 VAL B N 1
ATOM 3169 C CA . VAL B 1 85 ? -7.797 -25 7.617 1 98.75 85 VAL B CA 1
ATOM 3170 C C . VAL B 1 85 ? -9.102 -25.75 7.344 1 98.75 85 VAL B C 1
ATOM 3172 O O . VAL B 1 85 ? -9.867 -25.359 6.453 1 98.75 85 VAL B O 1
ATOM 3175 N N . ALA B 1 86 ? -9.352 -26.719 8.117 1 98.69 86 ALA B N 1
ATOM 3176 C CA . ALA B 1 86 ? -10.555 -27.531 7.938 1 98.69 86 ALA B CA 1
ATOM 3177 C C . ALA B 1 86 ? -11.812 -26.688 8.102 1 98.69 86 ALA B C 1
ATOM 3179 O O . ALA B 1 86 ? -12.773 -26.844 7.344 1 98.69 86 ALA B O 1
ATOM 3180 N N . GLU B 1 87 ? -11.805 -25.875 9.047 1 98.5 87 GLU B N 1
ATOM 3181 C CA . GLU B 1 87 ? -12.961 -25.031 9.32 1 98.5 87 GLU B CA 1
ATOM 3182 C C . GLU B 1 87 ? -13.266 -24.109 8.133 1 98.5 87 GLU B C 1
ATOM 3184 O O . GLU B 1 87 ? -14.414 -24.016 7.695 1 98.5 87 GLU B O 1
ATOM 3189 N N . VAL B 1 88 ? -12.266 -23.438 7.641 1 98.56 88 VAL B N 1
ATOM 3190 C CA . VAL B 1 88 ? -12.445 -22.469 6.555 1 98.56 88 VAL B CA 1
ATOM 3191 C C . VAL B 1 88 ? -12.883 -23.203 5.285 1 98.56 88 VAL B C 1
ATOM 3193 O O . VAL B 1 88 ? -13.75 -22.734 4.555 1 98.56 88 VAL B O 1
ATOM 3196 N N . LEU B 1 89 ? -12.289 -24.344 5.016 1 98.75 89 LEU B N 1
ATOM 3197 C CA . LEU B 1 89 ? -12.602 -25.078 3.793 1 98.75 89 LEU B CA 1
ATOM 3198 C C . LEU B 1 89 ? -13.992 -25.703 3.863 1 98.75 89 LEU B C 1
ATOM 3200 O O . LEU B 1 89 ? -14.68 -25.812 2.848 1 98.75 89 LEU B O 1
ATOM 3204 N N . ARG B 1 90 ? -14.398 -26.109 5.027 1 98.5 90 ARG B N 1
ATOM 3205 C CA . ARG B 1 90 ? -15.773 -26.547 5.195 1 98.5 90 ARG B CA 1
ATOM 3206 C C . ARG B 1 90 ? -16.75 -25.438 4.859 1 98.5 90 ARG B C 1
ATOM 3208 O O . ARG B 1 90 ? -17.719 -25.641 4.129 1 98.5 90 ARG B O 1
ATOM 3215 N N . LYS B 1 91 ? -16.5 -24.25 5.363 1 97.75 91 LYS B N 1
ATOM 3216 C CA . LYS B 1 91 ? -17.328 -23.094 5.066 1 97.75 91 LYS B CA 1
ATOM 3217 C C . LYS B 1 91 ? -17.344 -22.797 3.568 1 97.75 91 LYS B C 1
ATOM 3219 O O . LYS B 1 91 ? -18.391 -22.453 3.01 1 97.75 91 LYS B O 1
ATOM 3224 N N . ALA B 1 92 ? -16.188 -22.875 2.975 1 98.38 92 ALA B N 1
ATOM 3225 C CA . ALA B 1 92 ? -16.094 -22.625 1.539 1 98.38 92 ALA B CA 1
ATOM 3226 C C . ALA B 1 92 ? -16.906 -23.625 0.743 1 98.38 92 ALA B C 1
ATOM 3228 O O . ALA B 1 92 ? -17.609 -23.25 -0.208 1 98.38 92 ALA B O 1
ATOM 3229 N N . GLY B 1 93 ? -16.812 -24.859 1.127 1 97.88 93 GLY B N 1
ATOM 3230 C CA . GLY B 1 93 ? -17.609 -25.891 0.475 1 97.88 93 GLY B CA 1
ATOM 3231 C C . GLY B 1 93 ? -19.109 -25.641 0.577 1 97.88 93 GLY B C 1
ATOM 3232 O O . GLY B 1 93 ? -19.828 -25.766 -0.412 1 97.88 93 GLY B O 1
ATOM 3233 N N . GLU B 1 94 ? -19.547 -25.281 1.731 1 97.06 94 GLU B N 1
ATOM 3234 C CA . GLU B 1 94 ? -20.969 -24.984 1.972 1 97.06 94 GLU B CA 1
ATOM 3235 C C . GLU B 1 94 ? -21.438 -23.812 1.135 1 97.06 94 GLU B C 1
ATOM 3237 O O . GLU B 1 94 ? -22.562 -23.797 0.64 1 97.06 94 GLU B O 1
ATOM 3242 N N . ALA B 1 95 ? -20.547 -22.891 0.921 1 95.5 95 ALA B N 1
ATOM 3243 C CA . ALA B 1 95 ? -20.922 -21.656 0.229 1 95.5 95 ALA B CA 1
ATOM 3244 C C . ALA B 1 95 ? -20.703 -21.781 -1.276 1 95.5 95 ALA B C 1
ATOM 3246 O O . ALA B 1 95 ? -21.109 -20.922 -2.047 1 95.5 95 ALA B O 1
ATOM 3247 N N . GLY B 1 96 ? -20.016 -22.906 -1.658 1 96.56 96 GLY B N 1
ATOM 3248 C CA . GLY B 1 96 ? -19.641 -23.016 -3.059 1 96.56 96 GLY B CA 1
ATOM 3249 C C . GLY B 1 96 ? -18.594 -22 -3.475 1 96.56 96 GLY B C 1
ATOM 3250 O O . GLY B 1 96 ? -18.578 -21.547 -4.617 1 96.56 96 GLY B O 1
ATOM 3251 N N . ALA B 1 97 ? -17.75 -21.578 -2.512 1 97.88 97 ALA B N 1
ATOM 3252 C CA . ALA B 1 97 ? -16.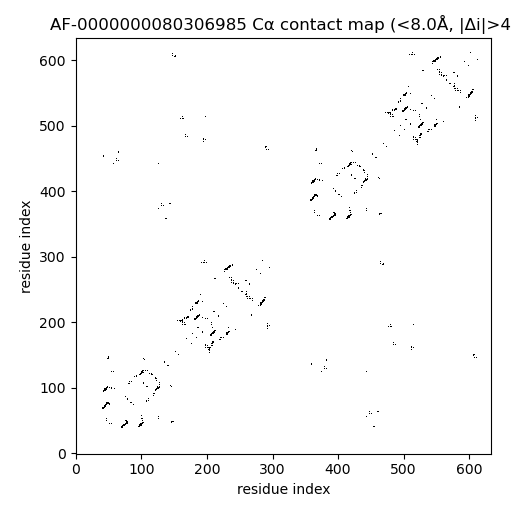75 -20.547 -2.746 1 97.88 97 ALA B CA 1
ATOM 3253 C C . ALA B 1 97 ? -15.469 -21.141 -3.322 1 97.88 97 ALA B C 1
ATOM 3255 O O . ALA B 1 97 ? -15.148 -22.312 -3.057 1 97.88 97 ALA B O 1
ATOM 3256 N N . MET B 1 98 ? -14.812 -20.422 -4.129 1 98.12 98 MET B N 1
ATOM 3257 C CA . MET B 1 98 ? -13.438 -20.703 -4.496 1 98.12 98 MET B CA 1
ATOM 3258 C C . MET B 1 98 ? -12.469 -20.172 -3.443 1 98.12 98 MET B C 1
ATOM 3260 O O . MET B 1 98 ? -12.766 -19.203 -2.754 1 98.12 98 MET B O 1
ATOM 3264 N N . VAL B 1 99 ? -11.305 -20.812 -3.318 1 98.81 99 VAL B N 1
ATOM 3265 C CA . VAL B 1 99 ? -10.375 -20.391 -2.277 1 98.81 99 VAL B CA 1
ATOM 3266 C C . VAL B 1 99 ? -9.016 -20.062 -2.898 1 98.81 99 VAL B C 1
ATOM 3268 O O . VAL B 1 99 ? -8.484 -20.828 -3.697 1 98.81 99 VAL B O 1
ATOM 3271 N N . VAL B 1 100 ? -8.516 -18.922 -2.646 1 98.81 100 VAL B N 1
ATOM 3272 C CA . VAL B 1 100 ? -7.148 -18.516 -2.961 1 98.81 100 VAL B CA 1
ATOM 3273 C C . VAL B 1 100 ? -6.336 -18.375 -1.673 1 98.81 100 VAL B C 1
ATOM 3275 O O . VAL B 1 100 ? -6.777 -17.734 -0.723 1 98.81 100 VAL B O 1
ATOM 3278 N N . PHE B 1 101 ? -5.137 -19.016 -1.619 1 98.75 101 PHE B N 1
ATOM 3279 C CA . PHE B 1 101 ? -4.516 -19.047 -0.3 1 98.75 101 PHE B CA 1
ATOM 3280 C C . PHE B 1 101 ? -3.008 -18.844 -0.406 1 98.75 101 PHE B C 1
ATOM 3282 O O . PHE B 1 101 ? -2.426 -19.047 -1.475 1 98.75 101 PHE B O 1
ATOM 3289 N N . THR B 1 102 ? -2.395 -18.344 0.614 1 98.44 102 THR B N 1
ATOM 3290 C CA . THR B 1 102 ? -0.958 -18.266 0.854 1 98.44 102 THR B CA 1
ATOM 3291 C C . THR B 1 102 ? -0.595 -18.922 2.184 1 98.44 102 THR B C 1
ATOM 3293 O O . THR B 1 102 ? -0.943 -18.406 3.248 1 98.44 102 THR B O 1
ATOM 3296 N N . LEU B 1 103 ? 0.019 -20.062 2.121 1 98.38 103 LEU B N 1
ATOM 3297 C CA . LEU B 1 103 ? 0.552 -20.797 3.268 1 98.38 103 LEU B CA 1
ATOM 3298 C C . LEU B 1 103 ? 2.006 -21.188 3.033 1 98.38 103 LEU B C 1
ATOM 3300 O O . LEU B 1 103 ? 2.328 -21.812 2.02 1 98.38 103 LEU B O 1
ATOM 3304 N N . VAL B 1 104 ? 2.885 -20.859 3.98 1 97.69 104 VAL B N 1
ATOM 3305 C CA . VAL B 1 104 ? 4.305 -21.094 3.742 1 97.69 104 VAL B CA 1
ATOM 3306 C C . VAL B 1 104 ? 4.684 -22.5 4.184 1 97.69 104 VAL B C 1
ATOM 3308 O O . VAL B 1 104 ? 5.641 -23.078 3.674 1 97.69 104 VAL B O 1
ATOM 3311 N N . SER B 1 105 ? 3.957 -23.094 5.133 1 97.31 105 SER B N 1
ATOM 3312 C CA . SER B 1 105 ? 4.258 -24.438 5.625 1 97.31 105 SER B CA 1
ATOM 3313 C C . SER B 1 105 ? 3.883 -25.5 4.594 1 97.31 105 SER B C 1
ATOM 3315 O O . SER B 1 105 ? 2.715 -25.625 4.223 1 97.31 105 SER B O 1
ATOM 3317 N N . PRO B 1 106 ? 4.871 -26.328 4.207 1 96.88 106 PRO B N 1
ATOM 3318 C CA . PRO B 1 106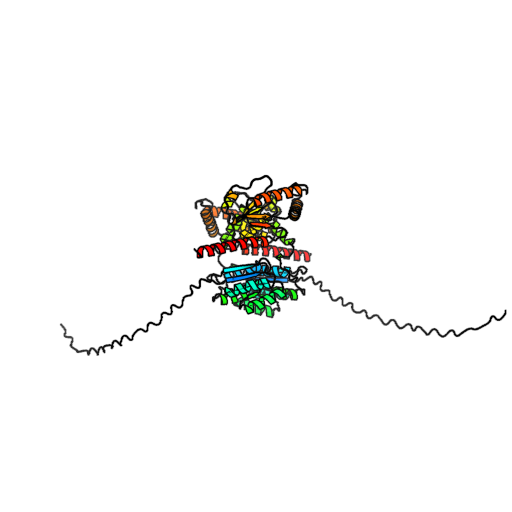 ? 4.539 -27.391 3.258 1 96.88 106 PRO B CA 1
ATOM 3319 C C . PRO B 1 106 ? 3.545 -28.406 3.83 1 96.88 106 PRO B C 1
ATOM 3321 O O . PRO B 1 106 ? 2.672 -28.891 3.105 1 96.88 106 PRO B O 1
ATOM 3324 N N . GLU B 1 107 ? 3.703 -28.672 5.07 1 97.44 107 GLU B N 1
ATOM 3325 C CA . GLU B 1 107 ? 2.793 -29.594 5.727 1 97.44 107 GLU B CA 1
ATOM 3326 C C . GLU B 1 107 ? 1.364 -29.062 5.734 1 97.44 107 GLU B C 1
ATOM 3328 O O . GLU B 1 107 ? 0.416 -29.812 5.469 1 97.44 107 GLU B O 1
ATOM 3333 N N . LEU B 1 108 ? 1.218 -27.781 6.051 1 98.19 108 LEU B N 1
ATOM 3334 C CA . LEU B 1 108 ? -0.11 -27.188 6.082 1 98.19 108 LEU B CA 1
ATOM 3335 C C . LEU B 1 108 ? -0.709 -27.109 4.68 1 98.19 108 LEU B C 1
ATOM 3337 O O . LEU B 1 108 ? -1.919 -27.281 4.508 1 98.19 108 LEU B O 1
ATOM 3341 N N . ARG B 1 109 ? 0.11 -26.844 3.691 1 98.06 109 ARG B N 1
ATOM 3342 C CA . ARG B 1 109 ? -0.364 -26.828 2.312 1 98.06 109 ARG B CA 1
ATOM 3343 C C . ARG B 1 109 ? -0.873 -28.203 1.892 1 98.06 109 ARG B C 1
ATOM 3345 O O . ARG B 1 109 ? -1.888 -28.297 1.2 1 98.06 109 ARG B O 1
ATOM 3352 N N . GLU B 1 110 ? -0.142 -29.219 2.279 1 97.56 110 GLU B N 1
ATOM 3353 C CA . GLU B 1 110 ? -0.579 -30.578 1.98 1 97.56 110 GLU B CA 1
ATOM 3354 C C . GLU B 1 110 ? -1.942 -30.875 2.6 1 97.56 110 GLU B C 1
ATOM 3356 O O . GLU B 1 110 ? -2.832 -31.406 1.935 1 97.56 110 GLU B O 1
ATOM 3361 N N . SER B 1 111 ? -2.029 -30.484 3.867 1 97.94 111 SER B N 1
ATOM 3362 C CA . SER B 1 111 ? -3.316 -30.625 4.539 1 97.94 111 SER B CA 1
ATOM 3363 C C . SER B 1 111 ? -4.41 -29.844 3.824 1 97.94 111 SER B C 1
ATOM 3365 O O . SER B 1 111 ? -5.535 -30.328 3.688 1 97.94 111 SER B O 1
ATOM 3367 N N . PHE B 1 112 ? -4.07 -28.672 3.475 1 98.62 112 PHE B N 1
ATOM 3368 C CA . PHE B 1 112 ? -5.008 -27.797 2.787 1 98.62 112 PHE B CA 1
ATOM 3369 C C . PHE B 1 112 ? -5.547 -28.453 1.525 1 98.62 112 PHE B C 1
ATOM 3371 O O . PHE B 1 112 ? -6.758 -28.469 1.296 1 98.62 112 PHE B O 1
ATOM 3378 N N . HIS B 1 113 ? -4.684 -29.031 0.735 1 97.81 113 HIS B N 1
ATOM 3379 C CA . HIS B 1 113 ? -5.07 -29.672 -0.511 1 97.81 113 HIS B CA 1
ATOM 3380 C C . HIS B 1 113 ? -5.93 -30.906 -0.245 1 97.81 113 HIS B C 1
ATOM 3382 O O . HIS B 1 113 ? -6.93 -31.125 -0.929 1 97.81 113 HIS B O 1
ATOM 3388 N N . GLU B 1 114 ? -5.539 -31.656 0.692 1 98.19 114 GLU B N 1
ATOM 3389 C CA . GLU B 1 114 ? -6.289 -32.844 1.05 1 98.19 114 GLU B CA 1
ATOM 3390 C C . GLU B 1 114 ? -7.719 -32.531 1.455 1 98.19 114 GLU B C 1
ATOM 3392 O O . GLU B 1 114 ? -8.672 -33.125 0.952 1 98.19 114 GLU B O 1
ATOM 3397 N N . ILE B 1 115 ? -7.832 -31.578 2.312 1 98.62 115 ILE B N 1
ATOM 3398 C CA . ILE B 1 115 ? -9.141 -31.203 2.844 1 98.62 115 ILE B CA 1
ATOM 3399 C C . ILE B 1 115 ? -9.969 -30.531 1.756 1 98.62 115 ILE B C 1
ATOM 3401 O O . ILE B 1 115 ? -11.18 -30.734 1.665 1 98.62 115 ILE B O 1
ATOM 3405 N N . ALA B 1 116 ? -9.336 -29.688 0.993 1 98.69 116 ALA B N 1
ATOM 3406 C CA . ALA B 1 116 ? -10.039 -29.016 -0.104 1 98.69 116 ALA B CA 1
ATOM 3407 C C . ALA B 1 116 ? -10.656 -30.031 -1.056 1 98.69 116 ALA B C 1
ATOM 3409 O O . ALA B 1 116 ? -11.773 -29.844 -1.539 1 98.69 116 ALA B O 1
ATOM 3410 N N . GLN B 1 117 ? -9.922 -31.109 -1.349 1 98.06 117 GLN B N 1
ATOM 3411 C CA . GLN B 1 117 ? -10.43 -32.188 -2.207 1 98.06 117 GLN B CA 1
ATOM 3412 C C . GLN B 1 117 ? -11.641 -32.875 -1.578 1 98.06 117 GLN B C 1
ATOM 3414 O O . GLN B 1 117 ? -12.625 -33.125 -2.26 1 98.06 117 GLN B O 1
ATOM 3419 N N . GLN B 1 118 ? -11.539 -33.125 -0.342 1 97.94 118 GLN B N 1
ATOM 3420 C CA . GLN B 1 118 ? -12.633 -33.75 0.381 1 97.94 118 GLN B CA 1
ATOM 3421 C C . GLN B 1 118 ? -13.891 -32.906 0.361 1 97.94 118 GLN B C 1
ATOM 3423 O O . GLN B 1 118 ? -15 -33.406 0.215 1 97.94 118 GLN B O 1
ATOM 3428 N N . GLU B 1 119 ? -13.695 -31.594 0.491 1 97.94 119 GLU B N 1
ATOM 3429 C CA . GLU B 1 119 ? -14.82 -30.656 0.562 1 97.94 119 GLU B CA 1
ATOM 3430 C C . GLU B 1 119 ? -15.242 -30.203 -0.83 1 97.94 119 GLU B C 1
ATOM 3432 O O . GLU B 1 119 ? -16.172 -29.406 -0.97 1 97.94 119 GLU B O 1
ATOM 3437 N N . LYS B 1 120 ? -14.516 -30.656 -1.9 1 97.44 120 LYS B N 1
ATOM 3438 C CA . LYS B 1 120 ? -14.789 -30.312 -3.295 1 97.44 120 LYS B CA 1
ATOM 3439 C C . LYS B 1 120 ? -14.695 -28.812 -3.523 1 97.44 120 LYS B C 1
ATOM 3441 O O . LYS B 1 120 ? -15.594 -28.203 -4.125 1 97.44 120 LYS B O 1
ATOM 3446 N N . VAL B 1 121 ? -13.664 -28.203 -2.98 1 98.19 121 VAL B N 1
ATOM 3447 C CA . VAL B 1 121 ? -13.422 -26.766 -3.104 1 98.19 121 VAL B CA 1
ATOM 3448 C C . VAL B 1 121 ? -12.297 -26.516 -4.109 1 98.19 121 VAL B C 1
ATOM 3450 O O . VAL B 1 121 ? -11.242 -27.156 -4.035 1 98.19 121 VAL B O 1
ATOM 3453 N N . GLU B 1 122 ? -12.539 -25.672 -5.062 1 97.69 122 GLU B N 1
ATOM 3454 C CA . GLU B 1 122 ? -11.492 -25.25 -5.984 1 97.69 122 GLU B CA 1
ATOM 3455 C C . GLU B 1 122 ? -10.523 -24.281 -5.305 1 97.69 122 GLU B C 1
ATOM 3457 O O . GLU B 1 122 ? -10.938 -23.328 -4.648 1 97.69 122 GLU B O 1
ATOM 3462 N N . THR B 1 123 ? -9.234 -24.562 -5.441 1 98.25 123 THR B N 1
ATOM 3463 C CA . THR B 1 123 ? -8.258 -23.75 -4.73 1 98.25 123 THR B CA 1
ATOM 3464 C C . THR B 1 123 ? -7.156 -23.266 -5.676 1 98.25 123 THR B C 1
ATOM 3466 O O . THR B 1 123 ? -6.91 -23.891 -6.711 1 98.25 123 THR B O 1
ATOM 3469 N N . VAL B 1 124 ? -6.539 -22.172 -5.367 1 98.19 124 VAL B N 1
ATOM 3470 C CA . VAL B 1 124 ? -5.34 -21.656 -6.027 1 98.19 124 VAL B CA 1
ATOM 3471 C C . VAL B 1 124 ? -4.277 -21.328 -4.988 1 98.19 124 VAL B C 1
ATOM 3473 O O . VAL B 1 124 ? -4.523 -20.531 -4.07 1 98.19 124 VAL B O 1
ATOM 3476 N N . ASP B 1 125 ? -3.166 -21.938 -5.086 1 98 125 ASP B N 1
ATOM 3477 C CA . ASP B 1 125 ? -1.998 -21.672 -4.254 1 98 125 ASP B CA 1
ATOM 3478 C C . ASP B 1 125 ? -1.138 -20.562 -4.852 1 98 125 ASP B C 1
ATOM 3480 O O . ASP B 1 125 ? -0.483 -20.766 -5.875 1 98 125 ASP B O 1
ATOM 3484 N N . VAL B 1 126 ? -1.032 -19.438 -4.195 1 97.88 126 VAL B N 1
ATOM 3485 C CA . VAL B 1 126 ? -0.416 -18.25 -4.77 1 97.88 126 VAL B CA 1
ATOM 3486 C C . VAL B 1 126 ? 1.097 -18.297 -4.57 1 97.88 126 VAL B C 1
ATOM 3488 O O . VAL B 1 126 ? 1.857 -17.812 -5.406 1 97.88 126 VAL B O 1
ATOM 3491 N N . ILE B 1 127 ? 1.534 -18.875 -3.479 1 97.31 127 ILE B N 1
ATOM 3492 C CA . ILE B 1 127 ? 2.926 -18.609 -3.127 1 97.31 127 ILE B CA 1
ATOM 3493 C C . ILE B 1 127 ? 3.709 -19.922 -3.109 1 97.31 127 ILE B C 1
ATOM 3495 O O . ILE B 1 127 ? 4.941 -19.922 -3.189 1 97.31 127 ILE B O 1
ATOM 3499 N N . GLY B 1 128 ? 3.057 -21.094 -2.994 1 96.56 128 GLY B N 1
ATOM 3500 C CA . GLY B 1 128 ? 3.711 -22.391 -2.789 1 96.56 128 GLY B CA 1
ATOM 3501 C C . GLY B 1 128 ? 4.727 -22.719 -3.865 1 96.56 128 GLY B C 1
ATOM 3502 O O . GLY B 1 128 ? 5.875 -23.031 -3.564 1 96.56 128 GLY B O 1
ATOM 3503 N N . GLN B 1 129 ? 4.262 -22.609 -5.09 1 95.56 129 GLN B N 1
ATOM 3504 C CA . GLN B 1 129 ? 5.133 -22.938 -6.219 1 95.56 129 GLN B CA 1
ATOM 3505 C C . GLN B 1 129 ? 6.359 -22.016 -6.234 1 95.56 129 GLN B C 1
ATOM 3507 O O . GLN B 1 129 ? 7.473 -22.484 -6.5 1 95.56 129 GLN B O 1
ATOM 3512 N N . LEU B 1 130 ? 6.133 -20.75 -6 1 98.12 130 LEU B N 1
ATOM 3513 C CA . LEU B 1 130 ? 7.238 -19.797 -6.039 1 98.12 130 LEU B CA 1
ATOM 3514 C C . LEU B 1 130 ? 8.266 -20.125 -4.953 1 98.12 130 LEU B C 1
ATOM 3516 O O . LEU B 1 130 ? 9.469 -20.109 -5.211 1 98.12 130 LEU B O 1
ATOM 3520 N N . ILE B 1 131 ? 7.781 -20.422 -3.727 1 98.06 131 ILE B N 1
ATOM 3521 C CA . ILE B 1 131 ? 8.695 -20.75 -2.639 1 98.06 131 ILE B CA 1
ATOM 3522 C C . ILE B 1 131 ? 9.539 -21.969 -3.027 1 98.06 131 ILE B C 1
ATOM 3524 O O . ILE B 1 131 ? 10.75 -21.969 -2.818 1 98.06 131 ILE B O 1
ATOM 3528 N N . HIS B 1 132 ? 8.93 -22.969 -3.607 1 97.38 132 HIS B N 1
ATOM 3529 C CA . HIS B 1 132 ? 9.625 -24.172 -4.027 1 97.38 132 HIS B CA 1
ATOM 3530 C C . HIS B 1 132 ? 10.688 -23.859 -5.078 1 97.38 132 HIS B C 1
ATOM 3532 O O . HIS B 1 132 ? 11.828 -24.312 -4.969 1 97.38 132 HIS B O 1
ATOM 3538 N N . LYS B 1 133 ? 10.367 -23.094 -6.055 1 97.81 133 LYS B N 1
ATOM 3539 C CA . LYS B 1 133 ? 11.297 -22.766 -7.137 1 97.81 133 LYS B CA 1
ATOM 3540 C C . LYS B 1 133 ? 12.445 -21.891 -6.637 1 97.81 133 LYS B C 1
ATOM 3542 O O . LYS B 1 133 ? 13.586 -22.047 -7.074 1 97.81 133 LYS B O 1
ATOM 3547 N N . VAL B 1 134 ? 12.148 -20.953 -5.762 1 98 134 VAL B N 1
ATOM 3548 C CA . VAL B 1 134 ? 13.211 -20.125 -5.195 1 98 134 VAL B CA 1
ATOM 3549 C C . VAL B 1 134 ? 14.164 -20.984 -4.375 1 98 134 VAL B C 1
ATOM 3551 O O . VAL B 1 134 ? 15.383 -20.797 -4.43 1 98 134 VAL B O 1
ATOM 3554 N N . ALA B 1 135 ? 13.602 -21.906 -3.596 1 97.81 135 ALA B N 1
ATOM 3555 C CA . ALA B 1 135 ? 14.438 -22.797 -2.811 1 97.81 135 ALA B CA 1
ATOM 3556 C C . ALA B 1 135 ? 15.453 -23.516 -3.695 1 97.81 135 ALA B C 1
ATOM 3558 O O . ALA B 1 135 ? 16.625 -23.609 -3.352 1 97.81 135 ALA B O 1
ATOM 3559 N N . THR B 1 136 ? 14.977 -24.016 -4.797 1 97.25 136 THR B N 1
ATOM 3560 C CA . THR B 1 136 ? 15.844 -24.703 -5.75 1 97.25 136 THR B CA 1
ATOM 3561 C C . THR B 1 136 ? 16.844 -23.719 -6.367 1 97.25 136 THR B C 1
ATOM 3563 O O . THR B 1 136 ? 18.031 -24.031 -6.492 1 97.25 136 THR B O 1
ATOM 3566 N N . TYR B 1 137 ? 16.375 -22.547 -6.672 1 96.69 137 TYR B N 1
ATOM 3567 C CA . TYR B 1 137 ? 17.141 -21.531 -7.367 1 96.69 137 TYR B CA 1
ATOM 3568 C C . TYR B 1 137 ? 18.297 -21.047 -6.504 1 96.69 137 TYR B C 1
ATOM 3570 O O . TYR B 1 137 ? 19.422 -20.875 -6.992 1 96.69 137 TYR B O 1
ATOM 3578 N N . VAL B 1 138 ? 18.047 -20.859 -5.227 1 96.5 138 VAL B N 1
ATOM 3579 C CA . VAL B 1 138 ? 19.078 -20.344 -4.344 1 96.5 138 VAL B CA 1
ATOM 3580 C C . VAL B 1 138 ? 19.734 -21.5 -3.58 1 96.5 138 VAL B C 1
ATOM 3582 O O . VAL B 1 138 ? 20.641 -21.281 -2.775 1 96.5 138 VAL B O 1
ATOM 3585 N N . GLU B 1 139 ? 19.25 -22.703 -3.779 1 96.06 139 GLU B N 1
ATOM 3586 C CA . GLU B 1 139 ? 19.766 -23.922 -3.148 1 96.06 139 GLU B CA 1
ATOM 3587 C C . GLU B 1 139 ? 19.734 -23.797 -1.627 1 96.06 139 GLU B C 1
ATOM 3589 O O . GLU B 1 139 ? 20.75 -24.016 -0.962 1 96.06 139 GLU B O 1
ATOM 3594 N N . ALA B 1 140 ? 18.609 -23.469 -1.168 1 97.19 140 ALA B N 1
ATOM 3595 C CA . ALA B 1 140 ? 18.406 -23.312 0.27 1 97.19 140 ALA B CA 1
ATOM 3596 C C . ALA B 1 140 ? 17 -23.75 0.675 1 97.19 140 ALA B C 1
ATOM 3598 O O . ALA B 1 140 ? 16.078 -23.734 -0.143 1 97.19 140 ALA B O 1
ATOM 3599 N N . SER B 1 141 ? 16.844 -24.094 1.895 1 97.25 141 SER B N 1
ATOM 3600 C CA . SER B 1 141 ? 15.531 -24.438 2.436 1 97.25 141 SER B CA 1
ATOM 3601 C C . SER B 1 141 ? 14.82 -23.203 2.975 1 97.25 141 SER B C 1
ATOM 3603 O O . SER B 1 141 ? 15.445 -22.344 3.588 1 97.25 141 SER B O 1
ATOM 3605 N N . PRO B 1 142 ? 13.5 -23.109 2.723 1 97.69 142 PRO B N 1
ATOM 3606 C CA . PRO B 1 142 ? 12.75 -21.969 3.281 1 97.69 142 PRO B CA 1
ATOM 3607 C C . PRO B 1 142 ? 12.602 -22.062 4.801 1 97.69 142 PRO B C 1
ATOM 3609 O O . PRO B 1 142 ? 12.703 -23.156 5.375 1 97.69 142 PRO B O 1
ATOM 3612 N N . LEU B 1 143 ? 12.328 -20.953 5.402 1 97.06 143 LEU B N 1
ATOM 3613 C CA . LEU B 1 143 ? 12.102 -20.859 6.844 1 97.06 143 LEU B CA 1
ATOM 3614 C C . LEU B 1 143 ? 10.781 -21.5 7.23 1 97.06 143 LEU B C 1
ATOM 3616 O O . LEU B 1 143 ? 10.641 -22.016 8.344 1 97.06 143 LEU B O 1
ATOM 3620 N N . ASN B 1 144 ? 9.82 -21.422 6.324 1 97.06 144 ASN B N 1
ATOM 3621 C CA . ASN B 1 144 ? 8.461 -21.891 6.566 1 97.06 144 ASN B CA 1
ATOM 3622 C C . ASN B 1 144 ? 7.816 -21.156 7.734 1 97.06 144 ASN B C 1
ATOM 3624 O O . ASN B 1 144 ? 7.156 -21.781 8.578 1 97.06 144 ASN B O 1
ATOM 3628 N N . GLN B 1 145 ? 8.016 -19.891 7.832 1 96.38 145 GLN B N 1
ATOM 3629 C CA . GLN B 1 145 ? 7.453 -19.047 8.883 1 96.38 145 GLN B CA 1
ATOM 3630 C C . GLN B 1 145 ? 6.59 -17.938 8.297 1 96.38 145 GLN B C 1
ATOM 3632 O O . GLN B 1 145 ? 7.039 -17.188 7.43 1 96.38 145 GLN B O 1
ATOM 3637 N N . PRO B 1 146 ? 5.344 -17.906 8.812 1 95.81 146 PRO B N 1
ATOM 3638 C CA . PRO B 1 146 ? 4.516 -16.781 8.367 1 95.81 146 PRO B CA 1
ATOM 3639 C C . PRO B 1 146 ? 5.141 -15.422 8.68 1 95.81 146 PRO B C 1
ATOM 3641 O O . PRO B 1 146 ? 5.742 -15.25 9.742 1 95.81 146 PRO B O 1
ATOM 3644 N N . SER B 1 147 ? 4.984 -14.508 7.781 1 91.81 147 SER B N 1
ATOM 3645 C CA . SER B 1 147 ? 5.625 -13.203 7.898 1 91.81 147 SER B CA 1
ATOM 3646 C C . SER B 1 147 ? 5.176 -12.484 9.164 1 91.81 147 SER B C 1
ATOM 3648 O O . SER B 1 147 ? 5.961 -11.766 9.789 1 91.81 147 SER B O 1
ATOM 3650 N N . ALA B 1 148 ? 3.924 -12.633 9.586 1 89.88 148 ALA B N 1
ATOM 3651 C CA . ALA B 1 148 ? 3.361 -11.93 10.742 1 89.88 148 ALA B CA 1
ATOM 3652 C C . ALA B 1 148 ? 4.035 -12.375 12.039 1 89.88 148 ALA B C 1
ATOM 3654 O O . ALA B 1 148 ? 3.895 -11.719 13.07 1 89.88 148 ALA B O 1
ATOM 3655 N N . THR B 1 149 ? 4.695 -13.469 12.016 1 91.19 149 THR B N 1
ATOM 3656 C CA . THR B 1 149 ? 5.34 -14 13.211 1 91.19 149 THR B CA 1
ATOM 3657 C C . THR B 1 149 ? 6.816 -13.625 13.242 1 91.19 149 THR B C 1
ATOM 3659 O O . THR B 1 149 ? 7.512 -13.891 14.227 1 91.19 149 THR B O 1
ATOM 3662 N N . MET B 1 150 ? 7.277 -13.031 12.172 1 91.56 150 MET B N 1
ATOM 3663 C CA . MET B 1 150 ? 8.672 -12.625 12.094 1 91.56 150 MET B CA 1
ATOM 3664 C C . MET B 1 150 ? 8.883 -11.281 12.789 1 91.56 150 MET B C 1
ATOM 3666 O O . MET B 1 150 ? 7.965 -10.461 12.859 1 91.56 150 MET B O 1
ATOM 3670 N N . PRO B 1 151 ? 10.094 -11.086 13.352 1 90.25 151 PRO B N 1
ATOM 3671 C CA . PRO B 1 151 ? 10.383 -9.766 13.906 1 90.25 151 PRO B CA 1
ATOM 3672 C C . PRO B 1 151 ? 10.359 -8.664 12.852 1 90.25 151 PRO B C 1
ATOM 3674 O O . PRO B 1 151 ? 10.641 -8.922 11.672 1 90.25 151 PRO B O 1
ATOM 3677 N N . LEU B 1 152 ? 9.992 -7.508 13.305 1 89.88 152 LEU B N 1
ATOM 3678 C CA . LEU B 1 152 ? 9.992 -6.359 12.406 1 89.88 152 LEU B CA 1
ATOM 3679 C C . LEU B 1 152 ? 11.414 -6.004 11.984 1 89.88 152 LEU B C 1
ATOM 3681 O O . LEU B 1 152 ? 12.328 -5.973 12.812 1 89.88 152 LEU B O 1
ATOM 3685 N N . SER B 1 153 ? 11.656 -5.801 10.75 1 88.38 153 SER B N 1
ATOM 3686 C CA . SER B 1 153 ? 12.977 -5.555 10.195 1 88.38 153 SER B CA 1
ATOM 3687 C C . SER B 1 153 ? 13.32 -4.066 10.203 1 88.38 153 SER B C 1
ATOM 3689 O O . SER B 1 153 ? 12.461 -3.232 10.5 1 88.38 153 SER B O 1
ATOM 3691 N N . GLU B 1 154 ? 14.555 -3.777 9.898 1 88.19 154 GLU B N 1
ATOM 3692 C CA . GLU B 1 154 ? 14.992 -2.395 9.727 1 88.19 154 GLU B CA 1
ATOM 3693 C C . GLU B 1 154 ? 14.25 -1.722 8.57 1 88.19 154 GLU B C 1
ATOM 3695 O O . GLU B 1 154 ? 13.914 -0.538 8.648 1 88.19 154 GLU B O 1
ATOM 3700 N N . GLU B 1 155 ? 14.016 -2.496 7.57 1 89.81 155 GLU B N 1
ATOM 3701 C CA . GLU B 1 155 ? 13.281 -1.982 6.418 1 89.81 155 GLU B CA 1
ATOM 3702 C C . GLU B 1 155 ? 11.875 -1.54 6.812 1 89.81 155 GLU B C 1
ATOM 3704 O O . GLU B 1 155 ? 11.359 -0.546 6.293 1 89.81 155 GLU B O 1
ATOM 3709 N N . TYR B 1 156 ? 11.281 -2.271 7.703 1 90.31 156 TYR B N 1
ATOM 3710 C CA . TYR B 1 156 ? 9.961 -1.9 8.188 1 90.31 156 TYR B CA 1
ATOM 3711 C C . TYR B 1 156 ? 9.992 -0.544 8.883 1 90.31 156 TYR B C 1
ATOM 3713 O O . TYR B 1 156 ? 9.164 0.324 8.602 1 90.31 156 TYR B O 1
ATOM 3721 N N . PHE B 1 157 ? 10.906 -0.31 9.727 1 90.5 157 PHE B N 1
ATOM 3722 C CA . PHE B 1 157 ? 10.984 0.937 10.477 1 90.5 157 PHE B CA 1
ATOM 3723 C C . PHE B 1 157 ? 11.336 2.102 9.562 1 90.5 157 PHE B C 1
ATOM 3725 O O . PHE B 1 157 ? 10.867 3.223 9.758 1 90.5 157 PHE B O 1
ATOM 3732 N N . ARG B 1 158 ? 12.141 1.795 8.57 1 92.62 158 ARG B N 1
ATOM 3733 C CA . ARG B 1 158 ? 12.438 2.816 7.574 1 92.62 158 ARG B CA 1
ATOM 3734 C C . ARG B 1 158 ? 11.172 3.262 6.848 1 92.62 158 ARG B C 1
ATOM 3736 O O . ARG B 1 158 ? 10.984 4.449 6.582 1 92.62 158 ARG B O 1
ATOM 3743 N N . ARG B 1 159 ? 10.375 2.348 6.523 1 95.5 159 ARG B N 1
ATOM 3744 C CA . ARG B 1 159 ? 9.109 2.66 5.867 1 95.5 159 ARG B CA 1
ATOM 3745 C C . ARG B 1 159 ? 8.219 3.51 6.766 1 95.5 159 ARG B C 1
ATOM 3747 O O . ARG B 1 159 ? 7.633 4.496 6.316 1 95.5 159 ARG B O 1
ATOM 3754 N N . VAL B 1 160 ? 8.141 3.131 8.016 1 95.25 160 VAL B N 1
ATOM 3755 C CA . VAL B 1 160 ? 7.328 3.863 8.984 1 95.25 160 VAL B CA 1
ATOM 3756 C C . VAL B 1 160 ? 7.824 5.301 9.094 1 95.25 160 VAL B C 1
ATOM 3758 O O . VAL B 1 160 ? 7.031 6.246 9.062 1 95.25 160 VAL B O 1
ATOM 3761 N N . GLU B 1 161 ? 9.109 5.426 9.156 1 94.12 161 GLU B N 1
ATOM 3762 C CA . GLU B 1 161 ? 9.703 6.758 9.227 1 94.12 161 GLU B CA 1
ATOM 3763 C C . GLU B 1 161 ? 9.406 7.566 7.973 1 94.12 161 GLU B C 1
ATOM 3765 O O . GLU B 1 161 ? 9.109 8.766 8.047 1 94.12 161 GLU B O 1
ATOM 3770 N N . ALA B 1 162 ? 9.484 6.918 6.844 1 97.25 162 ALA B N 1
ATOM 3771 C CA . ALA B 1 162 ? 9.219 7.582 5.57 1 97.25 162 ALA B CA 1
ATOM 3772 C C . ALA B 1 162 ? 7.777 8.07 5.504 1 97.25 162 ALA B C 1
ATOM 3774 O O . ALA B 1 162 ? 7.512 9.18 5.023 1 97.25 162 ALA B O 1
ATOM 3775 N N . ILE B 1 163 ? 6.883 7.301 6.008 1 97.62 163 ILE B N 1
ATOM 3776 C CA . ILE B 1 163 ? 5.473 7.672 6.02 1 97.62 163 ILE B CA 1
ATOM 3777 C C . ILE B 1 163 ? 5.266 8.891 6.91 1 97.62 163 ILE B C 1
ATOM 3779 O O . ILE B 1 163 ? 4.609 9.859 6.512 1 97.62 163 ILE B O 1
ATOM 3783 N N . GLU B 1 164 ? 5.82 8.898 8.062 1 94.5 164 GLU B N 1
ATOM 3784 C CA . GLU B 1 164 ? 5.719 10.031 8.984 1 94.5 164 GLU B CA 1
ATOM 3785 C C . GLU B 1 164 ? 6.324 11.289 8.367 1 94.5 164 GLU B C 1
ATOM 3787 O O . GLU B 1 164 ? 5.75 12.375 8.484 1 94.5 164 GLU B O 1
ATOM 3792 N N . PHE B 1 165 ? 7.445 11.086 7.742 1 95.38 165 PHE B N 1
ATOM 3793 C CA . PHE B 1 165 ? 8.109 12.203 7.082 1 95.38 165 PHE B CA 1
ATOM 3794 C C . PHE B 1 165 ? 7.215 12.805 6.004 1 95.38 165 PHE B C 1
ATOM 3796 O O . PHE B 1 165 ? 7.07 14.023 5.918 1 95.38 165 PHE B O 1
ATOM 3803 N N . ALA B 1 166 ? 6.629 11.969 5.16 1 96.62 166 ALA B N 1
ATOM 3804 C CA . ALA B 1 166 ? 5.797 12.43 4.055 1 96.62 166 ALA B CA 1
ATOM 3805 C C . ALA B 1 166 ? 4.582 13.195 4.562 1 96.62 166 ALA B C 1
ATOM 3807 O O . ALA B 1 166 ? 4.219 14.242 4.012 1 96.62 166 ALA B O 1
ATOM 3808 N N . VAL B 1 167 ? 3.98 12.719 5.602 1 94.81 167 VAL B N 1
ATOM 3809 C CA . VAL B 1 167 ? 2.799 13.359 6.168 1 94.81 167 VAL B CA 1
ATOM 3810 C C . VAL B 1 167 ? 3.174 14.734 6.715 1 94.81 167 VAL B C 1
ATOM 3812 O O . VAL B 1 167 ? 2.447 15.711 6.512 1 94.81 167 VAL B O 1
ATOM 3815 N N . LYS B 1 168 ? 4.277 14.844 7.336 1 92 168 LYS B N 1
ATOM 3816 C CA . LYS B 1 168 ? 4.738 16.109 7.918 1 92 168 LYS B CA 1
ATOM 3817 C C . LYS B 1 168 ? 5.168 17.078 6.832 1 92 168 LYS B C 1
ATOM 3819 O O . LYS B 1 168 ? 5.191 18.297 7.059 1 92 168 LYS B O 1
ATOM 3824 N N . SER B 1 169 ? 5.547 16.547 5.789 1 93.38 169 SER B N 1
ATOM 3825 C CA . SER B 1 169 ? 6.117 17.375 4.73 1 93.38 169 SER B CA 1
ATOM 3826 C C . SER B 1 169 ? 5.121 17.594 3.6 1 93.38 169 SER B C 1
ATOM 3828 O O . SER B 1 169 ? 5.512 17.859 2.463 1 93.38 169 SER B O 1
ATOM 3830 N N . ASP B 1 170 ? 3.861 17.328 4.113 1 89.19 170 ASP B N 1
ATOM 3831 C CA . ASP B 1 170 ? 2.814 17.578 3.127 1 89.19 170 ASP B CA 1
ATOM 3832 C C . ASP B 1 170 ? 2.514 19.062 3.01 1 89.19 170 ASP B C 1
ATOM 3834 O O . ASP B 1 170 ? 2.43 19.766 4.02 1 89.19 170 ASP B O 1
ATOM 3838 N N . ASP B 1 171 ? 2.525 19.844 2.053 1 76.5 171 ASP B N 1
ATOM 3839 C CA . ASP B 1 171 ? 2.137 21.203 1.721 1 76.5 171 ASP B CA 1
ATOM 3840 C C . ASP B 1 171 ? 3.256 22.188 2.047 1 76.5 171 ASP B C 1
ATOM 3842 O O . ASP B 1 171 ? 2.994 23.328 2.465 1 76.5 171 ASP B O 1
ATOM 3846 N N . GLY B 1 172 ? 4.48 21.734 2.051 1 67.56 172 GLY B N 1
ATOM 3847 C CA . GLY B 1 172 ? 5.609 22.656 2.146 1 67.56 172 GLY B CA 1
ATOM 3848 C C . GLY B 1 172 ? 5.738 23.297 3.512 1 67.56 172 GLY B C 1
ATOM 3849 O O . GLY B 1 172 ? 6.391 24.328 3.652 1 67.56 172 GLY B O 1
ATOM 3850 N N . LYS B 1 173 ? 5.168 22.781 4.504 1 65.06 173 LYS B N 1
ATOM 3851 C CA . LYS B 1 173 ? 5.055 23.375 5.836 1 65.06 173 LYS B CA 1
ATOM 3852 C C . LYS B 1 173 ? 6.422 23.5 6.5 1 65.06 173 LYS B C 1
ATOM 3854 O O . LYS B 1 173 ? 6.625 24.359 7.359 1 65.06 173 LYS B O 1
ATOM 3859 N N . GLU B 1 174 ? 7.316 22.656 6.031 1 76.38 174 GLU B N 1
ATOM 3860 C CA . GLU B 1 174 ? 8.633 22.641 6.664 1 76.38 174 GLU B CA 1
ATOM 3861 C C . GLU B 1 174 ? 9.75 22.625 5.621 1 76.38 174 GLU B C 1
ATOM 3863 O O . GLU B 1 174 ? 10.234 21.562 5.246 1 76.38 174 GLU B O 1
ATOM 3868 N N . PRO B 1 175 ? 10.164 23.797 5.215 1 76.12 175 PRO B N 1
ATOM 3869 C CA . PRO B 1 175 ? 11.164 23.859 4.145 1 76.12 175 PRO B CA 1
ATOM 3870 C C . PRO B 1 175 ? 12.477 23.172 4.523 1 76.12 175 PRO B C 1
ATOM 3872 O O . PRO B 1 175 ? 13.195 22.672 3.648 1 76.12 175 PRO B O 1
ATOM 3875 N N . ARG B 1 176 ? 12.758 23.125 5.805 1 80.88 176 ARG B N 1
ATOM 3876 C CA . ARG B 1 176 ? 13.977 22.453 6.258 1 80.88 176 ARG B CA 1
ATOM 3877 C C . ARG B 1 176 ? 13.953 20.969 5.906 1 80.88 176 ARG B C 1
ATOM 3879 O O . ARG B 1 176 ? 15.008 20.344 5.746 1 80.88 176 ARG B O 1
ATOM 3886 N N . ASN B 1 177 ? 12.766 20.5 5.73 1 87.31 177 ASN B N 1
ATOM 3887 C CA . ASN B 1 177 ? 12.625 19.078 5.449 1 87.31 177 ASN B CA 1
ATOM 3888 C C . ASN B 1 177 ? 12.953 18.766 3.992 1 87.31 177 ASN B C 1
ATOM 3890 O O . ASN B 1 177 ? 13.188 17.594 3.643 1 87.31 177 ASN B O 1
ATOM 3894 N N . LEU B 1 178 ? 13.008 19.766 3.139 1 90.81 178 LEU B N 1
ATOM 3895 C CA . LEU B 1 178 ? 13.266 19.516 1.723 1 90.81 178 LEU B CA 1
ATOM 3896 C C . LEU B 1 178 ? 14.648 18.922 1.515 1 90.81 178 LEU B C 1
ATOM 3898 O O . LEU B 1 178 ? 14.812 17.984 0.72 1 90.81 178 LEU B O 1
ATOM 3902 N N . ARG B 1 179 ? 15.562 19.344 2.33 1 90.75 179 ARG B N 1
ATOM 3903 C CA . ARG B 1 179 ? 16.938 18.859 2.195 1 90.75 179 ARG B CA 1
ATOM 3904 C C . ARG B 1 179 ? 17.047 17.406 2.674 1 90.75 179 ARG B C 1
ATOM 3906 O O . ARG B 1 179 ? 17.938 16.688 2.238 1 90.75 179 ARG B O 1
ATOM 3913 N N . LYS B 1 180 ? 16.172 17.031 3.504 1 93.06 180 LYS B N 1
ATOM 3914 C CA . LYS B 1 180 ? 16.219 15.695 4.078 1 93.06 180 LYS B CA 1
ATOM 3915 C C . LYS B 1 180 ? 15.422 14.703 3.236 1 93.06 180 LYS B C 1
ATOM 3917 O O . LYS B 1 180 ? 15.445 13.5 3.492 1 93.06 180 LYS B O 1
ATOM 3922 N N . ALA B 1 181 ? 14.758 15.195 2.219 1 96.69 181 ALA B N 1
ATOM 3923 C CA . ALA B 1 181 ? 13.883 14.352 1.408 1 96.69 181 ALA B CA 1
ATOM 3924 C C . ALA B 1 181 ? 14.695 13.531 0.407 1 96.69 181 ALA B C 1
ATOM 3926 O O . ALA B 1 181 ? 15.664 14.023 -0.167 1 96.69 181 ALA B O 1
ATOM 3927 N N . ASP B 1 182 ? 14.297 12.25 0.24 1 97.19 182 ASP B N 1
ATOM 3928 C CA . ASP B 1 182 ? 14.828 11.422 -0.833 1 97.19 182 ASP B CA 1
ATOM 3929 C C . ASP B 1 182 ? 14.281 11.852 -2.189 1 97.19 182 ASP B C 1
ATOM 3931 O O . ASP B 1 182 ? 14.922 11.641 -3.221 1 97.19 182 ASP B O 1
ATOM 3935 N N . LEU B 1 183 ? 13.117 12.422 -2.195 1 98 183 LEU B N 1
ATOM 3936 C CA . LEU B 1 183 ? 12.406 12.867 -3.387 1 98 183 LEU B CA 1
ATOM 3937 C C . LEU B 1 183 ? 11.516 14.07 -3.072 1 98 183 LEU B C 1
ATOM 3939 O O . LEU B 1 183 ? 10.906 14.133 -2.006 1 98 183 LEU B O 1
ATOM 3943 N N . VAL B 1 184 ? 11.5 15.031 -3.994 1 97.75 184 VAL B N 1
ATOM 3944 C CA . VAL B 1 184 ? 10.625 16.203 -3.863 1 97.75 184 VAL B CA 1
ATOM 3945 C C . VAL B 1 184 ? 9.664 16.266 -5.047 1 97.75 184 VAL B C 1
ATOM 3947 O O . VAL B 1 184 ? 10.094 16.25 -6.203 1 97.75 184 VAL B O 1
ATOM 3950 N N . LEU B 1 185 ? 8.383 16.266 -4.754 1 98.31 185 LEU B N 1
ATOM 3951 C CA . LEU B 1 185 ? 7.359 16.406 -5.785 1 98.31 185 LEU B CA 1
ATOM 3952 C C . LEU B 1 185 ? 6.91 17.859 -5.891 1 98.31 185 LEU B C 1
ATOM 3954 O O . LEU B 1 185 ? 6.598 18.5 -4.883 1 98.31 185 LEU B O 1
ATOM 3958 N N . VAL B 1 186 ? 6.871 18.375 -7.082 1 97.94 186 VAL B N 1
ATOM 3959 C CA . VAL B 1 186 ? 6.48 19.75 -7.348 1 97.94 186 VAL B CA 1
ATOM 3960 C C . VAL B 1 186 ? 5.328 19.781 -8.352 1 97.94 186 VAL B C 1
ATOM 3962 O O . VAL B 1 186 ? 5.355 19.078 -9.359 1 97.94 186 VAL B O 1
ATOM 3965 N N . GLY B 1 187 ? 4.293 20.516 -8.062 1 97.88 187 GLY B N 1
ATOM 3966 C CA . GLY B 1 187 ? 3.17 20.594 -8.984 1 97.88 187 GLY B CA 1
ATOM 3967 C C . GLY B 1 187 ? 2.027 21.453 -8.453 1 97.88 187 GLY B C 1
ATOM 3968 O O . GLY B 1 187 ? 2.018 21.812 -7.277 1 97.88 187 GLY B O 1
ATOM 3969 N N . VAL B 1 188 ? 1.061 21.781 -9.336 1 97.38 188 VAL B N 1
ATOM 3970 C CA . VAL B 1 188 ? -0.101 22.578 -8.945 1 97.38 188 VAL B CA 1
ATOM 3971 C C . VAL B 1 188 ? -1.07 21.719 -8.141 1 97.38 188 VAL B C 1
ATOM 3973 O O . VAL B 1 188 ? -0.912 20.484 -8.07 1 97.38 188 VAL B O 1
ATOM 3976 N N . SER B 1 189 ? -2.006 22.359 -7.48 1 95.31 189 SER B N 1
ATOM 3977 C CA . SER B 1 189 ? -3.021 21.656 -6.695 1 95.31 189 SER B CA 1
ATOM 3978 C C . SER B 1 189 ? -3.824 20.688 -7.559 1 95.31 189 SER B C 1
ATOM 3980 O O . SER B 1 189 ? -4.219 21.031 -8.672 1 95.31 189 SER B O 1
ATOM 3982 N N . ARG B 1 190 ? -4.02 19.484 -7.125 1 94.25 190 ARG B N 1
ATOM 3983 C CA . ARG B 1 190 ? -4.801 18.422 -7.75 1 94.25 190 ARG B CA 1
ATOM 3984 C C . ARG B 1 190 ? -3.98 17.672 -8.797 1 94.25 190 ARG B C 1
ATOM 3986 O O . ARG B 1 190 ? -4.535 17.109 -9.742 1 94.25 190 ARG B O 1
ATOM 3993 N N . THR B 1 191 ? -2.646 17.719 -8.609 1 96.25 191 THR B N 1
ATOM 3994 C CA . THR B 1 191 ? -1.777 16.891 -9.438 1 96.25 191 THR B CA 1
ATOM 3995 C C . THR B 1 191 ? -1.328 15.648 -8.68 1 96.25 191 THR B C 1
ATOM 3997 O O . THR B 1 191 ? -0.241 15.117 -8.922 1 96.25 191 THR B O 1
ATOM 4000 N N . SER B 1 192 ? -1.963 15.25 -7.625 1 95.56 192 SER B N 1
ATOM 4001 C CA . SER B 1 192 ? -1.88 13.992 -6.898 1 95.56 192 SER B CA 1
ATOM 4002 C C . SER B 1 192 ? -0.593 13.906 -6.086 1 95.56 192 SER B C 1
ATOM 4004 O O . SER B 1 192 ? -0.046 12.812 -5.891 1 95.56 192 SER B O 1
ATOM 4006 N N . LYS B 1 193 ? -0.067 15.023 -5.668 1 97.81 193 LYS B N 1
ATOM 4007 C CA . LYS B 1 193 ? 1.158 15.031 -4.871 1 97.81 193 LYS B CA 1
ATOM 4008 C C . LYS B 1 193 ? 0.979 14.234 -3.582 1 97.81 193 LYS B C 1
ATOM 4010 O O . LYS B 1 193 ? 1.771 13.336 -3.283 1 97.81 193 LYS B O 1
ATOM 4015 N N . THR B 1 194 ? -0.127 14.516 -2.836 1 97.44 194 THR B N 1
ATOM 4016 C CA . THR B 1 194 ? -0.346 13.938 -1.516 1 97.44 194 THR B CA 1
ATOM 4017 C C . THR B 1 194 ? -0.5 12.422 -1.608 1 97.44 194 THR B C 1
ATOM 4019 O O . THR B 1 194 ? 0.232 11.68 -0.952 1 97.44 194 THR B O 1
ATOM 4022 N N . PRO B 1 195 ? -1.379 11.906 -2.531 1 97.88 195 PRO B N 1
ATOM 4023 C CA . PRO B 1 195 ? -1.483 10.445 -2.605 1 97.88 195 PRO B CA 1
ATOM 4024 C C . PRO B 1 195 ? -0.215 9.789 -3.146 1 97.88 195 PRO B C 1
ATOM 4026 O O . PRO B 1 195 ? 0.155 8.695 -2.709 1 97.88 195 PRO B O 1
ATOM 4029 N N . LEU B 1 196 ? 0.45 10.445 -4.07 1 98.5 196 LEU B N 1
ATOM 4030 C CA . LEU B 1 196 ? 1.669 9.891 -4.645 1 98.5 196 LEU B CA 1
ATOM 4031 C C . LEU B 1 196 ? 2.783 9.828 -3.607 1 98.5 196 LEU B C 1
ATOM 4033 O O . LEU B 1 196 ? 3.473 8.812 -3.486 1 98.5 196 LEU B O 1
ATOM 4037 N N . SER B 1 197 ? 2.975 10.898 -2.875 1 98.38 197 SER B N 1
ATOM 4038 C CA . SER B 1 197 ? 4.012 10.922 -1.849 1 98.38 197 SER B CA 1
ATOM 4039 C C . SER B 1 197 ? 3.742 9.883 -0.769 1 98.38 197 SER B C 1
ATOM 4041 O O . SER B 1 197 ? 4.668 9.234 -0.277 1 98.38 197 SER B O 1
ATOM 4043 N N . THR B 1 198 ? 2.469 9.789 -0.402 1 97.88 198 THR B N 1
ATOM 4044 C CA . THR B 1 198 ? 2.074 8.789 0.585 1 97.88 198 THR B CA 1
ATOM 4045 C C . THR B 1 198 ? 2.389 7.383 0.088 1 97.88 198 THR B C 1
ATOM 4047 O O . THR B 1 198 ? 2.924 6.559 0.834 1 97.88 198 THR B O 1
ATOM 4050 N N . TYR B 1 199 ? 2.104 7.07 -1.136 1 97.62 199 TYR B N 1
ATOM 4051 C CA . TYR B 1 199 ? 2.365 5.766 -1.734 1 97.62 199 TYR B CA 1
ATOM 4052 C C . TYR B 1 199 ? 3.859 5.469 -1.762 1 97.62 199 TYR B C 1
ATOM 4054 O O . TYR B 1 199 ? 4.289 4.387 -1.354 1 97.62 199 TYR B O 1
ATOM 4062 N N . LEU B 1 200 ? 4.605 6.426 -2.232 1 98.38 200 LEU B N 1
ATOM 4063 C CA . LEU B 1 200 ? 6.055 6.27 -2.332 1 98.38 200 LEU B CA 1
ATOM 4064 C C . LEU B 1 200 ? 6.68 6.113 -0.95 1 98.38 200 LEU B C 1
ATOM 4066 O O . LEU B 1 200 ? 7.66 5.383 -0.785 1 98.38 200 LEU B O 1
ATOM 4070 N N . ALA B 1 201 ? 6.121 6.828 0.034 1 98.31 201 ALA B N 1
ATOM 4071 C CA . ALA B 1 201 ? 6.594 6.68 1.408 1 98.31 201 ALA B CA 1
ATOM 4072 C C . ALA B 1 201 ? 6.391 5.25 1.905 1 98.31 201 ALA B C 1
ATOM 4074 O O . ALA B 1 201 ? 7.223 4.719 2.643 1 98.31 201 ALA B O 1
ATOM 4075 N N . GLY B 1 202 ? 5.328 4.66 1.497 1 96.62 202 GLY B N 1
ATOM 4076 C CA . GLY B 1 202 ? 5.078 3.264 1.825 1 96.62 202 GLY B CA 1
ATOM 4077 C C . GLY B 1 202 ? 6.125 2.322 1.263 1 96.62 202 GLY B C 1
ATOM 4078 O O . GLY B 1 202 ? 6.219 1.167 1.682 1 96.62 202 GLY B O 1
ATOM 4079 N N . ARG B 1 203 ? 6.863 2.822 0.344 1 95.06 203 ARG B N 1
ATOM 4080 C CA . ARG B 1 203 ? 7.957 2.049 -0.238 1 95.06 203 ARG B CA 1
ATOM 4081 C C . ARG B 1 203 ? 9.297 2.434 0.387 1 95.06 203 ARG B C 1
ATOM 4083 O O . ARG B 1 203 ? 10.352 1.989 -0.069 1 95.06 203 ARG B O 1
ATOM 4090 N N . GLY B 1 204 ? 9.281 3.326 1.352 1 96.38 204 GLY B N 1
ATOM 4091 C CA . GLY B 1 204 ? 10.477 3.623 2.127 1 96.38 204 GLY B CA 1
ATOM 4092 C C . GLY B 1 204 ? 11.156 4.91 1.7 1 96.38 204 GLY B C 1
ATOM 4093 O O . GLY B 1 204 ? 12.273 5.195 2.127 1 96.38 204 GLY B O 1
ATOM 4094 N N . LEU B 1 205 ? 10.5 5.73 0.846 1 97.94 205 LEU B N 1
ATOM 4095 C CA . LEU B 1 205 ? 11.109 6.973 0.379 1 97.94 205 LEU B CA 1
ATOM 4096 C C . LEU B 1 205 ? 10.586 8.164 1.175 1 97.94 205 LEU B C 1
ATOM 4098 O O . LEU B 1 205 ? 9.367 8.336 1.309 1 97.94 205 LEU B O 1
ATOM 4102 N N . ARG B 1 206 ? 11.484 8.953 1.726 1 97.38 206 ARG B N 1
ATOM 4103 C CA . ARG B 1 206 ? 11.094 10.227 2.316 1 97.38 206 ARG B CA 1
ATOM 4104 C C . ARG B 1 206 ? 10.742 11.242 1.236 1 97.38 206 ARG B C 1
ATOM 4106 O O . ARG B 1 206 ? 11.625 11.773 0.562 1 97.38 206 ARG B O 1
ATOM 4113 N N . VAL B 1 207 ? 9.461 11.57 1.124 1 98 207 VAL B N 1
ATOM 4114 C CA . VAL B 1 207 ? 9.016 12.43 0.034 1 98 207 VAL B CA 1
ATOM 4115 C C . VAL B 1 207 ? 8.445 13.734 0.601 1 98 207 VAL B C 1
ATOM 4117 O O . VAL B 1 207 ? 7.695 13.711 1.579 1 98 207 VAL B O 1
ATOM 4120 N N . ALA B 1 208 ? 8.859 14.852 0.054 1 97.12 208 ALA B N 1
ATOM 4121 C CA . ALA B 1 208 ? 8.305 16.156 0.381 1 97.12 208 ALA B CA 1
ATOM 4122 C C . ALA B 1 208 ? 7.562 16.75 -0.812 1 97.12 208 ALA B C 1
ATOM 4124 O O . ALA B 1 208 ? 7.945 16.531 -1.963 1 97.12 208 ALA B O 1
ATOM 4125 N N . ASN B 1 209 ? 6.547 17.469 -0.501 1 96.69 209 ASN B N 1
ATOM 4126 C CA . ASN B 1 209 ? 5.758 18.109 -1.546 1 96.69 209 ASN B CA 1
ATOM 4127 C C . ASN B 1 209 ? 5.945 19.625 -1.539 1 96.69 209 ASN B C 1
ATOM 4129 O O . ASN B 1 209 ? 5.992 20.234 -0.475 1 96.69 209 ASN B O 1
ATOM 4133 N N . VAL B 1 210 ? 6.062 20.188 -2.682 1 96.31 210 VAL B N 1
ATOM 4134 C CA . VAL B 1 210 ? 6.086 21.641 -2.859 1 96.31 210 VAL B CA 1
ATOM 4135 C C . VAL B 1 210 ? 4.973 22.062 -3.814 1 96.31 210 VAL B C 1
ATOM 4137 O O . VAL B 1 210 ? 5.066 21.828 -5.023 1 96.31 210 VAL B O 1
ATOM 4140 N N . PRO B 1 211 ? 3.961 22.656 -3.299 1 96.31 211 PRO B N 1
ATOM 4141 C CA . PRO B 1 211 ? 2.9 23.156 -4.18 1 96.31 211 PRO B CA 1
ATOM 4142 C C . PRO B 1 211 ? 3.328 24.375 -4.984 1 96.31 211 PRO B C 1
ATOM 4144 O O . PRO B 1 211 ? 4.055 25.234 -4.469 1 96.31 211 PRO B O 1
ATOM 4147 N N . LEU B 1 212 ? 2.959 24.391 -6.195 1 96.69 212 LEU B N 1
ATOM 4148 C CA . LEU B 1 212 ? 3.143 25.578 -7.027 1 96.69 212 LEU B CA 1
ATOM 4149 C C . LEU B 1 212 ? 1.878 26.438 -7.039 1 96.69 212 LEU B C 1
ATOM 4151 O O . LEU B 1 212 ? 0.836 26 -7.535 1 96.69 212 LEU B O 1
ATOM 4155 N N . VAL B 1 213 ? 2.045 27.578 -6.512 1 94.62 213 VAL B N 1
ATOM 4156 C CA . VAL B 1 213 ? 0.932 28.516 -6.418 1 94.62 213 VAL B CA 1
ATOM 4157 C C . VAL B 1 213 ? 1.244 29.766 -7.234 1 94.62 213 VAL B C 1
ATOM 4159 O O . VAL B 1 213 ? 2.328 30.344 -7.109 1 94.62 213 VAL B O 1
ATOM 4162 N N . LEU B 1 214 ? 0.21 30.125 -8.008 1 94.5 214 LEU B N 1
ATOM 4163 C CA . LEU B 1 214 ? 0.386 31.297 -8.867 1 94.5 214 LEU B CA 1
ATOM 4164 C C . LEU B 1 214 ? 0.748 32.531 -8.039 1 94.5 214 LEU B C 1
ATOM 4166 O O . LEU B 1 214 ? 0.083 32.812 -7.043 1 94.5 214 LEU B O 1
ATOM 4170 N N . GLY B 1 215 ? 1.814 33.156 -8.445 1 91.62 215 GLY B N 1
ATOM 4171 C CA . GLY B 1 215 ? 2.227 34.375 -7.801 1 91.62 215 GLY B CA 1
ATOM 4172 C C . GLY B 1 215 ? 3.061 34.156 -6.555 1 91.62 215 GLY B C 1
ATOM 4173 O O . GLY B 1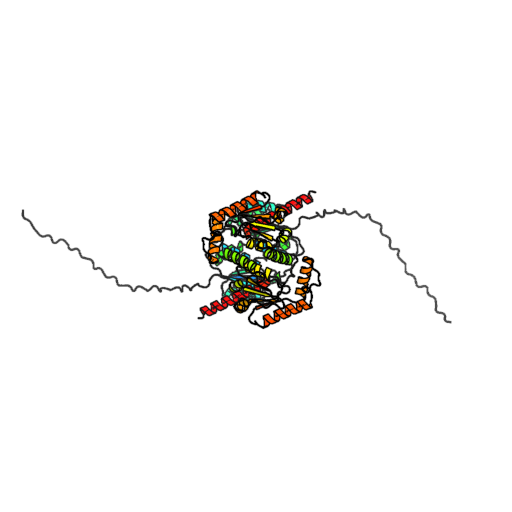 215 ? 3.529 35.125 -5.934 1 91.62 215 GLY B O 1
ATOM 4174 N N . VAL B 1 216 ? 3.266 32.969 -6.082 1 92.56 216 VAL B N 1
ATOM 4175 C CA . VAL B 1 216 ? 4.066 32.625 -4.906 1 92.56 216 VAL B CA 1
ATOM 4176 C C . VAL B 1 216 ? 5.355 31.938 -5.336 1 92.56 216 VAL B C 1
ATOM 4178 O O . VAL B 1 216 ? 5.316 30.938 -6.062 1 92.56 216 VAL B O 1
ATOM 4181 N N . SER B 1 217 ? 6.469 32.5 -4.93 1 92.12 217 SER B N 1
ATOM 4182 C CA . SER B 1 217 ? 7.75 31.906 -5.301 1 92.12 217 SER B CA 1
ATOM 4183 C C . SER B 1 217 ? 7.961 30.562 -4.617 1 92.12 217 SER B C 1
ATOM 4185 O O . SER B 1 217 ? 7.473 30.344 -3.506 1 92.12 217 SER B O 1
ATOM 4187 N N . THR B 1 218 ? 8.703 29.719 -5.246 1 92.56 218 THR B N 1
ATOM 4188 C CA . THR B 1 218 ? 9.07 28.438 -4.641 1 92.56 218 THR B CA 1
ATOM 4189 C C . THR B 1 218 ? 10.102 28.656 -3.535 1 92.56 218 THR B C 1
ATOM 4191 O O . THR B 1 218 ? 10.828 29.641 -3.535 1 92.56 218 THR B O 1
ATOM 4194 N N . PRO B 1 219 ? 10.141 27.734 -2.555 1 92.5 219 PRO B N 1
ATOM 4195 C CA . PRO B 1 219 ? 11.172 27.844 -1.517 1 92.5 219 PRO B CA 1
ATOM 4196 C C . PRO B 1 219 ? 12.586 27.828 -2.082 1 92.5 219 PRO B C 1
ATOM 4198 O O . PRO B 1 219 ? 12.875 27.062 -3.012 1 92.5 219 PRO B O 1
ATOM 4201 N N . ALA B 1 220 ? 13.461 28.609 -1.52 1 91.38 220 ALA B N 1
ATOM 4202 C CA . ALA B 1 220 ? 14.852 28.703 -1.963 1 91.38 220 ALA B CA 1
ATOM 4203 C C . ALA B 1 220 ? 15.555 27.359 -1.843 1 91.38 220 ALA B C 1
ATOM 4205 O O . ALA B 1 220 ? 16.422 27.031 -2.654 1 91.38 220 ALA B O 1
ATOM 4206 N N . GLU B 1 221 ? 15.188 26.609 -0.858 1 92.44 221 GLU B N 1
ATOM 4207 C CA . GLU B 1 221 ? 15.789 25.297 -0.593 1 92.44 221 GLU B CA 1
ATOM 4208 C C . GLU B 1 221 ? 15.648 24.375 -1.794 1 92.44 221 GLU B C 1
ATOM 4210 O O . GLU B 1 221 ? 16.453 23.453 -1.981 1 92.44 221 GLU B O 1
ATOM 4215 N N . LEU B 1 222 ? 14.656 24.594 -2.6 1 93 222 LEU B N 1
ATOM 4216 C CA . LEU B 1 222 ? 14.398 23.75 -3.762 1 93 222 LEU B CA 1
ATOM 4217 C C . LEU B 1 222 ? 15.555 23.828 -4.758 1 93 222 LEU B C 1
ATOM 4219 O O . LEU B 1 222 ? 15.867 22.844 -5.426 1 93 222 LEU B O 1
ATOM 4223 N N . GLU B 1 223 ? 16.234 24.953 -4.77 1 91.12 223 GLU B N 1
ATOM 4224 C CA . GLU B 1 223 ? 17.344 25.172 -5.707 1 91.12 223 GLU B CA 1
ATOM 4225 C C . GLU B 1 223 ? 18.594 24.406 -5.285 1 91.12 223 GLU B C 1
ATOM 4227 O O . GLU B 1 223 ? 19.469 24.156 -6.105 1 91.12 223 GLU B O 1
ATOM 4232 N N . ASP B 1 224 ? 18.625 24 -4.047 1 91.81 224 ASP B N 1
ATOM 4233 C CA . ASP B 1 224 ? 19.797 23.328 -3.512 1 91.81 224 ASP B CA 1
ATOM 4234 C C . ASP B 1 224 ? 19.672 21.812 -3.637 1 91.81 224 ASP B C 1
ATOM 4236 O O . ASP B 1 224 ? 20.641 21.078 -3.436 1 91.81 224 ASP B O 1
ATOM 4240 N N . ILE B 1 225 ? 18.516 21.391 -3.98 1 95.19 225 ILE B N 1
ATOM 4241 C CA . ILE B 1 225 ? 18.281 19.953 -4.07 1 95.19 225 ILE B CA 1
ATOM 4242 C C . ILE B 1 225 ? 18.797 19.422 -5.406 1 95.19 225 ILE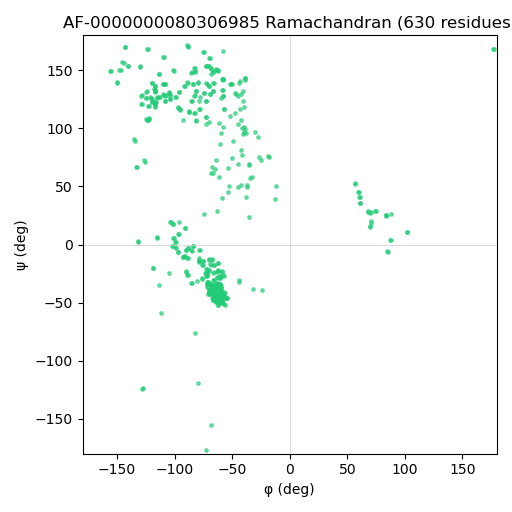 B C 1
ATOM 4244 O O . ILE B 1 225 ? 18.547 20.016 -6.457 1 95.19 225 ILE B O 1
ATOM 4248 N N . PRO B 1 226 ? 19.578 18.297 -5.355 1 95.31 226 PRO B N 1
ATOM 4249 C CA . PRO B 1 226 ? 19.969 17.703 -6.633 1 95.31 226 PRO B CA 1
ATOM 4250 C C . PRO B 1 226 ? 18.781 17.453 -7.562 1 95.31 226 PRO B C 1
ATOM 4252 O O . PRO B 1 226 ? 17.734 16.984 -7.117 1 95.31 226 PRO B O 1
ATOM 4255 N N . SER B 1 227 ? 18.938 17.75 -8.836 1 96.06 227 SER B N 1
ATOM 4256 C CA . SER B 1 227 ? 17.859 17.719 -9.812 1 96.06 227 SER B CA 1
ATOM 4257 C C . SER B 1 227 ? 17.266 16.312 -9.914 1 96.06 227 SER B C 1
ATOM 4259 O O . SER B 1 227 ? 16.078 16.156 -10.18 1 96.06 227 SER B O 1
ATOM 4261 N N . GLU B 1 228 ? 18.047 15.289 -9.656 1 95.62 228 GLU B N 1
ATOM 4262 C CA . GLU B 1 228 ? 17.594 13.906 -9.797 1 95.62 228 GLU B CA 1
ATOM 4263 C C . GLU B 1 228 ? 16.578 13.547 -8.719 1 95.62 228 GLU B C 1
ATOM 4265 O O . GLU B 1 228 ? 15.906 12.523 -8.812 1 95.62 228 GLU B O 1
ATOM 4270 N N . ARG B 1 229 ? 16.484 14.391 -7.742 1 97.31 229 ARG B N 1
ATOM 4271 C CA . ARG B 1 229 ? 15.578 14.117 -6.637 1 97.31 229 ARG B CA 1
ATOM 4272 C C . ARG B 1 229 ? 14.289 14.938 -6.773 1 97.31 229 ARG B C 1
ATOM 4274 O O . ARG B 1 229 ? 13.422 14.883 -5.902 1 97.31 229 ARG B O 1
ATOM 4281 N N . VAL B 1 230 ? 14.18 15.75 -7.793 1 98.12 230 VAL B N 1
ATOM 4282 C CA . VAL B 1 230 ? 13 16.594 -7.977 1 98.12 230 VAL B CA 1
ATOM 4283 C C . VAL B 1 230 ? 12.164 16.062 -9.141 1 98.12 230 VAL B C 1
ATOM 4285 O O . VAL B 1 230 ? 12.695 15.789 -10.219 1 98.12 230 VAL B O 1
ATOM 4288 N N . VAL B 1 231 ? 10.922 15.852 -8.906 1 98.69 231 VAL B N 1
ATOM 4289 C CA . VAL B 1 231 ? 9.992 15.414 -9.945 1 98.69 231 VAL B CA 1
ATOM 4290 C C . VAL B 1 231 ? 8.844 16.406 -10.07 1 98.69 231 VAL B C 1
ATOM 4292 O O . VAL B 1 231 ? 8.109 16.641 -9.109 1 98.69 231 VAL B O 1
ATOM 4295 N N . GLY B 1 232 ? 8.727 16.984 -11.227 1 98.69 232 GLY B N 1
ATOM 4296 C CA . GLY B 1 232 ? 7.578 17.812 -11.539 1 98.69 232 GLY B CA 1
ATOM 4297 C C . GLY B 1 232 ? 6.379 17.016 -12.023 1 98.69 232 GLY B C 1
ATOM 4298 O O . GLY B 1 232 ? 6.531 16.062 -12.781 1 98.69 232 GLY B O 1
ATOM 4299 N N . LEU B 1 233 ? 5.219 17.375 -11.562 1 98.81 233 LEU B N 1
ATOM 4300 C CA . LEU B 1 233 ? 3.969 16.75 -12 1 98.81 233 LEU B CA 1
ATOM 4301 C C . LEU B 1 233 ? 3.115 17.75 -12.781 1 98.81 233 LEU B C 1
ATOM 4303 O O . LEU B 1 233 ? 2.848 18.844 -12.297 1 98.81 233 LEU B O 1
ATOM 4307 N N . THR B 1 234 ? 2.729 17.375 -13.93 1 98.56 234 THR B N 1
ATOM 4308 C CA . THR B 1 234 ? 1.839 18.203 -14.742 1 98.56 234 THR B CA 1
ATOM 4309 C C . THR B 1 234 ? 0.578 17.422 -15.117 1 98.56 234 THR B C 1
ATOM 4311 O O . THR B 1 234 ? 0.469 16.234 -14.836 1 98.56 234 THR B O 1
ATOM 4314 N N . ILE B 1 235 ? -0.373 18.156 -15.633 1 98.31 235 ILE B N 1
ATOM 4315 C CA . ILE B 1 235 ? -1.665 17.562 -15.953 1 98.31 235 ILE B CA 1
ATOM 4316 C C . ILE B 1 235 ? -2.359 18.375 -17.047 1 98.31 235 ILE B C 1
ATOM 4318 O O . ILE B 1 235 ? -2.156 19.594 -17.141 1 98.31 235 ILE B O 1
ATOM 4322 N N . GLY B 1 236 ? -3.135 17.719 -17.828 1 97.81 236 GLY B N 1
ATOM 4323 C CA . GLY B 1 236 ? -3.926 18.422 -18.828 1 97.81 236 GLY B CA 1
ATOM 4324 C C . GLY B 1 236 ? -4.992 19.312 -18.219 1 97.81 236 GLY B C 1
ATOM 4325 O O . GLY B 1 236 ? -5.598 18.969 -17.203 1 97.81 236 GLY B O 1
ATOM 4326 N N . ILE B 1 237 ? -5.293 20.422 -18.906 1 97.69 237 ILE B N 1
ATOM 4327 C CA . ILE B 1 237 ? -6.172 21.453 -18.359 1 97.69 237 ILE B CA 1
ATOM 4328 C C . ILE B 1 237 ? -7.578 20.891 -18.188 1 97.69 237 ILE B C 1
ATOM 4330 O O . ILE B 1 237 ? -8.242 21.156 -17.172 1 97.69 237 ILE B O 1
ATOM 4334 N N . ASP B 1 238 ? -8.07 20.094 -19.109 1 97.06 238 ASP B N 1
ATOM 4335 C CA . ASP B 1 238 ? -9.43 19.562 -19.031 1 97.06 238 ASP B CA 1
ATOM 4336 C C . ASP B 1 238 ? -9.586 18.625 -17.828 1 97.06 238 ASP B C 1
ATOM 4338 O O . ASP B 1 238 ? -10.578 18.703 -17.094 1 97.06 238 ASP B O 1
ATOM 4342 N N . GLN B 1 239 ? -8.602 17.844 -17.672 1 95.19 239 GLN B N 1
ATOM 4343 C CA . GLN B 1 239 ? -8.648 16.922 -16.547 1 95.19 239 GLN B CA 1
ATOM 4344 C C . GLN B 1 239 ? -8.547 17.672 -15.219 1 95.19 239 GLN B C 1
ATOM 4346 O O . GLN B 1 239 ? -9.258 17.344 -14.266 1 95.19 239 GLN B O 1
ATOM 4351 N N . LEU B 1 240 ? -7.676 18.641 -15.141 1 96.25 240 LEU B N 1
ATOM 4352 C CA . LEU B 1 240 ? -7.535 19.422 -13.922 1 96.25 240 LEU B CA 1
ATOM 4353 C C . LEU B 1 240 ? -8.844 20.141 -13.578 1 96.25 240 LEU B C 1
ATOM 4355 O O . LEU B 1 240 ? -9.258 20.156 -12.422 1 96.25 240 LEU B O 1
ATOM 4359 N N . LEU B 1 241 ? -9.5 20.641 -14.594 1 95.31 241 LEU B N 1
ATOM 4360 C CA . LEU B 1 241 ? -10.773 21.312 -14.391 1 95.31 241 LEU B CA 1
ATOM 4361 C C . LEU B 1 241 ? -11.82 20.359 -13.836 1 95.31 241 LEU B C 1
ATOM 4363 O O . LEU B 1 241 ? -12.57 20.703 -12.93 1 95.31 241 LEU B O 1
ATOM 4367 N N . GLU B 1 242 ? -11.797 19.172 -14.359 1 92.94 242 GLU B N 1
ATOM 4368 C CA . GLU B 1 242 ? -12.758 18.172 -13.914 1 92.94 242 GLU B CA 1
ATOM 4369 C C . GLU B 1 242 ? -12.531 17.812 -12.445 1 92.94 242 GLU B C 1
ATOM 4371 O O . GLU B 1 242 ? -13.484 17.75 -11.664 1 92.94 242 GLU B O 1
ATOM 4376 N N . ILE B 1 243 ? -11.336 17.609 -12.094 1 91.44 243 ILE B N 1
ATOM 4377 C CA . ILE B 1 243 ? -10.984 17.203 -10.734 1 91.44 243 ILE B CA 1
ATOM 4378 C C . ILE B 1 243 ? -11.312 18.344 -9.766 1 91.44 243 ILE B C 1
ATOM 4380 O O . ILE B 1 243 ? -11.875 18.109 -8.695 1 91.44 243 ILE B O 1
ATOM 4384 N N . ARG B 1 244 ? -11.016 19.625 -10.109 1 92.94 244 ARG B N 1
ATOM 4385 C CA . ARG B 1 244 ? -11.242 20.766 -9.227 1 92.94 244 ARG B CA 1
ATOM 4386 C C . ARG B 1 244 ? -12.734 21.062 -9.094 1 92.94 244 ARG B C 1
ATOM 4388 O O . ARG B 1 244 ? -13.203 21.422 -8.008 1 92.94 244 ARG B O 1
ATOM 4395 N N . LYS B 1 245 ? -13.445 20.875 -10.172 1 91.31 245 LYS B N 1
ATOM 4396 C CA . LYS B 1 245 ? -14.891 21.047 -10.086 1 91.31 245 LYS B CA 1
ATOM 4397 C C . LYS B 1 245 ? -15.516 20.016 -9.148 1 91.31 245 LYS B C 1
ATOM 4399 O O . LYS B 1 245 ? -16.391 20.359 -8.344 1 91.31 245 LYS B O 1
ATOM 4404 N N . ALA B 1 246 ? -15.07 18.797 -9.281 1 87.38 246 ALA B N 1
ATOM 4405 C CA . ALA B 1 246 ? -15.562 17.75 -8.391 1 87.38 246 ALA B CA 1
ATOM 4406 C C . ALA B 1 246 ? -15.25 18.078 -6.938 1 87.38 246 ALA B C 1
ATOM 4408 O O . ALA B 1 246 ? -16.078 17.844 -6.051 1 87.38 246 ALA B O 1
ATOM 4409 N N . ARG B 1 247 ? -14.109 18.656 -6.688 1 86.5 247 ARG B N 1
ATOM 4410 C CA . ARG B 1 247 ? -13.703 19.031 -5.344 1 86.5 247 ARG B CA 1
ATOM 4411 C C . ARG B 1 247 ? -14.578 20.156 -4.805 1 86.5 247 ARG B C 1
ATOM 4413 O O . ARG B 1 247 ? -14.984 20.141 -3.639 1 86.5 247 ARG B O 1
ATOM 4420 N N . LEU B 1 248 ? -14.852 21.094 -5.652 1 89.38 248 LEU B N 1
ATOM 4421 C CA . LEU B 1 248 ? -15.688 22.219 -5.246 1 89.38 248 LEU B CA 1
ATOM 4422 C C . LEU B 1 248 ? -17.094 21.75 -4.863 1 89.38 248 LEU B C 1
ATOM 4424 O O . LEU B 1 248 ? -17.656 22.203 -3.865 1 89.38 248 LEU B O 1
ATOM 4428 N N . VAL B 1 249 ? -17.562 20.781 -5.602 1 87.12 249 VAL B N 1
ATOM 4429 C CA . VAL B 1 249 ? -18.859 20.219 -5.305 1 87.12 249 VAL B CA 1
ATOM 4430 C C . VAL B 1 249 ? -18.828 19.5 -3.953 1 87.12 249 VAL B C 1
ATOM 4432 O O . VAL B 1 249 ? -19.719 19.703 -3.117 1 87.12 249 VAL B O 1
ATOM 4435 N N . GLN B 1 250 ? -17.844 18.797 -3.715 1 81.5 250 GLN B N 1
ATOM 4436 C CA . GLN B 1 250 ? -17.688 18.047 -2.473 1 81.5 250 GLN B CA 1
ATOM 4437 C C . GLN B 1 250 ? -17.578 18.984 -1.274 1 81.5 250 GLN B C 1
ATOM 4439 O O . GLN B 1 250 ? -18.078 18.656 -0.188 1 81.5 250 GLN B O 1
ATOM 4444 N N . LEU B 1 251 ? -16.938 20.125 -1.466 1 83.19 251 LEU B N 1
ATOM 4445 C CA . LEU B 1 251 ? -16.719 21.078 -0.386 1 83.19 251 LEU B CA 1
ATOM 4446 C C . LEU B 1 251 ? -17.922 22 -0.217 1 83.19 251 LEU B C 1
ATOM 4448 O O . LEU B 1 251 ? -17.984 22.781 0.735 1 83.19 251 LEU B O 1
ATOM 4452 N N . GLY B 1 252 ? -18.781 21.844 -1.063 1 84.69 252 GLY B N 1
ATOM 4453 C CA . GLY B 1 252 ? -19.938 22.719 -1.021 1 84.69 252 GLY B CA 1
ATOM 4454 C C . GLY B 1 252 ? -19.625 24.156 -1.41 1 84.69 252 GLY B C 1
ATOM 4455 O O . GLY B 1 252 ? -20.219 25.094 -0.882 1 84.69 252 GLY B O 1
ATOM 4456 N N . MET B 1 253 ? -18.656 24.25 -2.193 1 85.19 253 MET B N 1
ATOM 4457 C CA . MET B 1 253 ? -18.234 25.578 -2.635 1 85.19 253 MET B CA 1
ATOM 4458 C C . MET B 1 253 ? -18.75 25.875 -4.039 1 85.19 253 MET B C 1
ATOM 4460 O O . MET B 1 253 ? -18.938 24.953 -4.836 1 85.19 253 MET B O 1
ATOM 4464 N N . PRO B 1 254 ? -18.969 27.125 -4.273 1 84.75 254 PRO B N 1
ATOM 4465 C CA . PRO B 1 254 ? -19.469 27.484 -5.605 1 84.75 254 PRO B CA 1
ATOM 4466 C C . PRO B 1 254 ? -18.469 27.156 -6.711 1 84.75 254 PRO B C 1
ATOM 4468 O O . PRO B 1 254 ? -17.266 27.266 -6.508 1 84.75 254 PRO B O 1
ATOM 4471 N N . ALA B 1 255 ? -19.031 26.891 -7.824 1 78.12 255 ALA B N 1
ATOM 4472 C CA . ALA B 1 255 ? -18.234 26.5 -8.984 1 78.12 255 ALA B CA 1
ATOM 4473 C C . ALA B 1 255 ? -17.469 27.688 -9.555 1 78.12 255 ALA B C 1
ATOM 4475 O O . ALA B 1 255 ? -16.469 27.516 -10.258 1 78.12 255 ALA B O 1
ATOM 4476 N N . ASP B 1 256 ? -17.906 28.844 -9.266 1 78.38 256 ASP B N 1
ATOM 4477 C CA . ASP B 1 256 ? -17.328 30.016 -9.906 1 78.38 256 ASP B CA 1
ATOM 4478 C C . ASP B 1 256 ? -16.172 30.562 -9.086 1 78.38 256 ASP B C 1
ATOM 4480 O O . ASP B 1 256 ? -15.727 31.703 -9.312 1 78.38 256 ASP B O 1
ATOM 4484 N N . THR B 1 257 ? -15.711 29.828 -8.195 1 83.69 257 THR B N 1
ATOM 4485 C CA . THR B 1 257 ? -14.469 30.172 -7.512 1 83.69 257 THR B CA 1
ATOM 4486 C C . THR B 1 257 ? -13.281 30.109 -8.469 1 83.69 257 THR B C 1
ATOM 4488 O O . THR B 1 257 ? -13.258 29.281 -9.375 1 83.69 257 THR B O 1
ATOM 4491 N N . ALA B 1 258 ? -12.352 31.094 -8.367 1 82.19 258 ALA B N 1
ATOM 4492 C CA . ALA B 1 258 ? -11.18 31.156 -9.234 1 82.19 258 ALA B CA 1
ATOM 4493 C C . ALA B 1 258 ? -10.547 29.781 -9.391 1 82.19 258 ALA B C 1
ATOM 4495 O O . ALA B 1 258 ? -10.102 29.406 -10.477 1 82.19 258 ALA B O 1
ATOM 4496 N N . TYR B 1 259 ? -10.617 28.969 -8.422 1 84.38 259 TYR B N 1
ATOM 4497 C CA . TYR B 1 259 ? -10.023 27.641 -8.328 1 84.38 259 TYR B CA 1
ATOM 4498 C C . TYR B 1 259 ? -10.594 26.719 -9.406 1 84.38 259 TYR B C 1
ATOM 4500 O O . TYR B 1 259 ? -9.891 25.828 -9.898 1 84.38 259 TYR B O 1
ATOM 4508 N N . GLY B 1 260 ? -11.758 27.047 -9.883 1 87.5 260 GLY B N 1
ATOM 4509 C CA . GLY B 1 260 ? -12.438 26.188 -10.844 1 87.5 260 GLY B CA 1
ATOM 4510 C C . GLY B 1 260 ? -12.609 26.844 -12.203 1 87.5 260 GLY B C 1
ATOM 4511 O O . GLY B 1 260 ? -13.234 26.266 -13.094 1 87.5 260 GLY B O 1
ATOM 4512 N N . LEU B 1 261 ? -12.047 28 -12.391 1 91.44 261 LEU B N 1
ATOM 4513 C CA . LEU B 1 261 ? -12.195 28.719 -13.648 1 91.44 261 LEU B CA 1
ATOM 4514 C C . LEU B 1 261 ? -11.07 28.375 -14.609 1 91.44 261 LEU B C 1
ATOM 4516 O O . LEU B 1 261 ? -9.898 28.359 -14.227 1 91.44 261 LEU B O 1
ATOM 4520 N N . ARG B 1 262 ? -11.398 28.156 -15.828 1 94.5 262 ARG B N 1
ATOM 4521 C CA . ARG B 1 262 ? -10.461 27.688 -16.844 1 94.5 262 ARG B CA 1
ATOM 4522 C C . ARG B 1 262 ? -9.289 28.656 -17 1 94.5 262 ARG B C 1
ATOM 4524 O O . ARG B 1 262 ? -8.141 28.219 -17.109 1 94.5 262 ARG B O 1
ATOM 4531 N N . GLU B 1 263 ? -9.57 29.953 -17.016 1 94.88 263 GLU B N 1
ATOM 4532 C CA . GLU B 1 263 ? -8.516 30.953 -17.203 1 94.88 263 GLU B CA 1
ATOM 4533 C C . GLU B 1 263 ? -7.512 30.922 -16.047 1 94.88 263 GLU B C 1
ATOM 4535 O O . GLU B 1 263 ? -6.305 31.047 -16.266 1 94.88 263 GLU B O 1
ATOM 4540 N N . HIS B 1 264 ? -8 30.828 -14.891 1 95.06 264 HIS B N 1
ATOM 4541 C CA . HIS B 1 264 ? -7.125 30.766 -13.727 1 95.06 264 HIS B CA 1
ATOM 4542 C C . HIS B 1 264 ? -6.285 29.484 -13.75 1 95.06 264 HIS B C 1
ATOM 4544 O O . HIS B 1 264 ? -5.082 29.516 -13.484 1 95.06 264 HIS B O 1
ATOM 4550 N N . VAL B 1 265 ? -6.977 28.391 -14.031 1 96.12 265 VAL B N 1
ATOM 4551 C CA . VAL B 1 265 ? -6.293 27.109 -14.109 1 96.12 265 VAL B CA 1
ATOM 4552 C C . VAL B 1 265 ? -5.211 27.156 -15.188 1 96.12 265 VAL B C 1
ATOM 4554 O O . VAL B 1 265 ? -4.098 26.672 -14.984 1 96.12 265 VAL B O 1
ATOM 4557 N N . ARG B 1 266 ? -5.516 27.75 -16.281 1 97.44 266 ARG B N 1
ATOM 4558 C CA . ARG B 1 266 ? -4.539 27.922 -17.344 1 97.44 266 ARG B CA 1
ATOM 4559 C C . ARG B 1 266 ? -3.33 28.703 -16.859 1 97.44 266 ARG B C 1
ATOM 4561 O O . ARG B 1 266 ? -2.188 28.328 -17.141 1 97.44 266 ARG B O 1
ATOM 4568 N N . SER B 1 267 ? -3.555 29.766 -16.188 1 97.12 267 SER B N 1
ATOM 4569 C CA . SER B 1 267 ? -2.48 30.594 -15.664 1 97.12 267 SER B CA 1
ATOM 4570 C C . SER B 1 267 ? -1.596 29.828 -14.695 1 97.12 267 SER B C 1
ATOM 4572 O O . SER B 1 267 ? -0.373 29.984 -14.703 1 97.12 267 SER B O 1
ATOM 4574 N N . GLU B 1 268 ? -2.189 29.031 -13.836 1 97.25 268 GLU B N 1
ATOM 4575 C CA . GLU B 1 268 ? -1.435 28.203 -12.891 1 97.25 268 GLU B CA 1
ATOM 4576 C C . GLU B 1 268 ? -0.554 27.188 -13.617 1 97.25 268 GLU B C 1
ATOM 4578 O O . GLU B 1 268 ? 0.606 27 -13.25 1 97.25 268 GLU B O 1
ATOM 4583 N N . LEU B 1 269 ? -1.169 26.609 -14.625 1 98.06 269 LEU B N 1
ATOM 4584 C CA . LEU B 1 269 ? -0.425 25.609 -15.391 1 98.06 269 LEU B CA 1
ATOM 4585 C C . LEU B 1 269 ? 0.726 26.266 -16.156 1 98.06 269 LEU B C 1
ATOM 4587 O O . LEU B 1 269 ? 1.813 25.688 -16.25 1 98.06 269 LEU B O 1
ATOM 4591 N N . GLU B 1 270 ? 0.479 27.438 -16.703 1 97.94 270 GLU B N 1
ATOM 4592 C CA . GLU B 1 270 ? 1.534 28.188 -17.391 1 97.94 270 GLU B CA 1
ATOM 4593 C C . GLU B 1 270 ? 2.645 28.578 -16.422 1 97.94 270 GLU B C 1
ATOM 4595 O O . GLU B 1 270 ? 3.826 28.516 -16.766 1 97.94 270 GLU B O 1
ATOM 4600 N N . TYR B 1 271 ? 2.227 28.984 -15.305 1 97.81 271 TYR B N 1
ATOM 4601 C CA . TYR B 1 271 ? 3.195 29.312 -14.266 1 97.81 271 TYR B CA 1
ATOM 4602 C C . TYR B 1 271 ? 4.059 28.094 -13.93 1 97.81 271 TYR B C 1
ATOM 4604 O O . TYR B 1 271 ? 5.289 28.203 -13.883 1 97.81 271 TYR B O 1
ATOM 4612 N N . ALA B 1 272 ? 3.475 26.984 -13.695 1 98.19 272 ALA B N 1
ATOM 4613 C CA . ALA B 1 272 ? 4.199 25.75 -13.398 1 98.19 272 ALA B CA 1
ATOM 4614 C C . ALA B 1 272 ? 5.156 25.391 -14.531 1 98.19 272 ALA B C 1
ATOM 4616 O O . ALA B 1 272 ? 6.312 25.031 -14.289 1 98.19 272 ALA B O 1
ATOM 4617 N N . GLU B 1 273 ? 4.645 25.531 -15.711 1 97.81 273 GLU B N 1
ATOM 4618 C CA . GLU B 1 273 ? 5.465 25.234 -16.891 1 97.81 273 GLU B CA 1
ATOM 4619 C C . GLU B 1 273 ? 6.699 26.125 -16.938 1 97.81 273 GLU B C 1
ATOM 4621 O O . GLU B 1 273 ? 7.777 25.688 -17.344 1 97.81 273 GLU B O 1
ATOM 4626 N N . SER B 1 274 ? 6.559 27.359 -16.594 1 97.56 274 SER B N 1
ATOM 4627 C CA . SER B 1 274 ? 7.688 28.281 -16.594 1 97.56 274 SER B CA 1
ATOM 4628 C C . SER B 1 274 ? 8.758 27.844 -15.594 1 97.56 274 SER B C 1
ATOM 4630 O O . SER B 1 274 ? 9.953 28 -15.844 1 97.56 274 SER B O 1
ATOM 4632 N N . ILE B 1 275 ? 8.391 27.281 -14.477 1 97.31 275 ILE B N 1
ATOM 4633 C CA . ILE B 1 275 ? 9.32 26.781 -13.469 1 97.31 275 ILE B CA 1
ATOM 4634 C C . ILE B 1 275 ? 10.023 25.531 -13.984 1 97.31 275 ILE B C 1
ATOM 4636 O O . ILE B 1 275 ? 11.242 25.391 -13.859 1 97.31 275 ILE B O 1
ATOM 4640 N N . PHE B 1 276 ? 9.234 24.656 -14.625 1 98.12 276 PHE B N 1
ATOM 4641 C CA . PHE B 1 276 ? 9.805 23.422 -15.164 1 98.12 276 PHE B CA 1
ATOM 4642 C C . PHE B 1 276 ? 10.812 23.734 -16.266 1 98.12 276 PHE B C 1
ATOM 4644 O O . PHE B 1 276 ? 11.867 23.109 -16.359 1 98.12 276 PHE B O 1
ATOM 4651 N N . SER B 1 277 ? 10.469 24.734 -17.031 1 97.56 277 SER B N 1
ATOM 4652 C CA . SER B 1 277 ? 11.336 25.109 -18.156 1 97.56 277 SER B CA 1
ATOM 4653 C C . SER B 1 277 ? 12.672 25.656 -17.641 1 97.56 277 SER B C 1
ATOM 4655 O O . SER B 1 277 ? 13.695 25.531 -18.312 1 97.56 277 SER B O 1
ATOM 4657 N N . ARG B 1 278 ? 12.734 26.281 -16.516 1 96 278 ARG B N 1
ATOM 4658 C CA . ARG B 1 278 ? 13.953 26.797 -15.906 1 96 278 ARG B CA 1
ATOM 4659 C C . ARG B 1 278 ? 14.789 25.688 -15.305 1 96 278 ARG B C 1
ATOM 4661 O O . ARG B 1 278 ? 15.961 25.891 -14.961 1 96 278 ARG B O 1
ATOM 4668 N N . HIS B 1 279 ? 14.195 24.516 -15.156 1 96.94 279 HIS B N 1
ATOM 4669 C CA . HIS B 1 279 ? 14.867 23.328 -14.602 1 96.94 279 HIS B CA 1
ATOM 4670 C C . HIS B 1 279 ? 14.758 22.141 -15.547 1 96.94 279 HIS B C 1
ATOM 4672 O O . HIS B 1 279 ? 14.141 21.125 -15.211 1 96.94 279 HIS B O 1
ATOM 4678 N N . PRO B 1 280 ? 15.461 22.172 -16.656 1 95.81 280 PRO B N 1
ATOM 4679 C CA . PRO B 1 280 ? 15.305 21.141 -17.688 1 95.81 280 PRO B CA 1
ATOM 4680 C C . PRO B 1 280 ? 15.789 19.766 -17.234 1 95.81 280 PRO B C 1
ATOM 4682 O O . PRO B 1 280 ? 15.445 18.75 -17.844 1 95.81 280 PRO B O 1
ATOM 4685 N N . ASP B 1 281 ? 16.484 19.703 -16.156 1 96.38 281 ASP B N 1
ATOM 4686 C CA . ASP B 1 281 ? 17.031 18.438 -15.688 1 96.38 281 ASP B CA 1
ATOM 4687 C C . ASP B 1 281 ? 16.031 17.719 -14.781 1 96.38 281 ASP B C 1
ATOM 4689 O O . ASP B 1 281 ? 16.219 16.547 -14.438 1 96.38 281 ASP B O 1
ATOM 4693 N N . TRP B 1 282 ? 14.984 18.406 -14.383 1 97.81 282 TRP B N 1
ATOM 4694 C CA . TRP B 1 282 ? 13.945 17.75 -13.602 1 97.81 282 TRP B CA 1
ATOM 4695 C C . TRP B 1 282 ? 13.156 16.766 -14.453 1 97.81 282 TRP B C 1
ATOM 4697 O O . TRP B 1 282 ? 12.844 17.047 -15.617 1 97.81 282 TRP B O 1
ATOM 4707 N N . MET B 1 283 ? 12.914 15.641 -13.875 1 97.75 283 MET B N 1
ATOM 4708 C CA . MET B 1 283 ? 11.898 14.789 -14.5 1 97.75 283 MET B CA 1
ATOM 4709 C C . MET B 1 283 ? 10.508 15.398 -14.352 1 97.75 283 MET B C 1
ATOM 4711 O O . MET B 1 283 ? 10.133 15.836 -13.258 1 97.75 283 MET B O 1
ATOM 4715 N N . VAL B 1 284 ? 9.789 15.508 -15.414 1 98.56 284 VAL B N 1
ATOM 4716 C CA . VAL B 1 284 ? 8.414 16 -15.375 1 98.56 284 VAL B CA 1
ATOM 4717 C C . VAL B 1 284 ? 7.461 14.938 -15.898 1 98.56 284 VAL B C 1
ATOM 4719 O O . VAL B 1 284 ? 7.656 14.398 -16.984 1 98.56 284 VAL B O 1
ATOM 4722 N N . ILE B 1 285 ? 6.469 14.578 -15.102 1 98.5 285 ILE B N 1
ATOM 4723 C CA . ILE B 1 285 ? 5.547 13.5 -15.453 1 98.5 285 ILE B CA 1
ATOM 4724 C C . ILE B 1 285 ? 4.141 14.062 -15.633 1 98.5 285 ILE B C 1
ATOM 4726 O O . ILE B 1 285 ? 3.643 14.797 -14.766 1 98.5 285 ILE B O 1
ATOM 4730 N N . ASP B 1 286 ? 3.523 13.812 -16.75 1 98.38 286 ASP B N 1
ATOM 4731 C CA . ASP B 1 286 ? 2.107 14.094 -16.953 1 98.38 286 ASP B CA 1
ATOM 4732 C C . ASP B 1 286 ? 1.231 13.031 -16.297 1 98.38 286 ASP B C 1
ATOM 4734 O O . ASP B 1 286 ? 1.235 11.875 -16.719 1 98.38 286 ASP B O 1
ATOM 4738 N N . VAL B 1 287 ? 0.454 13.453 -15.312 1 97.69 287 VAL B N 1
ATOM 4739 C CA . VAL B 1 287 ? -0.295 12.484 -14.516 1 97.69 287 VAL B CA 1
ATOM 4740 C C . VAL B 1 287 ? -1.721 12.367 -15.055 1 97.69 287 VAL B C 1
ATOM 4742 O O . VAL B 1 287 ? -2.574 11.727 -14.438 1 97.69 287 VAL B O 1
ATOM 4745 N N . SER B 1 288 ? -2.049 12.969 -16.219 1 96.12 288 SER B N 1
ATOM 4746 C CA . SER B 1 288 ? -3.387 12.938 -16.797 1 96.12 288 SER B CA 1
ATOM 4747 C C . SER B 1 288 ? -3.865 11.508 -17.016 1 96.12 288 SER B C 1
ATOM 4749 O O . SER B 1 288 ? -3.25 10.742 -17.766 1 96.12 288 SER B O 1
ATOM 4751 N N . GLY B 1 289 ? -4.91 11.164 -16.328 1 92 289 GLY B N 1
ATOM 4752 C CA . GLY B 1 289 ? -5.52 9.859 -16.516 1 92 289 GLY B CA 1
ATOM 4753 C C . GLY B 1 289 ? -4.656 8.719 -16 1 92 289 GLY B C 1
ATOM 4754 O O . GLY B 1 289 ? -4.898 7.559 -16.328 1 92 289 GLY B O 1
ATOM 4755 N N . ARG B 1 290 ? -3.693 9.031 -15.219 1 93.88 290 ARG B N 1
ATOM 4756 C CA . ARG B 1 290 ? -2.764 8.016 -14.734 1 93.88 290 ARG B CA 1
ATOM 4757 C C . ARG B 1 290 ? -2.99 7.723 -13.25 1 93.88 290 ARG B C 1
ATOM 4759 O O . ARG B 1 290 ? -3.197 8.641 -12.461 1 93.88 290 ARG B O 1
ATOM 4766 N N . ALA B 1 291 ? -2.936 6.406 -12.906 1 95.12 291 ALA B N 1
ATOM 4767 C CA . ALA B 1 291 ? -3.012 6.035 -11.5 1 95.12 291 ALA B CA 1
ATOM 4768 C C . ALA B 1 291 ? -1.737 6.434 -10.758 1 95.12 291 ALA B C 1
ATOM 4770 O O . ALA B 1 291 ? -0.666 6.523 -11.359 1 95.12 291 ALA B O 1
ATOM 4771 N N . ILE B 1 292 ? -1.792 6.672 -9.5 1 97.12 292 ILE B N 1
ATOM 4772 C CA . ILE B 1 292 ? -0.622 7.035 -8.711 1 97.12 292 ILE B CA 1
ATOM 4773 C C . ILE B 1 292 ? 0.397 5.898 -8.742 1 97.12 292 ILE B C 1
ATOM 4775 O O . ILE B 1 292 ? 1.606 6.141 -8.742 1 97.12 292 ILE B O 1
ATOM 4779 N N . GLU B 1 293 ? -0.07 4.648 -8.766 1 96.31 293 GLU B N 1
ATOM 4780 C CA . GLU B 1 293 ? 0.816 3.488 -8.828 1 96.31 293 GLU B CA 1
ATOM 4781 C C . GLU B 1 293 ? 1.664 3.518 -10.102 1 96.31 293 GLU B C 1
ATOM 4783 O O . GLU B 1 293 ? 2.846 3.166 -10.07 1 96.31 293 GLU B O 1
ATOM 4788 N N . GLU B 1 294 ? 1.076 3.924 -11.195 1 96.5 294 GLU B N 1
ATOM 4789 C CA . GLU B 1 294 ? 1.798 4.027 -12.461 1 96.5 294 GLU B CA 1
ATOM 4790 C C . GLU B 1 294 ? 2.865 5.117 -12.406 1 96.5 294 GLU B C 1
ATOM 4792 O O . GLU B 1 294 ? 4.004 4.902 -12.828 1 96.5 294 GLU B O 1
ATOM 4797 N N . THR B 1 295 ? 2.428 6.273 -11.914 1 97.75 295 THR B N 1
ATOM 4798 C CA . THR B 1 295 ? 3.377 7.371 -11.758 1 97.75 295 THR B CA 1
ATOM 4799 C C . THR B 1 295 ? 4.523 6.973 -10.828 1 97.75 295 THR B C 1
ATOM 4801 O O . THR B 1 295 ? 5.688 7.242 -11.125 1 97.75 295 THR B O 1
ATOM 4804 N N . ALA B 1 296 ? 4.168 6.289 -9.719 1 98.06 296 ALA B N 1
ATOM 4805 C CA . ALA B 1 296 ? 5.18 5.816 -8.781 1 98.06 296 ALA B CA 1
ATOM 4806 C C . ALA B 1 296 ? 6.164 4.871 -9.461 1 98.06 296 ALA B C 1
ATOM 4808 O O . ALA B 1 296 ? 7.375 4.949 -9.227 1 98.06 296 ALA B O 1
ATOM 4809 N N . THR B 1 297 ? 5.656 4 -10.281 1 96.5 297 THR B N 1
ATOM 4810 C CA . THR B 1 297 ? 6.504 3.037 -10.984 1 96.5 297 THR B CA 1
ATOM 4811 C C . THR B 1 297 ? 7.508 3.752 -11.883 1 96.5 297 THR B C 1
ATOM 4813 O O . THR B 1 297 ? 8.688 3.385 -11.914 1 96.5 297 THR B O 1
ATOM 4816 N N . ILE B 1 298 ? 7.074 4.777 -12.555 1 96.56 298 ILE B N 1
ATOM 4817 C CA . ILE B 1 298 ? 7.949 5.559 -13.422 1 96.56 298 ILE B CA 1
ATOM 4818 C C . ILE B 1 298 ? 9.078 6.176 -12.594 1 96.56 298 ILE B C 1
ATOM 4820 O O . ILE B 1 298 ? 10.25 6.094 -12.969 1 96.56 298 ILE B O 1
ATOM 4824 N N . ILE B 1 299 ? 8.758 6.727 -11.484 1 98 299 ILE B N 1
ATOM 4825 C CA . ILE B 1 299 ? 9.719 7.383 -10.609 1 98 299 ILE B CA 1
ATOM 4826 C C . ILE B 1 299 ? 10.711 6.355 -10.07 1 98 299 ILE B C 1
ATOM 4828 O O . ILE B 1 299 ? 11.922 6.562 -10.125 1 98 299 ILE B O 1
ATOM 4832 N N . LEU B 1 300 ? 10.219 5.254 -9.594 1 96.56 300 LEU B N 1
ATOM 4833 C CA . LEU B 1 300 ? 11.055 4.223 -8.992 1 96.56 300 LEU B CA 1
ATOM 4834 C C . LEU B 1 300 ? 12 3.611 -10.016 1 96.56 300 LEU B C 1
ATOM 4836 O O . LEU B 1 300 ? 13.156 3.318 -9.711 1 96.56 300 LEU B O 1
ATOM 4840 N N . GLU B 1 301 ? 11.5 3.379 -11.242 1 94.38 301 GLU B N 1
ATOM 4841 C CA . GLU B 1 301 ? 12.352 2.883 -12.312 1 94.38 301 GLU B CA 1
ATOM 4842 C C . GLU B 1 301 ? 13.5 3.848 -12.602 1 94.38 301 GLU B C 1
ATOM 4844 O O . GLU B 1 301 ? 14.641 3.422 -12.812 1 94.38 301 GLU B O 1
ATOM 4849 N N . SER B 1 302 ? 13.164 5.105 -12.609 1 94.81 302 SER B N 1
ATOM 4850 C CA . SER B 1 302 ? 14.172 6.125 -12.875 1 94.81 302 SER B CA 1
ATOM 4851 C C . SER B 1 302 ? 15.242 6.129 -11.789 1 94.81 302 SER B C 1
ATOM 4853 O O . SER B 1 302 ? 16.438 6.266 -12.078 1 94.81 302 SER B O 1
ATOM 4855 N N . ILE B 1 303 ? 14.852 5.996 -10.555 1 93.69 303 ILE B N 1
ATOM 4856 C CA . ILE B 1 303 ? 15.781 5.973 -9.43 1 93.69 303 ILE B CA 1
ATOM 4857 C C . ILE B 1 303 ? 16.703 4.758 -9.539 1 93.69 303 ILE B C 1
ATOM 4859 O O . ILE B 1 303 ? 17.922 4.871 -9.375 1 93.69 303 ILE B O 1
ATOM 4863 N N . LYS B 1 304 ? 16.125 3.631 -9.859 1 90 304 LYS B N 1
ATOM 4864 C CA . LYS B 1 304 ? 16.906 2.396 -9.977 1 90 304 LYS B CA 1
ATOM 4865 C C . LYS B 1 304 ? 17.906 2.484 -11.125 1 90 304 LYS B C 1
ATOM 4867 O O . LYS B 1 304 ? 19.047 2.031 -10.992 1 90 304 LYS B O 1
ATOM 4872 N N . ASP B 1 305 ? 17.484 3.033 -12.203 1 89.94 305 ASP B N 1
ATOM 4873 C CA . ASP B 1 305 ? 18.359 3.199 -13.359 1 89.94 305 ASP B CA 1
ATOM 4874 C C . ASP B 1 305 ? 19.562 4.066 -13.016 1 89.94 305 ASP B C 1
ATOM 4876 O O . ASP B 1 305 ? 20.688 3.764 -13.422 1 89.94 305 ASP B O 1
ATOM 4880 N N . ARG B 1 306 ? 19.359 5.004 -12.289 1 89 306 ARG B N 1
ATOM 4881 C CA . ARG B 1 306 ? 20.422 5.918 -11.906 1 89 306 ARG B CA 1
ATOM 4882 C C . ARG B 1 306 ? 21.406 5.238 -10.953 1 89 306 ARG B C 1
ATOM 4884 O O . ARG B 1 306 ? 22.609 5.453 -11.039 1 89 306 ARG B O 1
ATOM 4891 N N . GLU B 1 307 ? 20.828 4.48 -10.055 1 86.38 307 GLU B N 1
ATOM 4892 C CA . GLU B 1 307 ? 21.672 3.75 -9.109 1 86.38 307 GLU B CA 1
ATOM 4893 C C . GLU B 1 307 ? 22.562 2.74 -9.828 1 86.38 307 GLU B C 1
ATOM 4895 O O . GLU B 1 307 ? 23.734 2.568 -9.477 1 86.38 307 GLU B O 1
ATOM 4900 N N . GLU B 1 308 ? 22.031 2.111 -10.797 1 83.12 308 GLU B N 1
ATOM 4901 C CA . GLU B 1 308 ? 22.797 1.134 -11.57 1 83.12 308 GLU B CA 1
ATOM 4902 C C . GLU B 1 308 ? 23.906 1.81 -12.375 1 83.12 308 GLU B C 1
ATOM 4904 O O . GLU B 1 308 ? 25.031 1.299 -12.453 1 83.12 308 GLU B O 1
ATOM 4909 N N . LYS B 1 309 ? 23.594 2.904 -12.93 1 83.81 309 LYS B N 1
ATOM 4910 C CA . LYS B 1 309 ? 24.594 3.645 -13.695 1 83.81 309 LYS B CA 1
ATOM 4911 C C . LYS B 1 309 ? 25.719 4.129 -12.789 1 83.81 309 LYS B C 1
ATOM 4913 O O . LYS B 1 309 ? 26.891 4.082 -13.172 1 83.81 309 LYS B O 1
ATOM 4918 N N . ARG B 1 310 ? 25.328 4.484 -11.594 1 80.62 310 ARG B N 1
ATOM 4919 C CA . ARG B 1 310 ? 26.328 4.941 -10.641 1 80.62 310 ARG B CA 1
ATOM 4920 C C . ARG B 1 310 ? 27.219 3.789 -10.195 1 80.62 310 ARG B C 1
ATOM 4922 O O . ARG B 1 310 ? 28.438 3.957 -10.055 1 80.62 310 ARG B O 1
ATOM 4929 N N . PHE B 1 311 ? 26.641 2.707 -10.016 1 76.25 311 PHE B N 1
ATOM 4930 C CA . PHE B 1 311 ? 27.391 1.527 -9.602 1 76.25 311 PHE B CA 1
ATOM 4931 C C . PHE B 1 311 ? 28.359 1.09 -10.695 1 76.25 311 PHE B C 1
ATOM 4933 O O . PHE B 1 311 ? 29.516 0.766 -10.414 1 76.25 311 PHE B O 1
ATOM 4940 N N . GLN B 1 312 ? 27.891 1.123 -11.859 1 76.12 312 GLN B N 1
ATOM 4941 C CA . GLN B 1 312 ? 28.734 0.744 -12.984 1 76.12 312 GLN B CA 1
ATOM 4942 C C . GLN B 1 312 ? 29.906 1.717 -13.148 1 76.12 312 GLN B C 1
ATOM 4944 O O . GLN B 1 312 ? 31.031 1.305 -13.445 1 76.12 312 GLN B O 1
ATOM 4949 N N . GLN B 1 313 ? 29.562 2.924 -12.961 1 76.25 313 GLN B N 1
ATOM 4950 C CA . GLN B 1 313 ? 30.609 3.945 -13.07 1 76.25 313 GLN B CA 1
ATOM 4951 C C . GLN B 1 313 ? 31.641 3.793 -11.961 1 76.25 313 GLN B C 1
ATOM 4953 O O . GLN B 1 313 ? 32.844 3.969 -12.195 1 76.25 313 GLN B O 1
ATOM 4958 N N . GLU B 1 314 ? 31.219 3.428 -10.836 1 72.38 314 GLU B N 1
ATOM 4959 C CA . GLU B 1 314 ? 32.125 3.229 -9.703 1 72.38 314 GLU B CA 1
ATOM 4960 C C . GLU B 1 314 ? 32.969 1.979 -9.891 1 72.38 314 GLU B C 1
ATOM 4962 O O . GLU B 1 314 ? 34.125 1.944 -9.469 1 72.38 314 GLU B O 1
ATOM 4967 N N . MET B 1 315 ? 32.438 1.059 -10.492 1 70.5 315 MET B N 1
ATOM 4968 C CA . MET B 1 315 ? 33.188 -0.166 -10.75 1 70.5 315 MET B CA 1
ATOM 4969 C C . MET B 1 315 ? 34.188 0.037 -11.883 1 70.5 315 MET B C 1
ATOM 4971 O O . MET B 1 315 ? 35.188 -0.661 -11.945 1 70.5 315 MET B O 1
ATOM 4975 N N . SER B 1 316 ? 33.844 0.898 -12.719 1 67.81 316 SER B N 1
ATOM 4976 C CA . SER B 1 316 ? 34.719 1.165 -13.836 1 67.81 316 SER B CA 1
ATOM 4977 C C . SER B 1 316 ? 35.875 2.072 -13.414 1 67.81 316 SER B C 1
ATOM 4979 O O . SER B 1 316 ? 36.875 2.184 -14.125 1 67.81 316 SER B O 1
ATOM 4981 N N . LEU B 1 317 ? 35.75 2.633 -12.297 1 59.62 317 LEU B N 1
ATOM 4982 C CA . LEU B 1 317 ? 36.875 3.416 -11.789 1 59.62 317 LEU B CA 1
ATOM 4983 C C . LEU B 1 317 ? 37.781 2.566 -10.898 1 59.62 317 LEU B C 1
ATOM 4985 O O . LEU B 1 317 ? 39 2.736 -10.891 1 59.62 317 LEU B O 1
#